Protein AF-0000000072577087 (afdb_homodimer)

Structure (mmCIF, N/CA/C/O backbone):
data_AF-0000000072577087-model_v1
#
loop_
_entity.id
_entity.type
_entity.pdbx_description
1 polymer Hydroxylase
#
loop_
_atom_site.group_PDB
_atom_site.id
_atom_site.type_symbol
_atom_site.label_atom_id
_atom_site.label_alt_id
_atom_site.label_comp_id
_atom_site.label_asym_id
_atom_site.label_entity_id
_atom_site.label_seq_id
_atom_site.pdbx_PDB_ins_code
_atom_site.Cartn_x
_atom_site.Cartn_y
_atom_site.Cartn_z
_atom_site.occupancy
_atom_site.B_iso_or_equiv
_atom_site.auth_seq_id
_atom_site.auth_comp_id
_atom_site.auth_asym_id
_atom_site.auth_atom_id
_atom_site.pdbx_PDB_model_num
ATOM 1 N N . MET A 1 1 ? -13.969 24.438 5.25 1 97.62 1 MET A N 1
ATOM 2 C CA . MET A 1 1 ? -14.836 23.656 6.129 1 97.62 1 MET A CA 1
ATOM 3 C C . MET A 1 1 ? -14.055 22.531 6.801 1 97.62 1 MET A C 1
ATOM 5 O O . MET A 1 1 ? -12.969 22.156 6.352 1 97.62 1 MET A O 1
ATOM 9 N N . ARG A 1 2 ? -14.508 22.125 7.902 1 98.25 2 ARG A N 1
ATOM 10 C CA . ARG A 1 2 ? -14.008 20.953 8.617 1 98.25 2 ARG A CA 1
ATOM 11 C C . ARG A 1 2 ? -15.047 19.844 8.648 1 98.25 2 ARG A C 1
ATOM 13 O O . ARG A 1 2 ? -16.203 20.062 9.023 1 98.25 2 ARG A O 1
ATOM 20 N N . PHE A 1 3 ? -14.602 18.688 8.172 1 98.69 3 PHE A N 1
ATOM 21 C CA . PHE A 1 3 ? -15.484 17.531 8.188 1 98.69 3 PHE A CA 1
ATOM 22 C C . PHE A 1 3 ? -15.031 16.531 9.242 1 98.69 3 PHE A C 1
ATOM 24 O O . PHE A 1 3 ? -13.836 16.297 9.414 1 98.69 3 PHE A O 1
ATOM 31 N N . ALA A 1 4 ? -15.984 15.961 9.914 1 98.56 4 ALA A N 1
ATOM 32 C CA . ALA A 1 4 ? -15.719 14.906 10.891 1 98.56 4 ALA A CA 1
ATOM 33 C C . ALA A 1 4 ? -16.578 13.672 10.617 1 98.56 4 ALA A C 1
ATOM 35 O O . ALA A 1 4 ? -17.734 13.797 10.195 1 98.56 4 ALA A O 1
ATOM 36 N N . ALA A 1 5 ? -16.047 12.523 10.75 1 98.69 5 ALA A N 1
ATOM 37 C CA . ALA A 1 5 ? -16.797 11.281 10.93 1 98.69 5 ALA A CA 1
ATOM 38 C C . ALA A 1 5 ? -16.938 10.945 12.414 1 98.69 5 ALA A C 1
ATOM 40 O O . ALA A 1 5 ? -16.016 11.133 13.195 1 98.69 5 ALA A O 1
ATOM 41 N N . TYR A 1 6 ? -18.156 10.523 12.773 1 98.38 6 TYR A N 1
ATOM 42 C CA . TYR A 1 6 ? -18.375 10.273 14.195 1 98.38 6 TYR A CA 1
ATOM 43 C C . TYR A 1 6 ? -19.438 9.188 14.398 1 98.38 6 TYR A C 1
ATOM 45 O O . TYR A 1 6 ? -20.188 8.859 13.477 1 98.38 6 TYR A O 1
ATOM 53 N N . GLU A 1 7 ? -19.344 8.586 15.508 1 97.88 7 GLU A N 1
ATOM 54 C CA . GLU A 1 7 ? -20.344 7.637 15.977 1 97.88 7 GLU A CA 1
ATOM 55 C C . GLU A 1 7 ? -21.188 8.234 17.094 1 97.88 7 GLU A C 1
ATOM 57 O O . GLU A 1 7 ? -20.656 8.828 18.031 1 97.88 7 GLU A O 1
ATOM 62 N N . HIS A 1 8 ? -22.422 8.227 16.953 1 95 8 HIS A N 1
ATOM 63 C CA . HIS A 1 8 ? -23.391 8.688 17.938 1 95 8 HIS A CA 1
ATOM 64 C C . HIS A 1 8 ? -24.594 7.758 18 1 95 8 HIS A C 1
ATOM 66 O O . HIS A 1 8 ? -25.234 7.484 16.984 1 95 8 HIS A O 1
ATOM 72 N N . ARG A 1 9 ? -24.906 7.172 19.125 1 93.56 9 ARG A N 1
ATOM 73 C CA . ARG A 1 9 ? -26.016 6.234 19.312 1 93.56 9 ARG A CA 1
ATOM 74 C C . ARG A 1 9 ? -25.906 5.062 18.344 1 93.56 9 ARG A C 1
ATOM 76 O O . ARG A 1 9 ? -26.859 4.742 17.641 1 93.56 9 ARG A O 1
ATOM 83 N N . HIS A 1 10 ? -24.734 4.582 18.141 1 92.62 10 HIS A N 1
ATOM 84 C CA . HIS A 1 10 ? -24.406 3.375 17.391 1 92.62 10 HIS A CA 1
ATOM 85 C C . HIS A 1 10 ? -24.594 3.584 15.891 1 92.62 10 HIS A C 1
ATOM 87 O O . HIS A 1 10 ? -24.797 2.621 15.148 1 92.62 10 HIS A O 1
ATOM 93 N N . ARG A 1 11 ? -24.594 4.82 15.516 1 94.56 11 ARG A N 1
ATOM 94 C CA . ARG A 1 11 ? -24.672 5.156 14.102 1 94.56 11 ARG A CA 1
ATOM 95 C C . ARG A 1 11 ? -23.5 6.016 13.664 1 94.56 11 ARG A C 1
ATOM 97 O O . ARG A 1 11 ? -23.078 6.926 14.391 1 94.56 11 ARG A O 1
ATOM 104 N N . GLN A 1 12 ? -22.969 5.633 12.555 1 97.12 12 GLN A N 1
ATOM 105 C CA . GLN A 1 12 ? -21.891 6.426 11.969 1 97.12 12 GLN A CA 1
ATOM 106 C C . GLN A 1 12 ? -22.453 7.539 11.078 1 97.12 12 GLN A C 1
ATOM 108 O O . GLN A 1 12 ? -23.391 7.32 10.32 1 97.12 12 GLN A O 1
ATOM 113 N N . ARG A 1 13 ? -21.891 8.742 11.266 1 97.31 13 ARG A N 1
ATOM 114 C CA . ARG A 1 13 ? -22.312 9.906 10.484 1 97.31 13 ARG A CA 1
ATOM 115 C C . ARG A 1 13 ? -21.125 10.781 10.102 1 97.31 13 ARG A C 1
ATOM 117 O O . ARG A 1 13 ? -20.031 10.609 10.641 1 97.31 13 ARG A O 1
ATOM 124 N N . VAL A 1 14 ? -21.328 11.57 9.148 1 98.19 14 VAL A N 1
ATOM 125 C CA . VAL A 1 14 ? -20.391 12.609 8.742 1 98.19 14 VAL A CA 1
ATOM 126 C C . VAL A 1 14 ? -21.016 13.992 8.961 1 98.19 14 VAL A C 1
ATOM 128 O O . VAL A 1 14 ? -22.219 14.172 8.75 1 98.19 14 VAL A O 1
ATOM 131 N N . ALA A 1 15 ? -20.234 14.953 9.414 1 98.38 15 ALA A N 1
ATOM 132 C CA . ALA A 1 15 ? -20.766 16.281 9.68 1 98.38 15 ALA A CA 1
ATOM 133 C C . ALA A 1 15 ? -19.75 17.375 9.359 1 98.38 15 ALA A C 1
ATOM 135 O O . ALA A 1 15 ? -18.547 17.109 9.328 1 98.38 15 ALA A O 1
ATOM 136 N N . VAL A 1 16 ? -20.219 18.484 9.109 1 98.38 16 VAL A N 1
ATOM 137 C CA . VAL A 1 16 ? -19.422 19.703 9.18 1 98.38 16 VAL A CA 1
ATOM 138 C C . VAL A 1 16 ? -19.297 20.141 10.641 1 98.38 16 VAL A C 1
ATOM 140 O O . VAL A 1 16 ? -20.266 20.109 11.391 1 98.38 16 VAL A O 1
ATOM 143 N N . VAL A 1 17 ? -18.109 20.484 11 1 98 17 VAL A N 1
ATOM 144 C CA . VAL A 1 17 ? -17.859 20.953 12.359 1 98 17 VAL A CA 1
ATOM 145 C C . VAL A 1 17 ? -17.891 22.484 12.391 1 98 17 VAL A C 1
ATOM 147 O O . VAL A 1 17 ? -17.078 23.141 11.734 1 98 17 VAL A O 1
ATOM 150 N N . GLU A 1 18 ? -18.734 23.016 13.18 1 96.56 18 GLU A N 1
ATOM 151 C CA . GLU A 1 18 ? -18.828 24.469 13.328 1 96.56 18 GLU A CA 1
ATOM 152 C C . GLU A 1 18 ? -17.781 24.984 14.312 1 96.56 18 GLU A C 1
ATOM 154 O O . GLU A 1 18 ? -17.188 24.203 15.062 1 96.56 18 GLU A O 1
ATOM 159 N N . GLU A 1 19 ? -17.609 26.266 14.352 1 93.81 19 GLU A N 1
ATOM 160 C CA . GLU A 1 19 ? -16.594 26.906 15.188 1 93.81 19 GLU A CA 1
ATOM 161 C C . GLU A 1 19 ? -16.844 26.625 16.672 1 93.81 19 GLU A C 1
ATOM 163 O O . GLU A 1 19 ? -15.891 26.484 17.438 1 93.81 19 GLU A O 1
ATOM 168 N N . ASP A 1 20 ? -18.062 26.516 17 1 94.62 20 ASP A N 1
ATOM 169 C CA . ASP A 1 20 ? -18.375 26.328 18.406 1 94.62 20 ASP A CA 1
ATOM 170 C C . ASP A 1 20 ? -18.344 24.844 18.781 1 94.62 20 ASP A C 1
ATOM 172 O O . ASP A 1 20 ? -18.625 24.484 19.922 1 94.62 20 ASP A O 1
ATOM 176 N N . GLY A 1 21 ? -18.016 23.984 17.797 1 95.88 21 GLY A N 1
ATOM 177 C CA . GLY A 1 21 ? -17.906 22.562 18.078 1 95.88 21 GLY A CA 1
ATOM 178 C C . GLY A 1 21 ? -19.172 21.797 17.75 1 95.88 21 GLY A C 1
ATOM 179 O O . GLY A 1 21 ? -19.188 20.562 17.844 1 95.88 21 GLY A O 1
ATOM 180 N N . SER A 1 22 ? -20.172 22.547 17.344 1 96.69 22 SER A N 1
ATOM 181 C CA . SER A 1 22 ? -21.406 21.875 16.969 1 96.69 22 SER A CA 1
ATOM 182 C C . SER A 1 22 ? -21.234 21.125 15.648 1 96.69 22 SER A C 1
ATOM 184 O O . SER A 1 22 ? -20.594 21.625 14.727 1 96.69 22 SER A O 1
ATOM 186 N N . LEU A 1 23 ? -21.828 19.922 15.625 1 97.62 23 LEU A N 1
ATOM 187 C CA . LEU A 1 23 ? -21.781 19.109 14.414 1 97.62 23 LEU A CA 1
ATOM 188 C C . LEU A 1 23 ? -23.031 19.344 13.562 1 97.62 23 LEU A C 1
ATOM 190 O O . LEU A 1 23 ? -24.141 19.375 14.086 1 97.62 23 LEU A O 1
ATOM 194 N N . ARG A 1 24 ? -22.844 19.625 12.297 1 97.88 24 ARG A N 1
ATOM 195 C CA . ARG A 1 24 ? -23.922 19.688 11.312 1 97.88 24 ARG A CA 1
ATOM 196 C C . ARG A 1 24 ? -23.906 18.469 10.406 1 97.88 24 ARG A C 1
ATOM 198 O O . ARG A 1 24 ? -23.25 18.453 9.367 1 97.88 24 ARG A O 1
ATOM 205 N N . PRO A 1 25 ? -24.719 17.422 10.758 1 97 25 PRO A N 1
ATOM 206 C CA . PRO A 1 25 ? -24.672 16.156 10.016 1 97 25 PRO A CA 1
ATOM 207 C C . PRO A 1 25 ? -25.047 16.328 8.547 1 97 25 PRO A C 1
ATOM 209 O O . PRO A 1 25 ? -25.969 17.094 8.227 1 97 25 PRO A O 1
ATOM 212 N N . LEU A 1 26 ? -24.281 15.719 7.66 1 96.94 26 LEU A N 1
ATOM 213 C CA . LEU A 1 26 ? -24.672 15.641 6.254 1 96.94 26 LEU A CA 1
ATOM 214 C C . LEU A 1 26 ? -25.844 14.68 6.066 1 96.94 26 LEU A C 1
ATOM 216 O O . LEU A 1 26 ? -25.766 13.523 6.484 1 96.94 26 LEU A O 1
ATOM 220 N N . PRO A 1 27 ? -26.828 15.148 5.41 1 91.75 27 PRO A N 1
ATOM 221 C CA . PRO A 1 27 ? -28 14.281 5.258 1 91.75 27 PRO A CA 1
ATOM 222 C C . PRO A 1 27 ? -27.688 13.008 4.469 1 91.75 27 PRO A C 1
ATOM 224 O O . PRO A 1 27 ? -27.25 13.086 3.32 1 91.75 27 PRO A O 1
ATOM 227 N N . GLY A 1 28 ? -27.953 11.891 5.078 1 92.38 28 GLY A N 1
ATOM 228 C CA . GLY A 1 28 ? -27.859 10.609 4.398 1 92.38 28 GLY A CA 1
ATOM 229 C C . GLY A 1 28 ? -26.438 10.141 4.195 1 92.38 28 GLY A C 1
ATOM 230 O O . GLY A 1 28 ? -26.203 9.125 3.529 1 92.38 28 GLY A O 1
ATOM 231 N N . VAL A 1 29 ? -25.469 10.836 4.73 1 96.12 29 VAL A N 1
ATOM 232 C CA . VAL A 1 29 ? -24.062 10.484 4.5 1 96.12 29 VAL A CA 1
ATOM 233 C C . VAL A 1 29 ? -23.484 9.812 5.746 1 96.12 29 VAL A C 1
ATOM 235 O O . VAL A 1 29 ? -23.484 10.406 6.828 1 96.12 29 VAL A O 1
ATOM 238 N N . THR A 1 30 ? -23.047 8.578 5.531 1 97 30 THR A N 1
ATOM 239 C CA . THR A 1 30 ? -22.5 7.824 6.66 1 97 30 THR A CA 1
ATOM 240 C C . THR A 1 30 ? -21.016 7.59 6.488 1 97 30 THR A C 1
ATOM 242 O O . THR A 1 30 ? -20.344 7.098 7.402 1 97 30 THR A O 1
ATOM 245 N N . SER A 1 31 ? -20.453 7.906 5.371 1 97.81 31 SER A N 1
ATOM 246 C CA . SER A 1 31 ? -19.047 7.676 5.051 1 97.81 31 SER A CA 1
ATOM 247 C C . SER A 1 31 ? -18.469 8.82 4.223 1 97.81 31 SER A C 1
ATOM 249 O O . SER A 1 31 ? -18.953 9.094 3.121 1 97.81 31 SER A O 1
ATOM 251 N N . LEU A 1 32 ? -17.469 9.477 4.797 1 98.06 32 LEU A N 1
ATOM 252 C CA . LEU A 1 32 ? -16.812 10.531 4.031 1 98.06 32 LEU A CA 1
ATOM 253 C C . LEU A 1 32 ? -16.109 9.961 2.809 1 98.06 32 LEU A C 1
ATOM 255 O O . LEU A 1 32 ? -16.062 10.602 1.755 1 98.06 32 LEU A O 1
ATOM 259 N N . THR A 1 33 ? -15.57 8.758 2.955 1 97.94 33 THR A N 1
ATOM 260 C CA . THR A 1 33 ? -14.906 8.078 1.845 1 97.94 33 THR A CA 1
ATOM 261 C C . THR A 1 33 ? -15.867 7.918 0.668 1 97.94 33 THR A C 1
ATOM 263 O O . THR A 1 33 ? -15.508 8.195 -0.477 1 97.94 33 THR A O 1
ATOM 266 N N . ASP A 1 34 ? -17.078 7.461 0.989 1 97.31 34 ASP A N 1
ATOM 267 C CA . ASP A 1 34 ? -18.078 7.277 -0.059 1 97.31 34 ASP A CA 1
ATOM 268 C C . ASP A 1 34 ? -18.484 8.617 -0.677 1 97.31 34 ASP A C 1
ATOM 270 O O . ASP A 1 34 ? -18.719 8.703 -1.883 1 97.31 34 ASP A O 1
ATOM 274 N N . LEU A 1 35 ? -18.562 9.625 0.144 1 98.19 35 LEU A N 1
ATOM 275 C CA . LEU A 1 35 ? -18.906 10.953 -0.361 1 98.19 35 LEU A CA 1
ATOM 276 C C . LEU A 1 35 ? -17.828 11.461 -1.312 1 98.19 35 LEU A C 1
ATOM 278 O O . LEU A 1 35 ? -18.141 12.008 -2.373 1 98.19 35 LEU A O 1
ATOM 282 N N . LEU A 1 36 ? -16.547 11.266 -0.944 1 98.38 36 LEU A N 1
ATOM 283 C CA . LEU A 1 36 ? -15.438 11.719 -1.777 1 98.38 36 LEU A CA 1
ATOM 284 C C . LEU A 1 36 ? -15.461 11.031 -3.137 1 98.38 36 LEU A C 1
ATOM 286 O O . LEU A 1 36 ? -15.125 11.641 -4.152 1 98.38 36 LEU A O 1
ATOM 290 N N . ALA A 1 37 ? -15.836 9.781 -3.115 1 97.06 37 ALA A N 1
ATOM 291 C CA . ALA A 1 37 ? -15.875 9 -4.348 1 97.06 37 ALA A CA 1
ATOM 292 C C . ALA A 1 37 ? -16.906 9.57 -5.328 1 97.06 37 ALA A C 1
ATOM 294 O O . ALA A 1 37 ? -16.75 9.422 -6.543 1 97.06 37 ALA A O 1
ATOM 295 N N . ARG A 1 38 ? -17.891 10.297 -4.805 1 96.06 38 ARG A N 1
ATOM 296 C CA . ARG A 1 38 ? -18.984 10.734 -5.668 1 96.06 38 ARG A CA 1
ATOM 297 C C . ARG A 1 38 ? -18.969 12.25 -5.859 1 96.06 38 ARG A C 1
ATOM 299 O O . ARG A 1 38 ? -19.594 12.773 -6.777 1 96.06 38 ARG A O 1
ATOM 306 N N . ALA A 1 39 ? -18.297 13.07 -5.004 1 94.25 39 ALA A N 1
ATOM 307 C CA . ALA A 1 39 ? -18.406 14.523 -4.914 1 94.25 39 ALA A CA 1
ATOM 308 C C . ALA A 1 39 ? -17.672 15.203 -6.062 1 94.25 39 ALA A C 1
ATOM 310 O O . ALA A 1 39 ? -17.891 16.391 -6.344 1 94.25 39 ALA A O 1
ATOM 311 N N . ASP A 1 40 ? -16.797 14.516 -6.762 1 92.94 40 ASP A N 1
ATOM 312 C CA . ASP A 1 40 ? -16 15.039 -7.867 1 92.94 40 ASP A CA 1
ATOM 313 C C . ASP A 1 40 ? -15.117 16.188 -7.402 1 92.94 40 ASP A C 1
ATOM 315 O O . ASP A 1 40 ? -15.18 17.297 -7.953 1 92.94 40 ASP A O 1
ATOM 319 N N . GLY A 1 41 ? -14.414 16.047 -6.406 1 97.31 41 GLY A N 1
ATOM 320 C CA . GLY A 1 41 ? -13.406 17 -5.965 1 97.31 41 GLY A CA 1
ATOM 321 C C . GLY A 1 41 ? -13.922 17.969 -4.918 1 97.31 41 GLY A C 1
ATOM 322 O O . GLY A 1 41 ? -14.938 17.719 -4.27 1 97.31 41 GLY A O 1
ATOM 323 N N . LEU A 1 42 ? -13.164 19.125 -4.727 1 98.25 42 LEU A N 1
ATOM 324 C CA . LEU A 1 42 ? -13.398 20.094 -3.656 1 98.25 42 LEU A CA 1
ATOM 325 C C . LEU A 1 42 ? -14.742 20.797 -3.844 1 98.25 42 LEU A C 1
ATOM 327 O O . LEU A 1 42 ? -15.508 20.938 -2.891 1 98.25 42 LEU A O 1
ATOM 331 N N . PRO A 1 43 ? -15.125 21.172 -5.07 1 98 43 PRO A N 1
ATOM 332 C CA . PRO A 1 43 ? -16.438 21.812 -5.223 1 98 43 PRO A CA 1
ATOM 333 C C . PRO A 1 43 ? -17.594 20.938 -4.762 1 98 43 PRO A C 1
ATOM 335 O O . PRO A 1 43 ? -18.516 21.406 -4.098 1 98 43 PRO A O 1
ATOM 338 N N . GLY A 1 44 ? -17.531 19.656 -5.148 1 97.75 44 GLY A N 1
ATOM 339 C CA . GLY A 1 44 ? -18.578 18.734 -4.723 1 97.75 44 GLY A CA 1
ATOM 340 C C . GLY A 1 44 ? -18.625 18.547 -3.221 1 97.75 44 GLY A C 1
ATOM 341 O O . GLY A 1 44 ? -19.719 18.5 -2.629 1 97.75 44 GLY A O 1
ATOM 342 N N . LEU A 1 45 ? -17.469 18.422 -2.613 1 98.06 45 LEU A N 1
ATOM 343 C CA . LEU A 1 45 ? -17.406 18.266 -1.166 1 98.06 45 LEU A CA 1
ATOM 344 C C . LEU A 1 45 ? -17.953 19.5 -0.456 1 98.06 45 LEU A C 1
ATOM 346 O O . LEU A 1 45 ? -18.719 19.375 0.501 1 98.06 45 LEU A O 1
ATOM 350 N N . LEU A 1 46 ? -17.578 20.688 -0.942 1 97.94 46 LEU A N 1
ATOM 351 C CA . LEU A 1 46 ? -18.062 21.938 -0.355 1 97.94 46 LEU A CA 1
ATOM 352 C C . LEU A 1 46 ? -19.578 22.062 -0.512 1 97.94 46 LEU A C 1
ATOM 354 O O . LEU A 1 46 ? -20.25 22.547 0.393 1 97.94 46 LEU A O 1
ATOM 358 N N . ALA A 1 47 ? -20.062 21.656 -1.66 1 97.19 47 ALA A N 1
ATOM 359 C CA . ALA A 1 47 ? -21.516 21.688 -1.879 1 97.19 47 ALA A CA 1
ATOM 360 C C . ALA A 1 47 ? -22.234 20.797 -0.869 1 97.19 47 ALA A C 1
ATOM 362 O O . ALA A 1 47 ? -23.266 21.203 -0.316 1 97.19 47 ALA A O 1
ATOM 363 N N . ALA A 1 48 ? -21.734 19.625 -0.644 1 96.56 48 ALA A N 1
ATOM 364 C CA . ALA A 1 48 ? -22.312 18.734 0.355 1 96.56 48 ALA A CA 1
ATOM 365 C C . ALA A 1 48 ? -22.281 19.359 1.742 1 96.56 48 ALA A C 1
ATOM 367 O O . ALA A 1 48 ? -23.25 19.266 2.498 1 96.56 48 ALA A O 1
ATOM 368 N N . GLY A 1 49 ? -21.156 20 2.098 1 96.88 49 GLY A N 1
ATOM 369 C CA . GLY A 1 49 ? -21.031 20.688 3.375 1 96.88 49 GLY A CA 1
ATOM 370 C C . GLY A 1 49 ? -22.016 21.828 3.539 1 96.88 49 GLY A C 1
ATOM 371 O O . GLY A 1 49 ? -22.578 22.031 4.621 1 96.88 49 GLY A O 1
ATOM 372 N N . ARG A 1 50 ? -22.219 22.578 2.479 1 95.94 50 ARG A N 1
ATOM 373 C CA . ARG A 1 50 ? -23.156 23.688 2.529 1 95.94 50 ARG A CA 1
ATOM 374 C C . ARG A 1 50 ? -24.578 23.203 2.779 1 95.94 50 ARG A C 1
ATOM 376 O O . ARG A 1 50 ? -25.344 23.859 3.492 1 95.94 50 ARG A O 1
ATOM 383 N N . ALA A 1 51 ? -24.875 22.109 2.211 1 93.31 51 ALA A N 1
ATOM 384 C CA . ALA A 1 51 ? -26.203 21.547 2.42 1 93.31 51 ALA A CA 1
ATOM 385 C C . ALA A 1 51 ? -26.422 21.172 3.883 1 93.31 51 ALA A C 1
ATOM 387 O O . ALA A 1 51 ? -27.531 21.234 4.398 1 93.31 51 ALA A O 1
ATOM 388 N N . ALA A 1 52 ? -25.391 20.797 4.5 1 92.75 52 ALA A N 1
ATOM 389 C CA . ALA A 1 52 ? -25.453 20.391 5.902 1 92.75 52 ALA A CA 1
ATOM 390 C C . ALA A 1 52 ? -25.703 21.594 6.809 1 92.75 52 ALA A C 1
ATOM 392 O O . ALA A 1 52 ? -26.266 21.453 7.891 1 92.75 52 ALA A O 1
ATOM 393 N N . LEU A 1 53 ? -25.266 22.734 6.363 1 89.12 53 LEU A N 1
ATOM 394 C CA . LEU A 1 53 ? -25.391 23.938 7.176 1 89.12 53 LEU A CA 1
ATOM 395 C C . LEU A 1 53 ? -26.844 24.391 7.285 1 89.12 53 LEU A C 1
ATOM 397 O O . LEU A 1 53 ? -27.203 25.172 8.172 1 89.12 53 LEU A O 1
ATOM 401 N N . GLY A 1 54 ? -27.688 23.812 6.406 1 87.81 54 GLY A N 1
ATOM 402 C CA . GLY A 1 54 ? -29.109 24.141 6.445 1 87.81 54 GLY A CA 1
ATOM 403 C C . GLY A 1 54 ? -29.891 23.219 7.352 1 87.81 54 GLY A C 1
ATOM 404 O O . GLY A 1 54 ? -31.094 23.438 7.578 1 87.81 54 GLY A O 1
ATOM 405 N N . VAL A 1 55 ? -29.234 22.266 7.855 1 87.25 55 VAL A N 1
ATOM 406 C CA . VAL A 1 55 ? -29.906 21.297 8.711 1 87.25 55 VAL A CA 1
ATOM 407 C C . VAL A 1 55 ? -29.719 21.688 10.18 1 87.25 55 VAL A C 1
ATOM 409 O O . VAL A 1 55 ? -28.797 22.438 10.516 1 87.25 55 VAL A O 1
ATOM 412 N N . PRO A 1 56 ? -30.656 21.344 11.07 1 89.38 56 PRO A N 1
ATOM 413 C CA . PRO A 1 56 ? -30.469 21.625 12.5 1 89.38 56 PRO A CA 1
ATOM 414 C C . PRO A 1 56 ? -29.156 21.062 13.039 1 89.38 56 PRO A C 1
ATOM 416 O O . PRO A 1 56 ? -28.688 20.016 12.594 1 89.38 56 PRO A O 1
ATOM 419 N N . PRO A 1 57 ? -28.641 21.812 13.938 1 91.38 57 PRO A N 1
ATOM 420 C CA . PRO A 1 57 ? -27.391 21.328 14.531 1 91.38 57 PRO A CA 1
ATOM 421 C C . PRO A 1 57 ? -27.547 20 15.25 1 91.38 57 PRO A C 1
ATOM 423 O O . PRO A 1 57 ? -28.594 19.75 15.875 1 91.38 57 PRO A O 1
ATOM 426 N N . GLY A 1 58 ? -26.484 19.203 15.078 1 93.5 58 GLY A N 1
ATOM 427 C CA . GLY A 1 58 ? -26.391 17.969 15.844 1 93.5 58 GLY A CA 1
ATOM 428 C C . GLY A 1 58 ? -25.672 18.141 17.156 1 93.5 58 GLY A C 1
ATOM 429 O O . GLY A 1 58 ? -25.656 19.234 17.734 1 93.5 58 GLY A O 1
ATOM 430 N N . PRO A 1 59 ? -25.234 17.094 17.766 1 96.19 59 PRO A N 1
ATOM 431 C CA . PRO A 1 59 ? -24.5 17.141 19.031 1 96.19 59 PRO A CA 1
ATOM 432 C C . PRO A 1 59 ? -23.172 17.891 18.922 1 96.19 59 PRO A C 1
ATOM 434 O O . PRO A 1 59 ? -22.688 18.141 17.812 1 96.19 59 PRO A O 1
ATOM 437 N N . HIS A 1 60 ? -22.75 18.328 20.078 1 97.25 60 HIS A N 1
ATOM 438 C CA . HIS A 1 60 ? -21.406 18.891 20.156 1 97.25 60 HIS A CA 1
ATOM 439 C C . HIS A 1 60 ? -20.344 17.812 19.953 1 97.25 60 HIS A C 1
ATOM 441 O O . HIS A 1 60 ? -20.562 16.656 20.328 1 97.25 60 HIS A O 1
ATOM 447 N N . VAL A 1 61 ? -19.188 18.172 19.406 1 97.25 61 VAL A N 1
ATOM 448 C CA . VAL A 1 61 ? -18.109 17.25 19.109 1 97.25 61 VAL A CA 1
ATOM 449 C C . VAL A 1 61 ? -17.656 16.547 20.375 1 97.25 61 VAL A C 1
ATOM 451 O O . VAL A 1 61 ? -17.234 15.391 20.344 1 97.25 61 VAL A O 1
ATOM 454 N N . SER A 1 62 ? -17.797 17.125 21.516 1 96.62 62 SER A N 1
ATOM 455 C CA . SER A 1 62 ? -17.391 16.547 22.797 1 96.62 62 SER A CA 1
ATOM 456 C C . SER A 1 62 ? -18.359 15.453 23.234 1 96.62 62 SER A C 1
ATOM 458 O O . SER A 1 62 ? -18.062 14.695 24.156 1 96.62 62 SER A O 1
ATOM 460 N N . GLN A 1 63 ? -19.469 15.336 22.547 1 97.25 63 GLN A N 1
ATOM 461 C CA . GLN A 1 63 ? -20.531 14.406 22.953 1 97.25 63 GLN A CA 1
ATOM 462 C C . GLN A 1 63 ? -20.531 13.164 22.078 1 97.25 63 GLN A C 1
ATOM 464 O O . GLN A 1 63 ? -21.438 12.328 22.172 1 97.25 63 GLN A O 1
ATOM 469 N N . VAL A 1 64 ? -19.578 13.102 21.203 1 97.94 64 VAL A N 1
ATOM 470 C CA . VAL A 1 64 ? -19.562 11.969 20.281 1 97.94 64 VAL A CA 1
ATOM 471 C C . VAL A 1 64 ? -18.172 11.336 20.266 1 97.94 64 VAL A C 1
ATOM 473 O O . VAL A 1 64 ? -17.219 11.906 20.812 1 97.94 64 VAL A O 1
ATOM 476 N N . ARG A 1 65 ? -18.109 10.133 19.781 1 97.88 65 ARG A N 1
ATOM 477 C CA . ARG A 1 65 ? -16.812 9.531 19.484 1 97.88 65 ARG A CA 1
ATOM 478 C C . ARG A 1 65 ? -16.375 9.859 18.047 1 97.88 65 ARG A C 1
ATOM 480 O O . ARG A 1 65 ? -17.031 9.453 17.094 1 97.88 65 ARG A O 1
ATOM 487 N N . LEU A 1 66 ? -15.344 10.547 17.938 1 98.38 66 LEU A N 1
ATOM 488 C CA . LEU A 1 66 ? -14.805 10.836 16.609 1 98.38 66 LEU A CA 1
ATOM 489 C C . LEU A 1 66 ? -14.156 9.586 16.016 1 98.38 66 LEU A C 1
ATOM 491 O O . LEU A 1 66 ? -13.523 8.805 16.719 1 98.38 66 LEU A O 1
ATOM 495 N N . LEU A 1 67 ? -14.359 9.367 14.75 1 98.56 67 LEU A N 1
ATOM 496 C CA . LEU A 1 67 ? -13.75 8.312 13.953 1 98.56 67 LEU A CA 1
ATOM 497 C C . LEU A 1 67 ? -12.688 8.875 13.016 1 98.56 67 LEU A C 1
ATOM 499 O O . LEU A 1 67 ? -12.594 10.094 12.844 1 98.56 67 LEU A O 1
ATOM 503 N N . PRO A 1 68 ? -11.773 7.996 12.516 1 98.69 68 PRO A N 1
ATOM 504 C CA . PRO A 1 68 ? -10.984 8.547 11.414 1 98.69 68 PRO A CA 1
ATOM 505 C C . PRO A 1 68 ? -11.844 9.242 10.359 1 98.69 68 PRO A C 1
ATOM 507 O O . PRO A 1 68 ? -12.922 8.75 10.023 1 98.69 68 PRO A O 1
ATOM 510 N N . PRO A 1 69 ? -11.422 10.414 9.914 1 98.56 69 PRO A N 1
ATOM 511 C CA . PRO A 1 69 ? -12.281 11.141 8.977 1 98.56 69 PRO A CA 1
ATOM 512 C C . PRO A 1 69 ? -12.625 10.32 7.734 1 98.56 69 PRO A C 1
ATOM 514 O O . PRO A 1 69 ? -13.703 10.477 7.164 1 98.56 69 PRO A O 1
ATOM 517 N N . LEU A 1 70 ? -11.734 9.508 7.332 1 97.69 70 LEU A N 1
ATOM 518 C CA . LEU A 1 70 ? -11.984 8.648 6.18 1 97.69 70 LEU A CA 1
ATOM 519 C C . LEU A 1 70 ? -11.242 7.324 6.312 1 97.69 70 LEU A C 1
ATOM 521 O O . LEU A 1 70 ? -10.336 7.199 7.141 1 97.69 70 LEU A O 1
ATOM 525 N N . ARG A 1 71 ? -11.688 6.34 5.578 1 97.06 71 ARG A N 1
ATOM 526 C CA . ARG A 1 71 ? -10.938 5.121 5.297 1 97.06 71 ARG A CA 1
ATOM 527 C C . ARG A 1 71 ? -10.234 5.211 3.949 1 97.06 71 ARG A C 1
ATOM 529 O O . ARG A 1 71 ? -10.883 5.207 2.902 1 97.06 71 ARG A O 1
ATOM 536 N N . PRO A 1 72 ? -8.922 5.23 4.008 1 98.31 72 PRO A N 1
ATOM 537 C CA . PRO A 1 72 ? -8.203 5.523 2.766 1 98.31 72 PRO A CA 1
ATOM 538 C C . PRO A 1 72 ? -8.32 4.402 1.736 1 98.31 72 PRO A C 1
ATOM 540 O O . PRO A 1 72 ? -8.32 3.225 2.1 1 98.31 72 PRO A O 1
ATOM 543 N N . ALA A 1 73 ? -8.406 4.762 0.469 1 97.31 73 ALA A N 1
ATOM 544 C CA . ALA A 1 73 ? -8.281 3.803 -0.625 1 97.31 73 ALA A CA 1
ATOM 545 C C . ALA A 1 73 ? -6.855 3.258 -0.719 1 97.31 73 ALA A C 1
ATOM 547 O O . ALA A 1 73 ? -6.652 2.092 -1.062 1 97.31 73 ALA A O 1
ATOM 548 N N . SER A 1 74 ? -5.922 4.043 -0.47 1 98.19 74 SER A N 1
ATOM 549 C CA . SER A 1 74 ? -4.508 3.73 -0.306 1 98.19 74 SER A CA 1
ATOM 550 C C . SER A 1 74 ? -3.795 4.805 0.508 1 98.19 74 SER A C 1
ATOM 552 O O . SER A 1 74 ? -4.332 5.895 0.711 1 98.19 74 SER A O 1
ATOM 554 N N . VAL A 1 75 ? -2.711 4.441 1.051 1 98.56 75 VAL A N 1
ATOM 555 C CA . VAL A 1 75 ? -1.861 5.391 1.758 1 98.56 75 VAL A CA 1
ATOM 556 C C . VAL A 1 75 ? -0.445 5.344 1.188 1 98.56 75 VAL A C 1
ATOM 558 O O . VAL A 1 75 ? 0.191 4.285 1.179 1 98.56 75 VAL A O 1
ATOM 561 N N . ARG A 1 76 ? 0.008 6.414 0.625 1 98.56 76 ARG A N 1
ATOM 562 C CA . ARG A 1 76 ? 1.409 6.637 0.284 1 98.56 76 ARG A CA 1
ATOM 563 C C . ARG A 1 76 ? 2.059 7.617 1.251 1 98.56 76 ARG A C 1
ATOM 565 O O . ARG A 1 76 ? 1.642 8.773 1.344 1 98.56 76 ARG A O 1
ATOM 572 N N . ASP A 1 77 ? 3.037 7.164 1.933 1 98.56 77 ASP A N 1
ATOM 573 C CA . ASP A 1 77 ? 3.699 8.023 2.906 1 98.56 77 ASP A CA 1
ATOM 574 C C . ASP A 1 77 ? 5.074 8.469 2.408 1 98.56 77 ASP A C 1
ATOM 576 O O . ASP A 1 77 ? 5.961 7.633 2.209 1 98.56 77 ASP A O 1
ATOM 580 N N . PHE A 1 78 ? 5.211 9.75 2.203 1 98.62 78 PHE A N 1
ATOM 581 C CA . PHE A 1 78 ? 6.43 10.32 1.638 1 98.62 78 PHE A CA 1
ATOM 582 C C . PHE A 1 78 ? 7.441 10.625 2.734 1 98.62 78 PHE A C 1
ATOM 584 O O . PHE A 1 78 ? 7.16 10.438 3.92 1 98.62 78 PHE A O 1
ATOM 591 N N . VAL A 1 79 ? 8.672 10.914 2.355 1 97.62 79 VAL A N 1
ATOM 592 C CA . VAL A 1 79 ? 9.742 11.422 3.211 1 97.62 79 VAL A CA 1
ATOM 593 C C . VAL A 1 79 ? 10.297 12.711 2.619 1 97.62 79 VAL A C 1
ATOM 595 O O . VAL A 1 79 ? 11.094 12.68 1.68 1 97.62 79 VAL A O 1
ATOM 598 N N . THR A 1 80 ? 9.82 13.859 3.223 1 97.75 80 THR A N 1
ATOM 599 C CA . THR A 1 80 ? 10.102 15.086 2.48 1 97.75 80 THR A CA 1
ATOM 600 C C . THR A 1 80 ? 10.828 16.094 3.363 1 97.75 80 THR A C 1
ATOM 602 O O . THR A 1 80 ? 11.125 17.203 2.926 1 97.75 80 THR A O 1
ATOM 605 N N . PHE A 1 81 ? 11.109 15.812 4.578 1 97.31 81 PHE A N 1
ATOM 606 C CA . PHE A 1 81 ? 11.805 16.734 5.457 1 97.31 81 PHE A CA 1
ATOM 607 C C . PHE A 1 81 ? 13.273 16.359 5.586 1 97.31 81 PHE A C 1
ATOM 609 O O . PHE A 1 81 ? 13.609 15.32 6.152 1 97.31 81 PHE A O 1
ATOM 616 N N . GLU A 1 82 ? 14.141 17.203 5.133 1 95.44 82 GLU A N 1
ATOM 617 C CA . GLU A 1 82 ? 15.586 16.969 5.133 1 95.44 82 GLU A CA 1
ATOM 618 C C . GLU A 1 82 ? 16.094 16.703 6.543 1 95.44 82 GLU A C 1
ATOM 620 O O . GLU A 1 82 ? 16.859 15.758 6.758 1 95.44 82 GLU A O 1
ATOM 625 N N . GLU A 1 83 ? 15.633 17.484 7.445 1 93.5 83 GLU A N 1
ATOM 626 C CA . GLU A 1 83 ? 16.094 17.375 8.82 1 93.5 83 GLU A CA 1
ATOM 627 C C . GLU A 1 83 ? 15.727 16.031 9.422 1 93.5 83 GLU A C 1
ATOM 629 O O . GLU A 1 83 ? 16.5 15.438 10.188 1 93.5 83 GLU A O 1
ATOM 634 N N . HIS A 1 84 ? 14.594 15.531 9.117 1 93.38 84 HIS A N 1
ATOM 635 C CA . HIS A 1 84 ? 14.172 14.211 9.578 1 93.38 84 HIS A CA 1
ATOM 636 C C . HIS A 1 84 ? 15.07 13.117 9.016 1 93.38 84 HIS A C 1
ATOM 638 O O . HIS A 1 84 ? 15.5 12.219 9.75 1 93.38 84 HIS A O 1
ATOM 644 N N . VAL A 1 85 ? 15.305 13.203 7.727 1 90.56 85 VAL A N 1
ATOM 645 C CA . VAL A 1 85 ? 16.125 12.195 7.066 1 90.56 85 VAL A CA 1
ATOM 646 C C . VAL A 1 85 ? 17.531 12.172 7.695 1 90.56 85 VAL A C 1
ATOM 648 O O . VAL A 1 85 ? 18.047 11.109 8.023 1 90.56 85 VAL A O 1
ATOM 651 N N . GLU A 1 86 ? 18.062 13.328 7.949 1 88.94 86 GLU A N 1
ATOM 652 C CA . GLU A 1 86 ? 19.359 13.453 8.594 1 88.94 86 GLU A CA 1
ATOM 653 C C . GLU A 1 86 ? 19.344 12.828 9.992 1 88.94 86 GLU A C 1
ATOM 655 O O . GLU A 1 86 ? 20.25 12.07 10.344 1 88.94 86 GLU A O 1
ATOM 660 N N . GLY A 1 87 ? 18.375 13.164 10.734 1 84.31 87 GLY A N 1
ATOM 661 C CA . GLY A 1 87 ? 18.281 12.688 12.102 1 84.31 87 GLY A CA 1
ATOM 662 C C . GLY A 1 87 ? 18.125 11.188 12.211 1 84.31 87 GLY A C 1
ATOM 663 O O . GLY A 1 87 ? 18.781 10.539 13.031 1 84.31 87 GLY A O 1
ATOM 664 N N . VAL A 1 88 ? 17.281 10.617 11.414 1 82.62 88 VAL A N 1
ATOM 665 C CA . VAL A 1 88 ? 17 9.188 11.492 1 82.62 88 VAL A CA 1
ATOM 666 C C . VAL A 1 88 ? 18.203 8.391 10.992 1 82.62 88 VAL A C 1
ATOM 668 O O . VAL A 1 88 ? 18.562 7.363 11.57 1 82.62 88 VAL A O 1
ATOM 671 N N . ARG A 1 89 ? 18.781 8.828 9.922 1 80.88 89 ARG A N 1
ATOM 672 C CA . ARG A 1 89 ? 19.969 8.148 9.406 1 80.88 89 ARG A CA 1
ATOM 673 C C . ARG A 1 89 ? 21.078 8.141 10.445 1 80.88 89 ARG A C 1
ATOM 675 O O . ARG A 1 89 ? 21.797 7.145 10.594 1 80.88 89 ARG A O 1
ATOM 682 N N . ARG A 1 90 ? 21.188 9.219 11.148 1 80.88 90 ARG A N 1
ATOM 683 C CA . ARG A 1 90 ? 22.172 9.281 12.234 1 80.88 90 ARG A CA 1
ATOM 684 C C . ARG A 1 90 ? 21.828 8.281 13.336 1 80.88 90 ARG A C 1
ATOM 686 O O . ARG A 1 90 ? 22.719 7.637 13.898 1 80.88 90 ARG A O 1
ATOM 693 N N . SER A 1 91 ? 20.656 8.164 13.594 1 78.38 91 SER A N 1
ATOM 694 C CA . SER A 1 91 ? 20.188 7.301 14.672 1 78.38 91 SER A CA 1
ATOM 695 C C . SER A 1 91 ? 20.266 5.832 14.281 1 78.38 91 SER A C 1
ATOM 697 O O . SER A 1 91 ? 20.75 5.004 15.062 1 78.38 91 SER A O 1
ATOM 699 N N . VAL A 1 92 ? 19.891 5.461 13.141 1 72.19 92 VAL A N 1
ATOM 700 C CA . VAL A 1 92 ? 19.688 4.07 12.75 1 72.19 92 VAL A CA 1
ATOM 701 C C . VAL A 1 92 ? 20.969 3.527 12.102 1 72.19 92 VAL A C 1
ATOM 703 O O . VAL A 1 92 ? 21.375 2.395 12.367 1 72.19 92 VAL A O 1
ATOM 706 N N . ASP A 1 93 ? 21.516 4.418 11.258 1 71.19 93 ASP A N 1
ATOM 707 C CA . ASP A 1 93 ? 22.625 3.912 10.461 1 71.19 93 ASP A CA 1
ATOM 708 C C . ASP A 1 93 ? 23.969 4.477 10.953 1 71.19 93 ASP A C 1
ATOM 710 O O . ASP A 1 93 ? 25.031 4.02 10.531 1 71.19 93 ASP A O 1
ATOM 714 N N . GLY A 1 94 ? 23.859 5.441 11.727 1 74.75 94 GLY A N 1
ATOM 715 C CA . GLY A 1 94 ? 25.078 6.098 12.172 1 74.75 94 GLY A CA 1
ATOM 716 C C . GLY A 1 94 ? 25.766 6.902 11.078 1 74.75 94 GLY A C 1
ATOM 717 O O . GLY A 1 94 ? 26.953 7.203 11.164 1 74.75 94 GLY A O 1
ATOM 718 N N . VAL A 1 95 ? 25.062 7.184 10 1 76.75 95 VAL A N 1
ATOM 719 C CA . VAL A 1 95 ? 25.609 7.891 8.852 1 76.75 95 VAL A CA 1
ATOM 720 C C . VAL A 1 95 ? 25.047 9.305 8.797 1 76.75 95 VAL A C 1
ATOM 722 O O . VAL A 1 95 ? 23.859 9.516 9.062 1 76.75 95 VAL A O 1
ATOM 725 N N . ALA A 1 96 ? 25.938 10.273 8.531 1 76.31 96 ALA A N 1
ATOM 726 C CA . ALA A 1 96 ? 25.516 11.672 8.477 1 76.31 96 ALA A CA 1
ATOM 727 C C . ALA A 1 96 ? 25.031 12.047 7.078 1 76.31 96 ALA A C 1
ATOM 729 O O . ALA A 1 96 ? 25.438 11.438 6.09 1 76.31 96 ALA A O 1
ATOM 730 N N . GLY A 1 97 ? 24.094 13 7.059 1 83.94 97 GLY A N 1
ATOM 731 C CA . GLY A 1 97 ? 23.688 13.609 5.805 1 83.94 97 GLY A CA 1
ATOM 732 C C . GLY A 1 97 ? 22.5 12.906 5.152 1 83.94 97 GLY A C 1
ATOM 733 O O . GLY A 1 97 ? 21.891 12.023 5.758 1 83.94 97 GLY A O 1
ATOM 734 N N . VAL A 1 98 ? 22.031 13.445 4.016 1 88.94 98 VAL A N 1
ATOM 735 C CA . VAL A 1 98 ? 20.906 12.969 3.221 1 88.94 98 VAL A CA 1
ATOM 736 C C . VAL A 1 98 ? 21.406 12.406 1.896 1 88.94 98 VAL A C 1
ATOM 738 O O . VAL A 1 98 ? 22.281 13 1.251 1 88.94 98 VAL A O 1
ATOM 741 N N . PRO A 1 99 ? 21.016 11.164 1.523 1 89.88 99 PRO A N 1
ATOM 742 C CA . PRO A 1 99 ? 21.422 10.641 0.217 1 89.88 99 PRO A CA 1
ATOM 743 C C . PRO A 1 99 ? 21.078 11.586 -0.931 1 89.88 99 PRO A C 1
ATOM 745 O O . PRO A 1 99 ? 20.016 12.211 -0.926 1 89.88 99 PRO A O 1
ATOM 748 N N . GLU A 1 100 ? 22 11.641 -1.869 1 91 100 GLU A N 1
ATOM 749 C CA . GLU A 1 100 ? 21.797 12.547 -2.998 1 91 100 GLU A CA 1
ATOM 750 C C . GLU A 1 100 ? 20.531 12.211 -3.758 1 91 100 GLU A C 1
ATOM 752 O O . GLU A 1 100 ? 19.828 13.109 -4.242 1 91 100 GLU A O 1
ATOM 757 N N . GLN A 1 101 ? 20.219 10.984 -3.826 1 93 101 GLN A N 1
ATOM 758 C CA . GLN A 1 101 ? 19.062 10.531 -4.602 1 93 101 GLN A CA 1
ATOM 759 C C . GLN A 1 101 ? 17.766 10.984 -3.955 1 93 101 GLN A C 1
ATOM 761 O O . GLN A 1 101 ? 16.719 11.031 -4.613 1 93 101 GLN A O 1
ATOM 766 N N . TRP A 1 102 ? 17.844 11.234 -2.672 1 94.75 102 TRP A N 1
ATOM 767 C CA . TRP A 1 102 ? 16.656 11.75 -1.995 1 94.75 102 TRP A CA 1
ATOM 768 C C . TRP A 1 102 ? 16.203 13.062 -2.629 1 94.75 102 TRP A C 1
ATOM 770 O O . TRP A 1 102 ? 15 13.312 -2.756 1 94.75 102 TRP A O 1
ATOM 780 N N . TYR A 1 103 ? 17.141 13.867 -3.107 1 95.88 103 TYR A N 1
ATOM 781 C CA . TYR A 1 103 ? 16.812 15.18 -3.654 1 95.88 103 TYR A CA 1
ATOM 782 C C . TYR A 1 103 ? 16.281 15.055 -5.078 1 95.88 103 TYR A C 1
ATOM 784 O O . TYR A 1 103 ? 15.672 15.992 -5.602 1 95.88 103 TYR A O 1
ATOM 792 N N . ALA A 1 104 ? 16.516 13.961 -5.715 1 95.75 104 ALA A N 1
ATOM 793 C CA . ALA A 1 104 ? 16.234 13.828 -7.141 1 95.75 104 ALA A CA 1
ATOM 794 C C . ALA A 1 104 ? 14.742 13.742 -7.398 1 95.75 104 ALA A C 1
ATOM 796 O O . ALA A 1 104 ? 14.25 14.273 -8.398 1 95.75 104 ALA A O 1
ATOM 797 N N . ALA A 1 105 ? 13.992 13.055 -6.555 1 96.25 105 ALA A N 1
ATOM 798 C CA . ALA A 1 105 ? 12.547 12.898 -6.664 1 96.25 105 ALA A CA 1
ATOM 799 C C . ALA A 1 105 ? 11.938 12.484 -5.328 1 96.25 105 ALA A C 1
ATOM 801 O O . ALA A 1 105 ? 12.594 11.82 -4.516 1 96.25 105 ALA A O 1
ATOM 802 N N . PRO A 1 106 ? 10.656 12.883 -5.145 1 96.69 106 PRO A N 1
ATOM 803 C CA . PRO A 1 106 ? 10.016 12.398 -3.922 1 96.69 106 PRO A CA 1
ATOM 804 C C . PRO A 1 106 ? 10.039 10.875 -3.805 1 96.69 106 PRO A C 1
ATOM 806 O O . PRO A 1 106 ? 9.898 10.172 -4.809 1 96.69 106 PRO A O 1
ATOM 809 N N . THR A 1 107 ? 10.312 10.398 -2.627 1 96.75 107 THR A N 1
ATOM 810 C CA . THR A 1 107 ? 10.242 8.977 -2.342 1 96.75 107 THR A CA 1
ATOM 811 C C . THR A 1 107 ? 9.109 8.672 -1.369 1 96.75 107 THR A C 1
ATOM 813 O O . THR A 1 107 ? 8.82 9.469 -0.478 1 96.75 107 THR A O 1
ATOM 816 N N . PHE A 1 108 ? 8.414 7.578 -1.629 1 97.94 108 PHE A N 1
ATOM 817 C CA . PHE A 1 108 ? 7.324 7.16 -0.75 1 97.94 108 PHE A CA 1
ATOM 818 C C . PHE A 1 108 ? 7.258 5.641 -0.657 1 97.94 108 PHE A C 1
ATOM 820 O O . PHE A 1 108 ? 7.914 4.934 -1.427 1 97.94 108 PHE A O 1
ATOM 827 N N . TYR A 1 109 ? 6.562 5.145 0.324 1 97.38 109 TYR A N 1
ATOM 828 C CA . TYR A 1 109 ? 6.133 3.752 0.367 1 97.38 109 TYR A CA 1
ATOM 829 C C . TYR A 1 109 ? 4.633 3.652 0.603 1 97.38 109 TYR A C 1
ATOM 831 O O . TYR A 1 109 ? 4.023 4.562 1.17 1 97.38 109 TYR A O 1
ATOM 839 N N . PHE A 1 110 ? 4.043 2.598 0.07 1 97.81 110 PHE A N 1
ATOM 840 C CA . PHE A 1 110 ? 2.668 2.268 0.425 1 97.81 110 PHE A CA 1
ATOM 841 C C . PHE A 1 110 ? 2.602 1.648 1.816 1 97.81 110 PHE A C 1
ATOM 843 O O . PHE A 1 110 ? 3.482 0.878 2.201 1 97.81 110 PHE A O 1
ATOM 850 N N . THR A 1 111 ? 1.645 2.021 2.557 1 97.31 111 THR A N 1
ATOM 851 C CA . THR A 1 111 ? 1.472 1.38 3.855 1 97.31 111 THR A CA 1
ATOM 852 C C . THR A 1 111 ? 0.063 0.812 3.996 1 97.31 111 THR A C 1
ATOM 854 O O . THR A 1 111 ? -0.674 0.716 3.012 1 97.31 111 THR A O 1
ATOM 857 N N . ASN A 1 112 ? -0.315 0.322 5.188 1 98.19 112 ASN A N 1
ATOM 858 C CA . ASN A 1 112 ? -1.504 -0.477 5.461 1 98.19 112 ASN A CA 1
ATOM 859 C C . ASN A 1 112 ? -2.758 0.39 5.535 1 98.19 112 ASN A C 1
ATOM 861 O O . ASN A 1 112 ? -2.947 1.131 6.504 1 98.19 112 ASN A O 1
ATOM 865 N N . PRO A 1 113 ? -3.635 0.258 4.551 1 97.75 113 PRO A N 1
ATOM 866 C CA . PRO A 1 113 ? -4.855 1.066 4.602 1 97.75 113 PRO A CA 1
ATOM 867 C C . PRO A 1 113 ? -5.891 0.509 5.574 1 97.75 113 PRO A C 1
ATOM 869 O O . PRO A 1 113 ? -6.914 1.151 5.824 1 97.75 113 PRO A O 1
ATOM 872 N N . HIS A 1 114 ? -5.598 -0.682 6.184 1 97.81 114 HIS A N 1
ATOM 873 C CA . HIS A 1 114 ? -6.594 -1.36 7.008 1 97.81 114 HIS A CA 1
ATOM 874 C C . HIS A 1 114 ? -6.402 -1.032 8.484 1 97.81 114 HIS A C 1
ATOM 876 O O . HIS A 1 114 ? -7.211 -1.436 9.32 1 97.81 114 HIS A O 1
ATOM 882 N N . ALA A 1 115 ? -5.359 -0.351 8.805 1 97.88 115 ALA A N 1
ATOM 883 C CA . ALA A 1 115 ? -5.051 -0.083 10.211 1 97.88 115 ALA A CA 1
ATOM 884 C C . ALA A 1 115 ? -5.105 1.413 10.508 1 97.88 115 ALA A C 1
ATOM 886 O O . ALA A 1 115 ? -4.156 1.979 11.055 1 97.88 115 ALA A O 1
ATOM 887 N N . ILE A 1 116 ? -6.246 1.984 10.211 1 98.62 116 ILE A N 1
ATOM 888 C CA . ILE A 1 116 ? -6.449 3.416 10.406 1 98.62 116 ILE A CA 1
ATOM 889 C C . ILE A 1 116 ? -7.195 3.66 11.711 1 98.62 116 ILE A C 1
ATOM 891 O O . ILE A 1 116 ? -8.273 3.105 11.938 1 98.62 116 ILE A O 1
ATOM 895 N N . HIS A 1 117 ? -6.621 4.418 12.602 1 98.62 117 HIS A N 1
ATOM 896 C CA . HIS A 1 117 ? -7.207 4.844 13.867 1 98.62 117 HIS A CA 1
ATOM 897 C C . HIS A 1 117 ? -7.602 6.316 13.828 1 98.62 117 HIS A C 1
ATOM 899 O O . HIS A 1 117 ? -7.199 7.047 12.914 1 98.62 117 HIS A O 1
ATOM 905 N N . GLY A 1 118 ? -8.469 6.707 14.758 1 98.69 118 GLY A N 1
ATOM 906 C CA . GLY A 1 118 ? -8.906 8.086 14.859 1 98.69 118 GLY A CA 1
ATOM 907 C C . GLY A 1 118 ? -8.492 8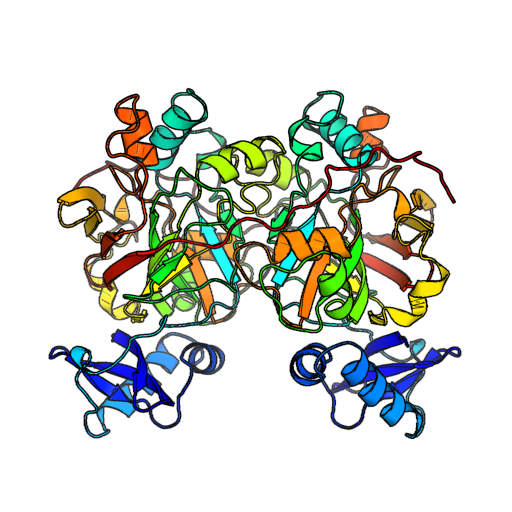.758 16.156 1 98.69 118 GLY A C 1
ATOM 908 O O . GLY A 1 118 ? -7.742 8.18 16.938 1 98.69 118 GLY A O 1
ATOM 909 N N . HIS A 1 119 ? -8.914 9.984 16.281 1 98.69 119 HIS A N 1
ATOM 910 C CA . HIS A 1 119 ? -8.688 10.773 17.484 1 98.69 119 HIS A CA 1
ATOM 911 C C . HIS A 1 119 ? -9.195 10.039 18.719 1 98.69 119 HIS A C 1
ATOM 913 O O . HIS A 1 119 ? -10.328 9.562 18.75 1 98.69 119 HIS A O 1
ATOM 919 N N . ARG A 1 120 ? -8.273 9.82 19.703 1 98.5 120 ARG A N 1
ATOM 920 C CA . ARG A 1 120 ? -8.547 9.266 21.031 1 98.5 120 ARG A CA 1
ATOM 921 C C . ARG A 1 120 ? -8.719 7.754 20.969 1 98.5 120 ARG A C 1
ATOM 923 O O . ARG A 1 120 ? -9.055 7.121 21.969 1 98.5 120 ARG A O 1
ATOM 930 N N . ASP A 1 121 ? -8.586 7.148 19.797 1 98.56 121 ASP A N 1
ATOM 931 C CA . ASP A 1 121 ? -8.492 5.691 19.766 1 98.56 121 ASP A CA 1
ATOM 932 C C . ASP A 1 121 ? -7.277 5.203 20.562 1 98.56 121 ASP A C 1
ATOM 934 O O . ASP A 1 121 ? -6.246 5.871 20.594 1 98.56 121 ASP A O 1
ATOM 938 N N . ASP A 1 122 ? -7.406 4.062 21.156 1 98.75 122 ASP A N 1
ATOM 939 C CA . ASP A 1 122 ? -6.27 3.357 21.734 1 98.75 122 ASP A CA 1
ATOM 940 C C . ASP A 1 122 ? -5.352 2.799 20.656 1 98.75 122 ASP A C 1
ATOM 942 O O . ASP A 1 122 ? -5.824 2.293 19.625 1 98.75 122 ASP A O 1
ATOM 946 N N . ILE A 1 123 ? -4.051 2.938 20.844 1 98.88 123 ILE A N 1
ATOM 947 C CA . ILE A 1 123 ? -3.061 2.406 19.906 1 98.88 123 ILE A CA 1
ATOM 948 C C . ILE A 1 123 ? -2.322 1.234 20.547 1 98.88 123 ILE A C 1
ATOM 950 O O . ILE A 1 123 ? -1.478 1.429 21.422 1 98.88 123 ILE A O 1
ATOM 954 N N . PRO A 1 124 ? -2.592 0.049 20.172 1 98.81 124 PRO A N 1
ATOM 955 C CA . PRO A 1 124 ? -1.886 -1.102 20.734 1 98.81 124 PRO A CA 1
ATOM 956 C C . PRO A 1 124 ? -0.423 -1.169 20.312 1 98.81 124 PRO A C 1
ATOM 958 O O . PRO A 1 124 ? -0.105 -0.886 19.141 1 98.81 124 PRO A O 1
ATOM 961 N N . VAL A 1 125 ? 0.44 -1.513 21.234 1 98.81 125 VAL A N 1
ATOM 962 C CA . VAL A 1 125 ? 1.825 -1.813 20.891 1 98.81 125 VAL A CA 1
ATOM 963 C C . VAL A 1 125 ? 1.871 -2.979 19.906 1 98.81 125 VAL A C 1
ATOM 965 O O . VAL A 1 125 ? 1.24 -4.016 20.125 1 98.81 125 VAL A O 1
ATOM 968 N N . PRO A 1 126 ? 2.559 -2.832 18.797 1 98.56 126 PRO A N 1
ATOM 969 C CA . PRO A 1 126 ? 2.658 -3.949 17.844 1 98.56 126 PRO A CA 1
ATOM 970 C C . PRO A 1 126 ? 3.266 -5.199 18.484 1 98.56 126 PRO A C 1
ATOM 972 O O . PRO A 1 126 ? 4.188 -5.102 19.297 1 98.56 126 PRO A O 1
ATOM 975 N N . PRO A 1 127 ? 2.77 -6.383 18.062 1 98.5 127 PRO A N 1
ATOM 976 C CA . PRO A 1 127 ? 3.279 -7.625 18.656 1 98.5 127 PRO A CA 1
ATOM 977 C C . PRO A 1 127 ? 4.797 -7.75 18.531 1 98.5 127 PRO A C 1
ATOM 979 O O . PRO A 1 127 ? 5.348 -7.664 17.438 1 98.5 127 PRO A O 1
ATOM 982 N N . GLY A 1 128 ? 5.43 -7.91 19.656 1 97.25 128 GLY A N 1
ATOM 983 C CA . GLY A 1 128 ? 6.859 -8.172 19.688 1 97.25 128 GLY A CA 1
ATOM 984 C C . GLY A 1 128 ? 7.695 -6.902 19.734 1 97.25 128 GLY A C 1
ATOM 985 O O . GLY A 1 128 ? 8.922 -6.965 19.781 1 97.25 128 GLY A O 1
ATOM 986 N N . SER A 1 129 ? 7.09 -5.715 19.766 1 98.19 129 SER A N 1
ATOM 987 C CA . SER A 1 129 ? 7.844 -4.469 19.75 1 98.19 129 SER A CA 1
ATOM 988 C C . SER A 1 129 ? 8.062 -3.945 21.172 1 98.19 129 SER A C 1
ATOM 990 O O . SER A 1 129 ? 7.207 -4.121 22.047 1 98.19 129 SER A O 1
ATOM 992 N N . ALA A 1 130 ? 9.203 -3.266 21.344 1 97.81 130 ALA A N 1
ATOM 993 C CA . ALA A 1 130 ? 9.516 -2.586 22.594 1 97.81 130 ALA A CA 1
ATOM 994 C C . ALA A 1 130 ? 9.93 -1.141 22.344 1 97.81 130 ALA A C 1
ATOM 996 O O . ALA A 1 130 ? 10.188 -0.39 23.297 1 97.81 130 ALA A O 1
ATOM 997 N N . VAL A 1 131 ? 10.07 -0.749 21.141 1 98.19 131 VAL A N 1
ATOM 998 C CA . VAL A 1 131 ? 10.555 0.581 20.797 1 98.19 131 VAL A CA 1
ATOM 999 C C . VAL A 1 131 ? 9.547 1.288 19.891 1 98.19 131 VAL A C 1
ATOM 1001 O O . VAL A 1 131 ? 9.797 1.508 18.703 1 98.19 131 VAL A O 1
ATOM 1004 N N . LEU A 1 132 ? 8.414 1.681 20.484 1 98.69 132 LEU A N 1
ATOM 1005 C CA . LEU A 1 132 ? 7.332 2.346 19.781 1 98.69 132 LEU A CA 1
ATOM 1006 C C . LEU A 1 132 ? 7.559 3.854 19.719 1 98.69 132 LEU A C 1
ATOM 1008 O O . LEU A 1 132 ? 7.988 4.453 20.719 1 98.69 132 LEU A O 1
ATOM 1012 N N . ASP A 1 133 ? 7.34 4.414 18.609 1 98.62 133 ASP A N 1
ATOM 1013 C CA . ASP A 1 133 ? 7.555 5.824 18.297 1 98.62 133 ASP A CA 1
ATOM 1014 C C . ASP A 1 133 ? 6.344 6.422 17.578 1 98.62 133 ASP A C 1
ATOM 1016 O O . ASP A 1 133 ? 5.457 5.691 17.141 1 98.62 133 ASP A O 1
ATOM 1020 N N . PHE A 1 134 ? 6.129 7.727 17.672 1 98.88 134 PHE A N 1
ATOM 1021 C CA . PHE A 1 134 ? 5.152 8.469 16.875 1 98.88 134 PHE A CA 1
ATOM 1022 C C . PHE A 1 134 ? 5.832 9.211 15.734 1 98.88 134 PHE A C 1
ATOM 1024 O O . PHE A 1 134 ? 7.059 9.336 15.711 1 98.88 134 PHE A O 1
ATOM 1031 N N . GLU A 1 135 ? 5.066 9.586 14.75 1 98.88 135 GLU A N 1
ATOM 1032 C CA . GLU A 1 135 ? 5.562 10.461 13.695 1 98.88 135 GLU A CA 1
ATOM 1033 C C . GLU A 1 135 ? 4.547 11.539 13.344 1 98.88 135 GLU A C 1
ATOM 1035 O O . GLU A 1 135 ? 3.43 11.234 12.914 1 98.88 135 GLU A O 1
ATOM 1040 N N . LEU A 1 136 ? 4.891 12.758 13.492 1 98.94 136 LEU A N 1
ATOM 1041 C CA . LEU A 1 136 ? 4.023 13.898 13.203 1 98.94 136 LEU A CA 1
ATOM 1042 C C . LEU A 1 136 ? 4.094 14.266 11.727 1 98.94 136 LEU A C 1
ATOM 1044 O O . LEU A 1 136 ? 5.148 14.672 11.234 1 98.94 136 LEU A O 1
ATOM 1048 N N . GLU A 1 137 ? 3.01 14.102 11.039 1 98.94 137 GLU A N 1
ATOM 1049 C CA . GLU A 1 137 ? 2.875 14.406 9.617 1 98.94 137 GLU A CA 1
ATOM 1050 C C . GLU A 1 137 ? 1.54 15.086 9.32 1 98.94 137 GLU A C 1
ATOM 1052 O O . GLU A 1 137 ? 0.746 15.328 10.234 1 98.94 137 GLU A O 1
ATOM 1057 N N . VAL A 1 138 ? 1.381 15.484 8.102 1 98.94 138 VAL A N 1
ATOM 1058 C CA . VAL A 1 138 ? 0.12 15.938 7.52 1 98.94 138 VAL A CA 1
ATOM 1059 C C . VAL A 1 138 ? -0.226 15.07 6.312 1 98.94 138 VAL A C 1
ATOM 1061 O O . VAL A 1 138 ? 0.652 14.719 5.52 1 98.94 138 VAL A O 1
ATOM 1064 N N . GLY A 1 139 ? -1.438 14.633 6.25 1 98.94 139 GLY A N 1
ATOM 1065 C CA . GLY A 1 139 ? -1.922 13.883 5.105 1 98.94 139 GLY A CA 1
ATOM 1066 C C . GLY A 1 139 ? -2.758 14.719 4.152 1 98.94 139 GLY A C 1
ATOM 1067 O O . GLY A 1 139 ? -3.699 15.391 4.574 1 98.94 139 GLY A O 1
ATOM 1068 N N . ALA A 1 140 ? -2.418 14.719 2.879 1 98.94 140 ALA A N 1
ATOM 1069 C CA . ALA A 1 140 ? -3.273 15.273 1.828 1 98.94 140 ALA A CA 1
ATOM 1070 C C . ALA A 1 140 ? -4.262 14.219 1.322 1 98.94 140 ALA A C 1
ATOM 1072 O O . ALA A 1 140 ? -3.893 13.062 1.112 1 98.94 140 ALA A O 1
ATOM 1073 N N . VAL A 1 141 ? -5.469 14.594 1.132 1 98.94 141 VAL A N 1
ATOM 1074 C CA . VAL A 1 141 ? -6.516 13.664 0.716 1 98.94 141 VAL A CA 1
ATOM 1075 C C . VAL A 1 141 ? -6.93 13.961 -0.723 1 98.94 141 VAL A C 1
ATOM 1077 O O . VAL A 1 141 ? -7.266 15.102 -1.054 1 98.94 141 VAL A O 1
ATOM 1080 N N . ILE A 1 142 ? -6.902 12.93 -1.572 1 98.94 142 ILE A N 1
ATOM 1081 C CA . ILE A 1 142 ? -7.289 13.047 -2.975 1 98.94 142 ILE A CA 1
ATOM 1082 C C . ILE A 1 142 ? -8.805 12.977 -3.098 1 98.94 142 ILE A C 1
ATOM 1084 O O . ILE A 1 142 ? -9.445 12.109 -2.498 1 98.94 142 ILE A O 1
ATOM 1088 N N . GLY A 1 143 ? -9.391 13.883 -3.865 1 98.69 143 GLY A N 1
ATOM 1089 C CA . GLY A 1 143 ? -10.828 13.922 -4.027 1 98.69 143 GLY A CA 1
ATOM 1090 C C . GLY A 1 143 ? -11.273 13.734 -5.465 1 98.69 143 GLY A C 1
ATOM 1091 O O . GLY A 1 143 ? -12.477 13.641 -5.742 1 98.69 143 GLY A O 1
ATOM 1092 N N . ARG A 1 144 ? -10.328 13.734 -6.344 1 98.19 144 ARG A N 1
ATOM 1093 C CA . ARG A 1 144 ? -10.57 13.492 -7.766 1 98.19 144 ARG A CA 1
ATOM 1094 C C . ARG A 1 144 ? -9.523 12.547 -8.352 1 98.19 144 ARG A C 1
ATOM 1096 O O . ARG A 1 144 ? -8.336 12.656 -8.031 1 98.19 144 ARG A O 1
ATOM 1103 N N . GLU A 1 145 ? -10.031 11.625 -9.195 1 98.19 145 GLU A N 1
ATOM 1104 C CA . GLU A 1 145 ? -9.102 10.727 -9.859 1 98.19 145 GLU A CA 1
ATOM 1105 C C . GLU A 1 145 ? -8.203 11.484 -10.836 1 98.19 145 GLU A C 1
ATOM 1107 O O . GLU A 1 145 ? -8.633 12.469 -11.445 1 98.19 145 GLU A O 1
ATOM 1112 N N . GLY A 1 146 ? -6.953 11.086 -10.938 1 98.31 146 GLY A N 1
ATOM 1113 C CA . GLY A 1 146 ? -6.02 11.695 -11.875 1 98.31 146 GLY A CA 1
ATOM 1114 C C . GLY A 1 146 ? -4.883 10.773 -12.266 1 98.31 146 GLY A C 1
ATOM 1115 O O . GLY A 1 146 ? -4.547 9.836 -11.531 1 98.31 146 GLY A O 1
ATOM 1116 N N . ARG A 1 147 ? -4.297 10.977 -13.469 1 98.31 147 ARG A N 1
ATOM 1117 C CA . ARG A 1 147 ? -3.162 10.242 -14.016 1 98.31 147 ARG A CA 1
ATOM 1118 C C . ARG A 1 147 ? -2.168 11.195 -14.68 1 98.31 147 ARG A C 1
ATOM 1120 O O . ARG A 1 147 ? -2.562 12.086 -15.43 1 98.31 147 ARG A O 1
ATOM 1127 N N . ASP A 1 148 ? -0.891 11 -14.32 1 98.5 148 ASP A N 1
ATOM 1128 C CA . ASP A 1 148 ? 0.168 11.773 -14.961 1 98.5 148 ASP A CA 1
ATOM 1129 C C . ASP A 1 148 ? -0.12 13.273 -14.883 1 98.5 148 ASP A C 1
ATOM 1131 O O . ASP A 1 148 ? -0.107 13.969 -15.898 1 98.5 148 ASP A O 1
ATOM 1135 N N . LEU A 1 149 ? -0.387 13.703 -13.711 1 98.75 149 LEU A N 1
ATOM 1136 C CA . LEU A 1 149 ? -0.751 15.094 -13.453 1 98.75 149 LEU A CA 1
ATOM 1137 C C . LEU A 1 149 ? 0.49 15.977 -13.375 1 98.75 149 LEU A C 1
ATOM 1139 O O . LEU A 1 149 ? 1.534 15.539 -12.883 1 98.75 149 LEU A O 1
ATOM 1143 N N . THR A 1 150 ? 0.397 17.219 -13.852 1 98.56 150 THR A N 1
ATOM 1144 C CA . THR A 1 150 ? 1.341 18.25 -13.445 1 98.56 150 THR A CA 1
ATOM 1145 C C . THR A 1 150 ? 1.04 18.734 -12.031 1 98.56 150 THR A C 1
ATOM 1147 O O . THR A 1 150 ? -0.058 18.516 -11.516 1 98.56 150 THR A O 1
ATOM 1150 N N . PRO A 1 151 ? 2.008 19.375 -11.391 1 98.19 151 PRO A N 1
ATOM 1151 C CA . PRO A 1 151 ? 1.707 19.922 -10.062 1 98.19 151 PRO A CA 1
ATOM 1152 C C . PRO A 1 151 ? 0.514 20.875 -10.078 1 98.19 151 PRO A C 1
ATOM 1154 O O . PRO A 1 151 ? -0.294 20.875 -9.148 1 98.19 151 PRO A O 1
ATOM 1157 N N . GLU A 1 152 ? 0.356 21.719 -11.086 1 97.94 152 GLU A N 1
ATOM 1158 C CA . GLU A 1 152 ? -0.769 22.641 -11.203 1 97.94 152 GLU A CA 1
ATOM 1159 C C . GLU A 1 152 ? -2.096 21.891 -11.273 1 97.94 152 GLU A C 1
ATOM 1161 O O . GLU A 1 152 ? -3.055 22.25 -10.586 1 97.94 152 GLU A O 1
ATOM 1166 N N . GLN A 1 153 ? -2.146 20.844 -12.07 1 98.44 153 GLN A N 1
ATOM 1167 C CA . GLN A 1 153 ? -3.35 20.016 -12.164 1 98.44 153 GLN A CA 1
ATOM 1168 C C . GLN A 1 153 ? -3.648 19.328 -10.836 1 98.44 153 GLN A C 1
ATOM 1170 O O . GLN A 1 153 ? -4.809 19.219 -10.438 1 98.44 153 GLN A O 1
ATOM 1175 N N . ALA A 1 154 ? -2.584 18.875 -10.188 1 98.69 154 ALA A N 1
ATOM 1176 C CA . ALA A 1 154 ? -2.699 18.094 -8.953 1 98.69 154 ALA A CA 1
ATOM 1177 C C . ALA A 1 154 ? -3.424 18.891 -7.871 1 98.69 154 ALA A C 1
ATOM 1179 O O . ALA A 1 154 ? -4.141 18.328 -7.043 1 98.69 154 ALA A O 1
ATOM 1180 N N . ARG A 1 155 ? -3.283 20.172 -7.891 1 98 155 ARG A N 1
ATOM 1181 C CA . ARG A 1 155 ? -3.936 21.031 -6.91 1 98 155 ARG A CA 1
ATOM 1182 C C . ARG A 1 155 ? -5.441 20.781 -6.887 1 98 155 ARG A C 1
ATOM 1184 O O . ARG A 1 155 ? -6.047 20.703 -5.812 1 98 155 ARG A O 1
ATOM 1191 N N . ASP A 1 156 ? -6.023 20.609 -8.031 1 97.75 156 ASP A N 1
ATOM 1192 C CA . ASP A 1 156 ? -7.465 20.438 -8.172 1 97.75 156 ASP A CA 1
ATOM 1193 C C . ASP A 1 156 ? -7.91 19.047 -7.715 1 97.75 156 ASP A C 1
ATOM 1195 O O . ASP A 1 156 ? -9.109 18.781 -7.598 1 97.75 156 ASP A O 1
ATOM 1199 N N . HIS A 1 157 ? -6.961 18.219 -7.469 1 98.69 157 HIS A N 1
ATOM 1200 C CA . HIS A 1 157 ? -7.289 16.844 -7.086 1 98.69 157 HIS A CA 1
ATOM 1201 C C . HIS A 1 157 ? -7.211 16.672 -5.574 1 98.69 157 HIS A C 1
ATOM 1203 O O . HIS A 1 157 ? -7.703 15.672 -5.035 1 98.69 157 HIS A O 1
ATOM 1209 N N . ILE A 1 158 ? -6.59 17.547 -4.875 1 98.81 158 ILE A N 1
ATOM 1210 C CA . ILE A 1 158 ? -6.492 17.516 -3.42 1 98.81 158 ILE A CA 1
ATOM 1211 C C . ILE A 1 158 ? -7.699 18.219 -2.809 1 98.81 158 ILE A C 1
ATOM 1213 O O . ILE A 1 158 ? -7.906 19.422 -3.033 1 98.81 158 ILE A O 1
ATOM 1217 N N . VAL A 1 159 ? -8.445 17.531 -1.985 1 98.75 159 VAL A N 1
ATOM 1218 C CA . VAL A 1 159 ? -9.68 18.125 -1.475 1 98.75 159 VAL A CA 1
ATOM 1219 C C . VAL A 1 159 ? -9.438 18.688 -0.075 1 98.75 159 VAL A C 1
ATOM 1221 O O . VAL A 1 159 ? -10.211 19.516 0.408 1 98.75 159 VAL A O 1
ATOM 1224 N N . GLY A 1 160 ? -8.43 18.219 0.584 1 98.81 160 GLY A N 1
ATOM 1225 C CA . GLY A 1 160 ? -8.195 18.672 1.944 1 98.81 160 GLY A CA 1
ATOM 1226 C C . GLY A 1 160 ? -7.031 17.969 2.619 1 98.81 160 GLY A C 1
ATOM 1227 O O . GLY A 1 160 ? -6.266 17.266 1.967 1 98.81 160 GLY A O 1
ATOM 1228 N N . TYR A 1 161 ? -6.879 18.266 3.91 1 98.94 161 TYR A N 1
ATOM 1229 C CA . TYR A 1 161 ? -5.75 17.797 4.711 1 98.94 161 TYR A CA 1
ATOM 1230 C C . TYR A 1 161 ? -6.211 17.344 6.09 1 98.94 161 TYR A C 1
ATOM 1232 O O . TYR A 1 161 ? -7.273 17.75 6.562 1 98.94 161 TYR A O 1
ATOM 1240 N N . THR A 1 162 ? -5.434 16.516 6.711 1 98.94 162 THR A N 1
ATOM 1241 C CA . THR A 1 162 ? -5.684 16 8.055 1 98.94 162 THR A CA 1
ATOM 1242 C C . THR A 1 162 ? -4.371 15.734 8.781 1 98.94 162 THR A C 1
ATOM 1244 O O . THR A 1 162 ? -3.324 15.578 8.148 1 98.94 162 THR A O 1
ATOM 1247 N N . VAL A 1 163 ? -4.41 15.781 10.117 1 98.94 163 VAL A N 1
ATOM 1248 C CA . VAL A 1 163 ? -3.238 15.367 10.875 1 98.94 163 VAL A CA 1
ATOM 1249 C C . VAL A 1 163 ? -2.986 13.875 10.656 1 98.94 163 VAL A C 1
ATOM 1251 O O . VAL A 1 163 ? -3.928 13.086 10.578 1 98.94 163 VAL A O 1
ATOM 1254 N N . PHE A 1 164 ? -1.73 13.508 10.453 1 98.94 164 PHE A N 1
ATOM 1255 C CA . PHE A 1 164 ? -1.275 12.164 10.125 1 98.94 164 PHE A CA 1
ATOM 1256 C C . PHE A 1 164 ? -0.197 11.711 11.102 1 98.94 164 PHE A C 1
ATOM 1258 O O . PHE A 1 164 ? 0.831 12.367 11.258 1 98.94 164 PHE A O 1
ATOM 1265 N N . ASN A 1 165 ? -0.478 10.664 11.898 1 98.94 165 ASN A N 1
ATOM 1266 C CA . ASN A 1 165 ? 0.522 10.016 12.742 1 98.94 165 ASN A CA 1
ATOM 1267 C C . ASN A 1 165 ? 0.912 8.648 12.203 1 98.94 165 ASN A C 1
ATOM 1269 O O . ASN A 1 165 ? 0.11 7.711 12.227 1 98.94 165 ASN A O 1
ATOM 1273 N N . ASP A 1 166 ? 2.08 8.555 11.734 1 98.75 166 ASP A N 1
ATOM 1274 C CA . ASP A 1 166 ? 2.609 7.297 11.219 1 98.75 166 ASP A CA 1
ATOM 1275 C C . ASP A 1 166 ? 3.355 6.527 12.305 1 98.75 166 ASP A C 1
ATOM 1277 O O . ASP A 1 166 ? 4.59 6.504 12.32 1 98.75 166 ASP A O 1
ATOM 1281 N N . TRP A 1 167 ? 2.672 5.773 13.094 1 98.88 167 TRP A N 1
ATOM 1282 C CA . TRP A 1 167 ? 3.273 5.047 14.203 1 98.88 167 TRP A CA 1
ATOM 1283 C C . TRP A 1 167 ? 4.371 4.109 13.711 1 98.88 167 TRP A C 1
ATOM 1285 O O . TRP A 1 167 ? 4.223 3.457 12.68 1 98.88 167 TRP A O 1
ATOM 1295 N N . SER A 1 168 ? 5.438 4.004 14.531 1 98.06 168 SER A N 1
ATOM 1296 C CA . SER A 1 168 ? 6.605 3.252 14.094 1 98.06 168 SER A CA 1
ATOM 1297 C C . SER A 1 168 ? 7.137 2.346 15.195 1 98.06 168 SER A C 1
ATOM 1299 O O . SER A 1 168 ? 7.527 2.824 16.266 1 98.06 168 SER A O 1
ATOM 1301 N N . ALA A 1 169 ? 7.074 1.06 14.977 1 98.25 169 ALA A N 1
ATOM 1302 C CA . ALA A 1 169 ? 7.824 0.121 15.805 1 98.25 169 ALA A CA 1
ATOM 1303 C C . ALA A 1 169 ? 9.273 0.007 15.336 1 98.25 169 ALA A C 1
ATOM 1305 O O . ALA A 1 169 ? 9.594 -0.845 14.508 1 98.25 169 ALA A O 1
ATOM 1306 N N . ARG A 1 170 ? 10.141 0.789 15.953 1 97.25 170 ARG A N 1
ATOM 1307 C CA . ARG A 1 170 ? 11.477 1.036 15.422 1 97.25 170 ARG A CA 1
ATOM 1308 C C . ARG A 1 170 ? 12.336 -0.223 15.484 1 97.25 170 ARG A C 1
ATOM 1310 O O . ARG A 1 170 ? 13.18 -0.451 14.617 1 97.25 170 ARG A O 1
ATOM 1317 N N . ASP A 1 171 ? 12.172 -1.035 16.5 1 96.69 171 ASP A N 1
ATOM 1318 C CA . ASP A 1 171 ? 12.938 -2.273 16.641 1 96.69 171 ASP A CA 1
ATOM 1319 C C . ASP A 1 171 ? 12.562 -3.27 15.539 1 96.69 171 ASP A C 1
ATOM 1321 O O . ASP A 1 171 ? 13.438 -3.879 14.922 1 96.69 171 ASP A O 1
ATOM 1325 N N . LEU A 1 172 ? 11.25 -3.43 15.242 1 96.81 172 LEU A N 1
ATOM 1326 C CA . LEU A 1 172 ? 10.812 -4.281 14.141 1 96.81 172 LEU A CA 1
ATOM 1327 C C . LEU A 1 172 ? 11.273 -3.721 12.797 1 96.81 172 LEU A C 1
ATOM 1329 O O . LEU A 1 172 ? 11.797 -4.457 11.961 1 96.81 172 LEU A O 1
ATOM 1333 N N . GLN A 1 173 ? 11.062 -2.463 12.641 1 95.5 173 GLN A N 1
ATOM 1334 C CA . GLN A 1 173 ? 11.438 -1.781 11.414 1 95.5 173 GLN A CA 1
ATOM 1335 C C . GLN A 1 173 ? 12.922 -1.947 11.125 1 95.5 173 GLN A C 1
ATOM 1337 O O . GLN A 1 173 ? 13.312 -2.248 9.992 1 95.5 173 GLN A O 1
ATOM 1342 N N . GLY A 1 174 ? 13.742 -1.692 12.148 1 93.12 174 GLY A N 1
ATOM 1343 C CA . GLY A 1 174 ? 15.188 -1.812 11.969 1 93.12 174 GLY A CA 1
ATOM 1344 C C . GLY A 1 174 ? 15.609 -3.166 11.43 1 93.12 174 GLY A C 1
ATOM 1345 O O . GLY A 1 174 ? 16.438 -3.248 10.516 1 93.12 174 GLY A O 1
ATOM 1346 N N . VAL A 1 175 ? 15.023 -4.172 11.938 1 92.88 175 VAL A N 1
ATOM 1347 C CA . VAL A 1 175 ? 15.367 -5.539 11.547 1 92.88 175 VAL A CA 1
ATOM 1348 C C . VAL A 1 175 ? 14.883 -5.812 10.125 1 92.88 175 VAL A C 1
ATOM 1350 O O . VAL A 1 175 ? 15.648 -6.293 9.289 1 92.88 175 VAL A O 1
ATOM 1353 N N . GLU A 1 176 ? 13.641 -5.496 9.828 1 93 176 GLU A N 1
ATOM 1354 C CA . GLU A 1 176 ? 13.047 -5.848 8.539 1 93 176 GLU A CA 1
ATOM 1355 C C . GLU A 1 176 ? 13.68 -5.043 7.41 1 93 176 GLU A C 1
ATOM 1357 O O . GLU A 1 176 ? 13.797 -5.531 6.281 1 93 176 GLU A O 1
ATOM 1362 N N . MET A 1 177 ? 14.125 -3.895 7.715 1 91 177 MET A N 1
ATOM 1363 C CA . MET A 1 177 ? 14.703 -3.025 6.691 1 91 177 MET A CA 1
ATOM 1364 C C . MET A 1 177 ? 16.031 -3.58 6.195 1 91 177 MET A C 1
ATOM 1366 O O . MET A 1 177 ? 16.484 -3.234 5.102 1 91 177 MET A O 1
ATOM 1370 N N . THR A 1 178 ? 16.672 -4.465 6.953 1 89.62 178 THR A N 1
ATOM 1371 C CA . THR A 1 178 ? 17.922 -5.078 6.535 1 89.62 178 THR A CA 1
ATOM 1372 C C . THR A 1 178 ? 17.703 -6 5.34 1 89.62 178 THR A C 1
ATOM 1374 O O . THR A 1 178 ? 18.656 -6.336 4.629 1 89.62 178 THR A O 1
ATOM 1377 N N . VAL A 1 179 ? 16.469 -6.383 5.09 1 90.31 179 VAL A N 1
ATOM 1378 C CA . VAL A 1 179 ? 16.141 -7.242 3.959 1 90.31 179 VAL A CA 1
ATOM 1379 C C . VAL A 1 179 ? 16.047 -6.406 2.686 1 90.31 179 VAL A C 1
ATOM 1381 O O . VAL A 1 179 ? 16.172 -6.934 1.578 1 90.31 179 VAL A O 1
ATOM 1384 N N . GLY A 1 180 ? 15.781 -5.066 2.854 1 88.44 180 GLY A N 1
ATOM 1385 C CA . GLY A 1 180 ? 15.906 -4.164 1.721 1 88.44 180 GLY A CA 1
ATOM 1386 C C . GLY A 1 180 ? 14.594 -3.879 1.029 1 88.44 180 GLY A C 1
ATOM 1387 O O . GLY A 1 180 ? 14.562 -3.232 -0.019 1 88.44 180 GLY A O 1
ATOM 1388 N N . LEU A 1 181 ? 13.414 -4.266 1.518 1 92 181 LEU A N 1
ATOM 1389 C CA . LEU A 1 181 ? 12.125 -4.078 0.858 1 92 181 LEU A CA 1
ATOM 1390 C C . LEU A 1 181 ? 11.328 -2.961 1.529 1 92 181 LEU A C 1
ATOM 1392 O O . LEU A 1 181 ? 10.133 -2.801 1.269 1 92 181 LEU A O 1
ATOM 1396 N N . GLY A 1 182 ? 11.953 -2.174 2.359 1 91.81 182 GLY A N 1
ATOM 1397 C CA . GLY A 1 182 ? 11.242 -1.125 3.07 1 91.81 182 GLY A CA 1
ATOM 1398 C C . GLY A 1 182 ? 10.531 -1.624 4.316 1 91.81 182 GLY A C 1
ATOM 1399 O O . GLY A 1 182 ? 10.766 -2.75 4.762 1 91.81 182 GLY A O 1
ATOM 1400 N N . PRO A 1 183 ? 9.734 -0.713 4.883 1 94.25 183 PRO A N 1
ATOM 1401 C CA . PRO A 1 183 ? 9.055 -1.088 6.129 1 94.25 183 PRO A CA 1
ATOM 1402 C C . PRO A 1 183 ? 7.957 -2.125 5.918 1 94.25 183 PRO A C 1
ATOM 1404 O O . PRO A 1 183 ? 7.246 -2.08 4.91 1 94.25 183 PRO A O 1
ATOM 1407 N N . CYS A 1 184 ? 7.859 -3.033 6.859 1 96.19 184 CYS A N 1
ATOM 1408 C CA . CYS A 1 184 ? 6.867 -4.102 6.883 1 96.19 184 CYS A CA 1
ATOM 1409 C C . CYS A 1 184 ? 6.027 -4.039 8.156 1 96.19 184 CYS A C 1
ATOM 1411 O O . CYS A 1 184 ? 5.188 -3.146 8.305 1 96.19 184 CYS A O 1
ATOM 1413 N N . LYS A 1 185 ? 6.293 -4.867 9.141 1 97.44 185 LYS A N 1
ATOM 1414 C CA . LYS A 1 185 ? 5.516 -4.918 10.375 1 97.44 185 LYS A CA 1
ATOM 1415 C C . LYS A 1 185 ? 5.809 -3.713 11.266 1 97.44 185 LYS A C 1
ATOM 1417 O O . LYS A 1 185 ? 4.984 -3.334 12.102 1 97.44 185 LYS A O 1
ATOM 1422 N N . GLY A 1 186 ? 6.902 -3.1 11.086 1 97.62 186 GLY A N 1
ATOM 1423 C CA . GLY A 1 186 ? 7.242 -1.909 11.844 1 97.62 186 GLY A CA 1
ATOM 1424 C C . GLY A 1 186 ? 6.324 -0.735 11.562 1 97.62 186 GLY A C 1
ATOM 1425 O O . GLY A 1 186 ? 6.273 0.222 12.336 1 97.62 186 GLY A O 1
ATOM 1426 N N . LYS A 1 187 ? 5.566 -0.786 10.453 1 97.44 187 LYS A N 1
ATOM 1427 C CA . LYS A 1 187 ? 4.766 0.363 10.039 1 97.44 187 LYS A CA 1
ATOM 1428 C C . LYS A 1 187 ? 3.33 -0.048 9.727 1 97.44 187 LYS A C 1
ATOM 1430 O O . LYS A 1 187 ? 2.516 0.782 9.32 1 97.44 187 LYS A O 1
ATOM 1435 N N . ASP A 1 188 ? 2.938 -1.267 9.844 1 96.31 188 ASP A N 1
ATOM 1436 C CA . ASP A 1 188 ? 1.635 -1.64 9.297 1 96.31 188 ASP A CA 1
ATOM 1437 C C . ASP A 1 188 ? 0.599 -1.795 10.406 1 96.31 188 ASP A C 1
ATOM 1439 O O . ASP A 1 188 ? -0.569 -2.082 10.141 1 96.31 188 ASP A O 1
ATOM 1443 N N . GLY A 1 189 ? 1.007 -1.496 11.695 1 95.38 189 GLY A N 1
ATOM 1444 C CA . GLY A 1 189 ? 0.098 -1.699 12.812 1 95.38 189 GLY A CA 1
ATOM 1445 C C . GLY A 1 189 ? -0.855 -0.539 13.023 1 95.38 189 GLY A C 1
ATOM 1446 O O . GLY A 1 189 ? -1.985 -0.732 13.477 1 95.38 189 GLY A O 1
ATOM 1447 N N . ALA A 1 190 ? -0.345 0.616 12.719 1 97.94 190 ALA A N 1
ATOM 1448 C CA . ALA A 1 190 ? -1.243 1.727 13.023 1 97.94 190 ALA A CA 1
ATOM 1449 C C . ALA A 1 190 ? -0.856 2.977 12.234 1 97.94 190 ALA A C 1
ATOM 1451 O O . ALA A 1 190 ? 0.325 3.316 12.141 1 97.94 190 ALA A O 1
ATOM 1452 N N . THR A 1 191 ? -1.77 3.609 11.672 1 98.75 191 THR A N 1
ATOM 1453 C CA . THR A 1 191 ? -1.783 4.984 11.18 1 98.75 191 THR A CA 1
ATOM 1454 C C . THR A 1 191 ? -2.979 5.746 11.742 1 98.75 191 THR A C 1
ATOM 1456 O O . THR A 1 191 ? -4.105 5.246 11.727 1 98.75 191 THR A O 1
ATOM 1459 N N . THR A 1 192 ? -2.746 6.871 12.328 1 98.88 192 THR A N 1
ATOM 1460 C CA . THR A 1 192 ? -3.871 7.645 12.836 1 98.88 192 THR A CA 1
ATOM 1461 C C . THR A 1 192 ? -4.098 8.898 11.992 1 98.88 192 THR A C 1
ATOM 1463 O O . THR A 1 192 ? -3.145 9.586 11.625 1 98.88 192 THR A O 1
ATOM 1466 N N . LEU A 1 193 ? -5.297 9.109 11.656 1 98.94 193 LEU A N 1
ATOM 1467 C CA . LEU A 1 193 ? -5.734 10.305 10.938 1 98.94 193 LEU A CA 1
ATOM 1468 C C . LEU A 1 193 ? -6.766 11.086 11.75 1 98.94 193 LEU A C 1
ATOM 1470 O O . LEU A 1 193 ? -7.621 10.484 12.406 1 98.94 193 LEU A O 1
ATOM 1474 N N . GLY A 1 194 ? -6.727 12.398 11.664 1 98.31 194 GLY A N 1
ATOM 1475 C CA . GLY A 1 194 ? -7.805 13.195 12.234 1 98.31 194 GLY A CA 1
ATOM 1476 C C . GLY A 1 194 ? -7.309 14.344 13.094 1 98.31 194 GLY A C 1
ATOM 1477 O O . GLY A 1 194 ? -6.164 14.781 12.953 1 98.31 194 GLY A O 1
ATOM 1478 N N . PRO A 1 195 ? -8.102 14.992 13.812 1 98.38 195 PRO A N 1
ATOM 1479 C CA . PRO A 1 195 ? -9.477 14.555 14.047 1 98.38 195 PRO A CA 1
ATOM 1480 C C . PRO A 1 195 ? -10.414 14.891 12.891 1 98.38 195 PRO A C 1
ATOM 1482 O O . PRO A 1 195 ? -11.508 14.336 12.789 1 98.38 195 PRO A O 1
ATOM 1485 N N . TYR A 1 196 ? -10.008 15.828 11.977 1 98.75 196 TYR A N 1
ATOM 1486 C CA . TYR A 1 196 ? -10.891 16.328 10.93 1 98.75 196 TYR A CA 1
ATOM 1487 C C . TYR A 1 196 ? -10.227 16.234 9.562 1 98.75 196 TYR A C 1
ATOM 1489 O O . TYR A 1 196 ? -9.016 16.062 9.461 1 98.75 196 TYR A O 1
ATOM 1497 N N . LEU A 1 197 ? -11.055 16.172 8.562 1 98.88 197 LEU A N 1
ATOM 1498 C CA . LEU A 1 197 ? -10.625 16.609 7.238 1 98.88 197 LEU A CA 1
ATOM 1499 C C . LEU A 1 197 ? -10.922 18.094 7.031 1 98.88 197 LEU A C 1
ATOM 1501 O O . LEU A 1 197 ? -12.078 18.5 7.051 1 98.88 197 LEU A O 1
ATOM 1505 N N . VAL A 1 198 ? -9.867 18.875 6.938 1 98.94 198 VAL A N 1
ATOM 1506 C CA . VAL A 1 198 ? -10.016 20.297 6.664 1 98.94 198 VAL A CA 1
ATOM 1507 C C . VAL A 1 198 ? -9.859 20.547 5.168 1 98.94 198 VAL A C 1
ATOM 1509 O O . VAL A 1 198 ? -8.867 20.141 4.559 1 98.94 198 VAL A O 1
ATOM 1512 N N . THR A 1 199 ? -10.883 21.188 4.566 1 98.88 199 THR A N 1
ATOM 1513 C CA . THR A 1 199 ? -10.875 21.375 3.119 1 98.88 199 THR A CA 1
ATOM 1514 C C . THR A 1 199 ? -9.742 22.297 2.701 1 98.88 199 THR A C 1
ATOM 1516 O O . THR A 1 199 ? -9.344 23.188 3.469 1 98.88 199 THR A O 1
ATOM 1519 N N . ALA A 1 200 ? -9.258 22.125 1.517 1 98.75 200 ALA A N 1
ATOM 1520 C CA . ALA A 1 200 ? -8.055 22.781 1.014 1 98.75 200 ALA A CA 1
ATOM 1521 C C . ALA A 1 200 ? -8.211 24.297 1.026 1 98.75 200 ALA A C 1
ATOM 1523 O O . ALA A 1 200 ? -7.254 25.016 1.29 1 98.75 200 ALA A O 1
ATOM 1524 N N . ASP A 1 201 ? -9.375 24.797 0.733 1 98.38 201 ASP A N 1
ATOM 1525 C CA . ASP A 1 201 ? -9.609 26.234 0.661 1 98.38 201 ASP A CA 1
ATOM 1526 C C . ASP A 1 201 ? -9.352 26.906 2.01 1 98.38 201 ASP A C 1
ATOM 1528 O O . ASP A 1 201 ? -8.906 28.062 2.066 1 98.38 201 ASP A O 1
ATOM 1532 N N . GLU A 1 202 ? -9.594 26.203 3.08 1 98.44 202 GLU A N 1
ATOM 1533 C CA . GLU A 1 202 ? -9.398 26.75 4.422 1 98.44 202 GLU A CA 1
ATOM 1534 C C . GLU A 1 202 ? -7.922 27.031 4.695 1 98.44 202 GLU A C 1
ATOM 1536 O O . GLU A 1 202 ? -7.59 27.844 5.566 1 98.44 202 GLU A O 1
ATOM 1541 N N . LEU A 1 203 ? -7.035 26.375 3.982 1 98.5 203 LEU A N 1
ATOM 1542 C CA . LEU A 1 203 ? -5.609 26.469 4.277 1 98.5 203 LEU A CA 1
ATOM 1543 C C . LEU A 1 203 ? -4.914 27.406 3.293 1 98.5 203 LEU A C 1
ATOM 1545 O O . LEU A 1 203 ? -3.73 27.719 3.459 1 98.5 203 LEU A O 1
ATOM 1549 N N . GLU A 1 204 ? -5.598 27.922 2.336 1 97.69 204 GLU A N 1
ATOM 1550 C CA . GLU A 1 204 ? -5.012 28.766 1.297 1 97.69 204 GLU A CA 1
ATOM 1551 C C . GLU A 1 204 ? -4.324 29.984 1.901 1 97.69 204 GLU A C 1
ATOM 1553 O O . GLU A 1 204 ? -3.273 30.422 1.421 1 97.69 204 GLU A O 1
ATOM 1558 N N . PRO A 1 205 ? -4.875 30.562 2.982 1 98.06 205 PRO A N 1
ATOM 1559 C CA . PRO A 1 205 ? -4.215 31.734 3.572 1 98.06 205 PRO A CA 1
ATOM 1560 C C . PRO A 1 205 ? -2.83 31.406 4.125 1 98.06 205 PRO A C 1
ATOM 1562 O O . PRO A 1 205 ? -2.037 32.312 4.383 1 98.06 205 PRO A O 1
ATOM 1565 N N . TYR A 1 206 ? -2.52 30.188 4.328 1 98.31 206 TYR A N 1
ATOM 1566 C CA . TYR A 1 206 ? -1.239 29.781 4.902 1 98.31 206 TYR A CA 1
ATOM 1567 C C . TYR A 1 206 ? -0.234 29.438 3.809 1 98.31 206 TYR A C 1
ATOM 1569 O O . TYR A 1 206 ? 0.914 29.094 4.098 1 98.31 206 TYR A O 1
ATOM 1577 N N . ARG A 1 207 ? -0.646 29.453 2.568 1 97.81 207 ARG A N 1
ATOM 1578 C CA . ARG A 1 207 ? 0.235 29.094 1.456 1 97.81 207 ARG A CA 1
ATOM 1579 C C . ARG A 1 207 ? 1.252 30.203 1.2 1 97.81 207 ARG A C 1
ATOM 1581 O O . ARG A 1 207 ? 0.886 31.375 1.078 1 97.81 207 ARG A O 1
ATOM 1588 N N . ASP A 1 208 ? 2.512 29.859 1.1 1 95.56 208 ASP A N 1
ATOM 1589 C CA . ASP A 1 208 ? 3.549 30.859 0.867 1 95.56 208 ASP A CA 1
ATOM 1590 C C . ASP A 1 208 ? 3.807 31.047 -0.627 1 95.56 208 ASP A C 1
ATOM 1592 O O . ASP A 1 208 ? 3.113 30.469 -1.46 1 95.56 208 ASP A O 1
ATOM 1596 N N . ALA A 1 209 ? 4.785 31.844 -0.958 1 94.56 209 ALA A N 1
ATOM 1597 C CA . ALA A 1 209 ? 5.035 32.25 -2.338 1 94.56 209 ALA A CA 1
ATOM 1598 C C . ALA A 1 209 ? 5.523 31.078 -3.182 1 94.56 209 ALA A C 1
ATOM 1600 O O . ALA A 1 209 ? 5.324 31.047 -4.398 1 94.56 209 ALA A O 1
ATOM 1601 N N . ASP A 1 210 ? 6.109 30.094 -2.504 1 94.38 210 ASP A N 1
ATOM 1602 C CA . ASP A 1 210 ? 6.645 28.922 -3.211 1 94.38 210 ASP A CA 1
ATOM 1603 C C . ASP A 1 210 ? 5.621 27.797 -3.271 1 94.38 210 ASP A C 1
ATOM 1605 O O . ASP A 1 210 ? 5.895 26.734 -3.826 1 94.38 210 ASP A O 1
ATOM 1609 N N . GLY A 1 211 ? 4.449 28.016 -2.676 1 96.12 211 GLY A N 1
ATOM 1610 C CA . GLY A 1 211 ? 3.354 27.078 -2.795 1 96.12 211 GLY A CA 1
ATOM 1611 C C . GLY A 1 211 ? 3.244 26.141 -1.606 1 96.12 211 GLY A C 1
ATOM 1612 O O . GLY A 1 211 ? 2.385 25.25 -1.583 1 96.12 211 GLY A O 1
ATOM 1613 N N . PHE A 1 212 ? 4.098 26.344 -0.619 1 97.94 212 PHE A N 1
ATOM 1614 C CA . PHE A 1 212 ? 4.07 25.484 0.564 1 97.94 212 PHE A CA 1
ATOM 1615 C C . PHE A 1 212 ? 3.07 26.016 1.586 1 97.94 212 PHE A C 1
ATOM 1617 O O . PHE A 1 212 ? 2.85 27.219 1.681 1 97.94 212 PHE A O 1
ATOM 1624 N N . LEU A 1 213 ? 2.455 25.125 2.32 1 98.56 213 LEU A N 1
ATOM 1625 C CA . LEU A 1 213 ? 1.604 25.5 3.443 1 98.56 213 LEU A CA 1
ATOM 1626 C C . LEU A 1 213 ? 2.434 25.734 4.699 1 98.56 213 LEU A C 1
ATOM 1628 O O . LEU A 1 213 ? 3.023 24.812 5.246 1 98.56 213 LEU A O 1
ATOM 1632 N N . ARG A 1 214 ? 2.486 26.922 5.148 1 98.25 214 ARG A N 1
ATOM 1633 C CA . ARG A 1 214 ? 3.264 27.281 6.332 1 98.25 214 ARG A CA 1
ATOM 1634 C C . ARG A 1 214 ? 2.443 27.094 7.602 1 98.25 214 ARG A C 1
ATOM 1636 O O . ARG A 1 214 ? 1.94 28.078 8.172 1 98.25 214 ARG A O 1
ATOM 1643 N N . LEU A 1 215 ? 2.355 25.922 8.07 1 98.75 215 LEU A N 1
ATOM 1644 C CA . LEU A 1 215 ? 1.59 25.547 9.258 1 98.75 215 LEU A CA 1
ATOM 1645 C C . LEU A 1 215 ? 2.516 25.109 10.383 1 98.75 215 LEU A C 1
ATOM 1647 O O . LEU A 1 215 ? 3.434 24.312 10.164 1 98.75 215 LEU A O 1
ATOM 1651 N N . ALA A 1 216 ? 2.262 25.609 11.539 1 98.81 216 ALA A N 1
ATOM 1652 C CA . ALA A 1 216 ? 3.018 25.172 12.711 1 98.81 216 ALA A CA 1
ATOM 1653 C C . ALA A 1 216 ? 2.652 23.75 13.109 1 98.81 216 ALA A C 1
ATOM 1655 O O . ALA A 1 216 ? 1.479 23.359 13.07 1 98.81 216 ALA A O 1
ATOM 1656 N N . LEU A 1 217 ? 3.676 22.938 13.422 1 98.81 217 LEU A N 1
ATOM 1657 C CA . LEU A 1 217 ? 3.543 21.562 13.891 1 98.81 217 LEU A CA 1
ATOM 1658 C C . LEU A 1 217 ? 4.094 21.406 15.305 1 98.81 217 LEU A C 1
ATOM 1660 O O . LEU A 1 217 ? 5.176 21.922 15.609 1 98.81 217 LEU A O 1
ATOM 1664 N N . THR A 1 218 ? 3.359 20.781 16.172 1 98.81 218 THR A N 1
ATOM 1665 C CA . THR A 1 218 ? 3.848 20.516 17.516 1 98.81 218 THR A CA 1
ATOM 1666 C C . THR A 1 218 ? 3.52 19.094 17.953 1 98.81 218 THR A C 1
ATOM 1668 O O . THR A 1 218 ? 2.416 18.609 17.703 1 98.81 218 THR A O 1
ATOM 1671 N N . ALA A 1 219 ? 4.465 18.438 18.609 1 98.81 219 ALA A N 1
ATOM 1672 C CA . ALA A 1 219 ? 4.289 17.109 19.172 1 98.81 219 ALA A CA 1
ATOM 1673 C C . ALA A 1 219 ? 4.469 17.125 20.688 1 98.81 219 ALA A C 1
ATOM 1675 O O . ALA A 1 219 ? 5.43 17.703 21.188 1 98.81 219 ALA A O 1
ATOM 1676 N N . GLU A 1 220 ? 3.574 16.5 21.391 1 98.88 220 GLU A N 1
ATOM 1677 C CA . GLU A 1 220 ? 3.664 16.344 22.844 1 98.88 220 GLU A CA 1
ATOM 1678 C C . GLU A 1 220 ? 3.523 14.883 23.25 1 98.88 220 GLU A C 1
ATOM 1680 O O . GLU A 1 220 ? 2.734 14.141 22.656 1 98.88 220 GLU A O 1
ATOM 1685 N N . VAL A 1 221 ? 4.27 14.445 24.188 1 98.81 221 VAL A N 1
ATOM 1686 C CA . VAL A 1 221 ? 4.129 13.164 24.875 1 98.81 221 VAL A CA 1
ATOM 1687 C C . VAL A 1 221 ? 3.848 13.391 26.359 1 98.81 221 VAL A C 1
ATOM 1689 O O . VAL A 1 221 ? 4.637 14.031 27.047 1 98.81 221 VAL A O 1
ATOM 1692 N N . ASN A 1 222 ? 2.693 12.906 26.812 1 98.62 222 ASN A N 1
ATOM 1693 C CA . ASN A 1 222 ? 2.26 13.094 28.188 1 98.62 222 ASN A CA 1
ATOM 1694 C C . ASN A 1 222 ? 2.254 14.57 28.578 1 98.62 222 ASN A C 1
ATOM 1696 O O . ASN A 1 222 ? 2.697 14.922 29.672 1 98.62 222 ASN A O 1
ATOM 1700 N N . GLY A 1 223 ? 1.878 15.375 27.672 1 98.38 223 GLY A N 1
ATOM 1701 C CA . GLY A 1 223 ? 1.705 16.797 27.953 1 98.38 223 GLY A CA 1
ATOM 1702 C C . GLY A 1 223 ? 2.984 17.594 27.797 1 98.38 223 GLY A C 1
ATOM 1703 O O . GLY A 1 223 ? 2.973 18.828 27.906 1 98.38 223 GLY A O 1
ATOM 1704 N N . GLU A 1 224 ? 4.086 16.984 27.562 1 98.31 224 GLU A N 1
ATOM 1705 C CA . GLU A 1 224 ? 5.363 17.672 27.359 1 98.31 224 GLU A CA 1
ATOM 1706 C C . GLU A 1 224 ? 5.691 17.812 25.875 1 98.31 224 GLU A C 1
ATOM 1708 O O . GLU A 1 224 ? 5.695 16.828 25.141 1 98.31 224 GLU A O 1
ATOM 1713 N N . ARG A 1 225 ? 6.035 19.016 25.516 1 98.06 225 ARG A N 1
ATOM 1714 C CA . ARG A 1 225 ? 6.406 19.25 24.125 1 98.06 225 ARG A CA 1
ATOM 1715 C C . ARG A 1 225 ? 7.758 18.625 23.797 1 98.06 225 ARG A C 1
ATOM 1717 O O . ARG A 1 225 ? 8.75 18.891 24.484 1 98.06 225 ARG A O 1
ATOM 1724 N N . VAL A 1 226 ? 7.785 17.812 22.766 1 97.81 226 VAL A N 1
ATOM 1725 C CA . VAL A 1 226 ? 9.031 17.141 22.438 1 97.81 226 VAL A CA 1
ATOM 1726 C C . VAL A 1 226 ? 9.508 17.578 21.047 1 97.81 226 VAL A C 1
ATOM 1728 O O . VAL A 1 226 ? 10.656 17.328 20.672 1 97.81 226 VAL A O 1
ATOM 1731 N N . GLY A 1 227 ? 8.648 18.234 20.312 1 97.31 227 GLY A N 1
ATOM 1732 C CA . GLY A 1 227 ? 9.031 18.641 18.969 1 97.31 227 GLY A CA 1
ATOM 1733 C C . GLY A 1 227 ? 8.195 19.781 18.422 1 97.31 227 GLY A C 1
ATOM 1734 O O . GLY A 1 227 ? 7.062 19.984 18.859 1 97.31 227 GLY A O 1
ATOM 1735 N N . GLU A 1 228 ? 8.734 20.562 17.516 1 98 228 GLU A N 1
ATOM 1736 C CA . GLU A 1 228 ? 8.062 21.625 16.781 1 98 228 GLU A CA 1
ATOM 1737 C C . GLU A 1 228 ? 8.719 21.859 15.422 1 98 228 GLU A C 1
ATOM 1739 O O . GLU A 1 228 ? 9.938 21.781 15.297 1 98 228 GLU A O 1
ATOM 1744 N N . ASP A 1 229 ? 7.973 22.141 14.469 1 98.25 229 ASP A N 1
ATOM 1745 C CA . ASP A 1 229 ? 8.461 22.406 13.117 1 98.25 229 ASP A CA 1
ATOM 1746 C C . ASP A 1 229 ? 7.43 23.172 12.297 1 98.25 229 ASP A C 1
ATOM 1748 O O . ASP A 1 229 ? 6.367 23.531 12.805 1 98.25 229 ASP A O 1
ATOM 1752 N N . LEU A 1 230 ? 7.773 23.609 11.117 1 98.44 230 LEU A N 1
ATOM 1753 C CA . LEU A 1 230 ? 6.855 24.156 10.133 1 98.44 230 LEU A CA 1
ATOM 1754 C C . LEU A 1 230 ? 6.633 23.188 8.984 1 98.44 230 LEU A C 1
ATOM 1756 O O . LEU A 1 230 ? 7.586 22.578 8.477 1 98.44 230 LEU A O 1
ATOM 1760 N N . LEU A 1 231 ? 5.398 23 8.578 1 98.56 231 LEU A N 1
ATOM 1761 C CA . LEU A 1 231 ? 5.078 22.125 7.453 1 98.56 231 LEU A CA 1
ATOM 1762 C C . LEU A 1 231 ? 5.801 22.578 6.188 1 98.56 231 LEU A C 1
ATOM 1764 O O . LEU A 1 231 ? 6.176 21.766 5.352 1 98.56 231 LEU A O 1
ATOM 1768 N N . SER A 1 232 ? 6.082 23.875 6.062 1 98.06 232 SER A N 1
ATOM 1769 C CA . SER A 1 2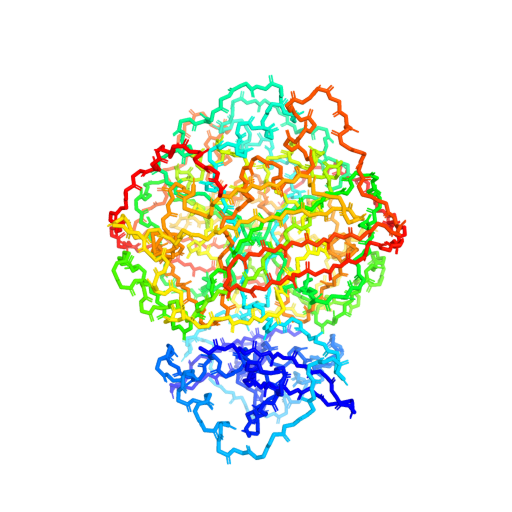32 ? 6.711 24.453 4.875 1 98.06 232 SER A CA 1
ATOM 1770 C C . SER A 1 232 ? 8.188 24.062 4.793 1 98.06 232 SER A C 1
ATOM 1772 O O . SER A 1 232 ? 8.867 24.406 3.824 1 98.06 232 SER A O 1
ATOM 1774 N N . ASN A 1 233 ? 8.672 23.328 5.809 1 97.88 233 ASN A N 1
ATOM 1775 C CA . ASN A 1 233 ? 10.047 22.844 5.746 1 97.88 233 ASN A CA 1
ATOM 1776 C C . ASN A 1 233 ? 10.164 21.594 4.879 1 97.88 233 ASN A C 1
ATOM 1778 O O . ASN A 1 233 ? 11.258 21.078 4.664 1 97.88 233 ASN A O 1
ATOM 1782 N N . MET A 1 234 ? 9.062 21.094 4.379 1 97.62 234 MET A N 1
ATOM 1783 C CA . MET A 1 234 ? 9.125 19.969 3.453 1 97.62 234 MET A CA 1
ATOM 1784 C C . MET A 1 234 ? 9.789 20.375 2.141 1 97.62 234 MET A C 1
ATOM 1786 O O . MET A 1 234 ? 9.711 21.531 1.738 1 97.62 234 MET A O 1
ATOM 1790 N N . SER A 1 235 ? 10.367 19.469 1.448 1 98 235 SER A N 1
ATOM 1791 C CA . SER A 1 235 ? 11.18 19.75 0.274 1 98 235 SER A CA 1
ATOM 1792 C C . SER A 1 235 ? 10.328 19.781 -0.995 1 98 235 SER A C 1
ATOM 1794 O O . SER A 1 235 ? 10.781 20.25 -2.039 1 98 235 SER A O 1
ATOM 1796 N N . TRP A 1 236 ? 9.156 19.266 -0.967 1 98.56 236 TRP A N 1
ATOM 1797 C CA . TRP A 1 236 ? 8.195 19.281 -2.066 1 98.56 236 TRP A CA 1
ATOM 1798 C C . TRP A 1 236 ? 6.812 19.703 -1.582 1 98.56 236 TRP A C 1
ATOM 1800 O O . TRP A 1 236 ? 6.414 19.391 -0.458 1 98.56 236 TRP A O 1
ATOM 1810 N N . THR A 1 237 ? 6.066 20.422 -2.402 1 98.56 237 THR A N 1
ATOM 1811 C CA . THR A 1 237 ? 4.676 20.719 -2.092 1 98.56 237 THR A CA 1
ATOM 1812 C C . THR A 1 237 ? 3.807 19.469 -2.223 1 98.56 237 THR A C 1
ATOM 1814 O O . THR A 1 237 ? 4.211 18.484 -2.85 1 98.56 237 THR A O 1
ATOM 1817 N N . PHE A 1 238 ? 2.631 19.5 -1.624 1 98.88 238 PHE A N 1
ATOM 1818 C CA . PHE A 1 238 ? 1.693 18.406 -1.775 1 98.88 238 PHE A CA 1
ATOM 1819 C C . PHE A 1 238 ? 1.294 18.219 -3.236 1 98.88 238 PHE A C 1
ATOM 1821 O O . PHE A 1 238 ? 1.058 17.109 -3.689 1 98.88 238 PHE A O 1
ATOM 1828 N N . GLU A 1 239 ? 1.187 19.297 -3.992 1 98.75 239 GLU A N 1
ATOM 1829 C CA . GLU A 1 239 ? 0.874 19.234 -5.418 1 98.75 239 GLU A CA 1
ATOM 1830 C C . GLU A 1 239 ? 1.946 18.469 -6.188 1 98.75 239 GLU A C 1
ATOM 1832 O O . GLU A 1 239 ? 1.632 17.641 -7.035 1 98.75 239 GLU A O 1
ATOM 1837 N N . GLU A 1 240 ? 3.203 18.766 -5.902 1 98.81 240 GLU A N 1
ATOM 1838 C CA . GLU A 1 240 ? 4.316 18.078 -6.535 1 98.81 240 GLU A CA 1
ATOM 1839 C C . GLU A 1 240 ? 4.332 16.594 -6.148 1 98.81 240 GLU A C 1
ATOM 1841 O O . GLU A 1 240 ? 4.566 15.734 -6.992 1 98.81 240 GLU A O 1
ATOM 1846 N N . MET A 1 241 ? 4.059 16.297 -4.902 1 98.88 241 MET A N 1
ATOM 1847 C CA . MET A 1 241 ? 3.979 14.914 -4.426 1 98.88 241 MET A CA 1
ATOM 1848 C C . MET A 1 241 ? 2.848 14.164 -5.121 1 98.88 241 MET A C 1
ATOM 1850 O O . MET A 1 241 ? 3.012 13.008 -5.516 1 98.88 241 MET A O 1
ATOM 1854 N N . THR A 1 242 ? 1.719 14.812 -5.273 1 98.94 242 THR A N 1
ATOM 1855 C CA . THR A 1 242 ? 0.573 14.203 -5.945 1 98.94 242 THR A CA 1
ATOM 1856 C C . THR A 1 242 ? 0.886 13.938 -7.414 1 98.94 242 THR A C 1
ATOM 1858 O O . THR A 1 242 ? 0.521 12.898 -7.953 1 98.94 242 THR A O 1
ATOM 1861 N N . ALA A 1 243 ? 1.537 14.891 -8.047 1 98.88 243 ALA A N 1
ATOM 1862 C CA . ALA A 1 243 ? 1.968 14.703 -9.43 1 98.88 243 ALA A CA 1
ATOM 1863 C C . ALA A 1 243 ? 2.869 13.477 -9.555 1 98.88 243 ALA A C 1
ATOM 1865 O O . ALA A 1 243 ? 2.691 12.664 -10.469 1 98.88 243 ALA A O 1
ATOM 1866 N N . TYR A 1 244 ? 3.791 13.383 -8.625 1 98.75 244 TYR A N 1
ATOM 1867 C CA . TYR A 1 244 ? 4.695 12.242 -8.656 1 98.75 244 TYR A CA 1
ATOM 1868 C C . TYR A 1 244 ? 3.945 10.938 -8.398 1 98.75 244 TYR A C 1
ATOM 1870 O O . TYR A 1 244 ? 4.18 9.93 -9.07 1 98.75 244 TYR A O 1
ATOM 1878 N N . ALA A 1 245 ? 3.051 10.945 -7.414 1 98.69 245 ALA A N 1
ATOM 1879 C CA . ALA A 1 245 ? 2.258 9.766 -7.086 1 98.69 245 ALA A CA 1
ATOM 1880 C C . ALA A 1 245 ? 1.451 9.297 -8.289 1 98.69 245 ALA A C 1
ATOM 1882 O O . ALA A 1 245 ? 1.241 8.094 -8.477 1 98.69 245 ALA A O 1
ATOM 1883 N N . SER A 1 246 ? 0.99 10.188 -9.125 1 98.75 246 SER A N 1
ATOM 1884 C CA . SER A 1 246 ? 0.126 9.867 -10.258 1 98.75 246 SER A CA 1
ATOM 1885 C C . SER A 1 246 ? 0.945 9.484 -11.484 1 98.75 246 SER A C 1
ATOM 1887 O O . SER A 1 246 ? 0.386 9.102 -12.516 1 98.75 246 SER A O 1
ATOM 1889 N N . ARG A 1 247 ? 2.281 9.617 -11.406 1 98.44 247 ARG A N 1
ATOM 1890 C CA . ARG A 1 247 ? 3.158 9.359 -12.547 1 98.44 247 ARG A CA 1
ATOM 1891 C C . ARG A 1 247 ? 3.094 7.898 -12.969 1 98.44 247 ARG A C 1
ATOM 1893 O O . ARG A 1 247 ? 3.484 7.008 -12.211 1 98.44 247 ARG A O 1
ATOM 1900 N N . GLY A 1 248 ? 2.615 7.637 -14.195 1 98.25 248 GLY A N 1
ATOM 1901 C CA . GLY A 1 248 ? 2.549 6.293 -14.742 1 98.25 248 GLY A CA 1
ATOM 1902 C C . GLY A 1 248 ? 1.423 5.461 -14.148 1 98.25 248 GLY A C 1
ATOM 1903 O O . GLY A 1 248 ? 1.36 4.25 -14.367 1 98.25 248 GLY A O 1
ATOM 1904 N N . THR A 1 249 ? 0.636 5.996 -13.344 1 98.12 249 THR A N 1
ATOM 1905 C CA . THR A 1 249 ? -0.5 5.348 -12.703 1 98.12 249 THR A CA 1
ATOM 1906 C C . THR A 1 249 ? -1.562 6.375 -12.32 1 98.12 249 THR A C 1
ATOM 1908 O O . THR A 1 249 ? -1.687 7.418 -12.969 1 98.12 249 THR A O 1
ATOM 1911 N N . ARG A 1 250 ? -2.438 6 -11.383 1 98 250 ARG A N 1
ATOM 1912 C CA . ARG A 1 250 ? -3.512 6.93 -11.047 1 98 250 ARG A CA 1
ATOM 1913 C C . ARG A 1 250 ? -3.592 7.148 -9.539 1 98 250 ARG A C 1
ATOM 1915 O O . ARG A 1 250 ? -3.164 6.297 -8.758 1 98 250 ARG A O 1
ATOM 1922 N N . VAL A 1 251 ? -4.027 8.25 -9.117 1 98.62 251 VAL A N 1
ATOM 1923 C CA . VAL A 1 251 ? -4.531 8.523 -7.777 1 98.62 251 VAL A CA 1
ATOM 1924 C C . VAL A 1 251 ? -6.059 8.555 -7.797 1 98.62 251 VAL A C 1
ATOM 1926 O O . VAL A 1 251 ? -6.664 8.93 -8.805 1 98.62 251 VAL A O 1
ATOM 1929 N N . VAL A 1 252 ? -6.719 8.133 -6.73 1 98.38 252 VAL A N 1
ATOM 1930 C CA . VAL A 1 252 ? -8.172 8.039 -6.715 1 98.38 252 VAL A CA 1
ATOM 1931 C C . VAL A 1 252 ? -8.719 8.719 -5.461 1 98.38 252 VAL A C 1
ATOM 1933 O O . VAL A 1 252 ? -7.988 8.93 -4.492 1 98.38 252 VAL A O 1
ATOM 1936 N N . PRO A 1 253 ? -10.016 9.117 -5.5 1 98.69 253 PRO A N 1
ATOM 1937 C CA . PRO A 1 253 ? -10.609 9.703 -4.297 1 98.69 253 PRO A CA 1
ATOM 1938 C C . PRO A 1 253 ? -10.461 8.812 -3.068 1 98.69 253 PRO A C 1
ATOM 1940 O O . PRO A 1 253 ? -10.703 7.602 -3.146 1 98.69 253 PRO A O 1
ATOM 1943 N N . GLY A 1 254 ? -10.008 9.398 -1.985 1 98.5 254 GLY A N 1
ATOM 1944 C CA . GLY A 1 254 ? -9.812 8.656 -0.75 1 98.5 254 GLY A CA 1
ATOM 1945 C C . GLY A 1 254 ? -8.367 8.297 -0.485 1 98.5 254 GLY A C 1
ATOM 1946 O O . GLY A 1 254 ? -8.016 7.887 0.623 1 98.5 254 GLY A O 1
ATOM 1947 N N . ASP A 1 255 ? -7.492 8.438 -1.517 1 98.81 255 ASP A N 1
ATOM 1948 C CA . ASP A 1 255 ? -6.066 8.266 -1.264 1 98.81 255 ASP A CA 1
ATOM 1949 C C . ASP A 1 255 ? -5.559 9.297 -0.258 1 98.81 255 ASP A C 1
ATOM 1951 O O . ASP A 1 255 ? -6.016 10.445 -0.255 1 98.81 255 ASP A O 1
ATOM 1955 N N . VAL A 1 256 ? -4.656 8.875 0.57 1 98.94 256 VAL A N 1
ATOM 1956 C CA . VAL A 1 256 ? -3.973 9.781 1.484 1 98.94 256 VAL A CA 1
ATOM 1957 C C . VAL A 1 256 ? -2.475 9.781 1.189 1 98.94 256 VAL A C 1
ATOM 1959 O O . VAL A 1 256 ? -1.861 8.719 1.065 1 98.94 256 VAL A O 1
ATOM 1962 N N . LEU A 1 257 ? -1.899 10.938 0.99 1 98.94 257 LEU A N 1
ATOM 1963 C CA . LEU A 1 257 ? -0.465 11.133 0.815 1 98.94 257 LEU A CA 1
ATOM 1964 C C . LEU A 1 257 ? 0.144 11.805 2.041 1 98.94 257 LEU A C 1
ATOM 1966 O O . LEU A 1 257 ? -0.122 12.984 2.305 1 98.94 257 LEU A O 1
ATOM 1970 N N . GLY A 1 258 ? 0.925 11.07 2.77 1 98.88 258 GLY A N 1
ATOM 1971 C CA . GLY A 1 258 ? 1.602 11.617 3.934 1 98.88 258 GLY A CA 1
ATOM 1972 C C . GLY A 1 258 ? 2.801 12.477 3.576 1 98.88 258 GLY A C 1
ATOM 1973 O O . GLY A 1 258 ? 3.541 12.156 2.643 1 98.88 258 GLY A O 1
ATOM 1974 N N . SER A 1 259 ? 3.01 13.469 4.324 1 98.81 259 SER A N 1
ATOM 1975 C CA . SER A 1 259 ? 4.105 14.406 4.082 1 98.81 259 SER A CA 1
ATOM 1976 C C . SER A 1 259 ? 5.449 13.789 4.453 1 98.81 259 SER A C 1
ATOM 1978 O O . SER A 1 259 ? 6.496 14.234 3.977 1 98.81 259 SER A O 1
ATOM 1980 N N . GLY A 1 260 ? 5.406 12.828 5.262 1 98.31 260 GLY A N 1
ATOM 1981 C CA . GLY A 1 260 ? 6.598 12.438 5.996 1 98.31 260 GLY A CA 1
ATOM 1982 C C . GLY A 1 260 ? 6.73 13.133 7.336 1 98.31 260 GLY A C 1
ATOM 1983 O O . GLY A 1 260 ? 6.09 14.156 7.574 1 98.31 260 GLY A O 1
ATOM 1984 N N . THR A 1 261 ? 7.523 12.594 8.094 1 98.44 261 THR A N 1
ATOM 1985 C CA . THR A 1 261 ? 7.715 13.094 9.453 1 98.44 261 THR A CA 1
ATOM 1986 C C . THR A 1 261 ? 8.445 14.438 9.43 1 98.44 261 THR A C 1
ATOM 1988 O O . THR A 1 261 ? 9.469 14.578 8.758 1 98.44 261 THR A O 1
ATOM 1991 N N . CYS A 1 262 ? 7.887 15.367 10.141 1 98 262 CYS A N 1
ATOM 1992 C CA . CYS A 1 262 ? 8.555 16.656 10.219 1 98 262 CYS A CA 1
ATOM 1993 C C . CYS A 1 262 ? 9.852 16.562 11.008 1 98 262 CYS A C 1
ATOM 1995 O O . CYS A 1 262 ? 10.141 15.531 11.602 1 98 262 CYS A O 1
ATOM 1997 N N . GLY A 1 263 ? 10.688 17.625 10.836 1 95.75 263 GLY A N 1
ATOM 1998 C CA . GLY A 1 263 ? 11.953 17.672 11.547 1 95.75 263 GLY A CA 1
ATOM 1999 C C . GLY A 1 263 ? 11.82 18.188 12.969 1 95.75 263 GLY A C 1
ATOM 2000 O O . GLY A 1 263 ? 10.711 18.406 13.445 1 95.75 263 GLY A O 1
ATOM 2001 N N . ASN A 1 264 ? 12.891 18.188 13.641 1 95.25 264 ASN A N 1
ATOM 2002 C CA . ASN A 1 264 ? 13.047 18.812 14.945 1 95.25 264 ASN A CA 1
ATOM 2003 C C . ASN A 1 264 ? 12.078 18.219 15.969 1 95.25 264 ASN A C 1
ATOM 2005 O O . ASN A 1 264 ? 11.289 18.953 16.578 1 95.25 264 ASN A O 1
ATOM 2009 N N . GLY A 1 265 ? 12.109 16.953 16.125 1 95.25 265 GLY A N 1
ATOM 2010 C CA . GLY A 1 265 ? 11.297 16.281 17.125 1 95.25 265 GLY A CA 1
ATOM 2011 C C . GLY A 1 265 ? 9.969 15.797 16.578 1 95.25 265 GLY A C 1
ATOM 2012 O O . GLY A 1 265 ? 9.008 15.617 17.328 1 95.25 265 GLY A O 1
ATOM 2013 N N . GLY A 1 266 ? 9.875 15.656 15.242 1 97.5 266 GLY A N 1
ATOM 2014 C CA . GLY A 1 266 ? 8.688 15.07 14.648 1 97.5 266 GLY A CA 1
ATOM 2015 C C . GLY A 1 266 ? 8.492 13.609 15.016 1 97.5 266 GLY A C 1
ATOM 2016 O O . GLY A 1 266 ? 7.418 13.047 14.805 1 97.5 266 GLY A O 1
ATOM 2017 N N . CYS A 1 267 ? 9.477 13.016 15.594 1 98.06 267 CYS A N 1
ATOM 2018 C CA . CYS A 1 267 ? 9.445 11.68 16.172 1 98.06 267 CYS A CA 1
ATOM 2019 C C . CYS A 1 267 ? 10.547 11.508 17.219 1 98.06 267 CYS A C 1
ATOM 2021 O O . CYS A 1 267 ? 11.469 12.328 17.297 1 98.06 267 CYS A O 1
ATOM 2023 N N . LEU A 1 268 ? 10.477 10.461 17.984 1 97.62 268 LEU A N 1
ATOM 2024 C CA . LEU A 1 268 ? 11.461 10.211 19.031 1 97.62 268 LEU A CA 1
ATOM 2025 C C . LEU A 1 268 ? 12.797 9.797 18.422 1 97.62 268 LEU A C 1
ATOM 2027 O O . LEU A 1 268 ? 13.859 10.172 18.938 1 97.62 268 LEU A O 1
ATOM 2031 N N . ALA A 1 269 ? 12.766 9.031 17.391 1 95.19 269 ALA A N 1
ATOM 2032 C CA . ALA A 1 269 ? 13.984 8.523 16.766 1 95.19 269 ALA A CA 1
ATOM 2033 C C . ALA A 1 269 ? 14.914 9.672 16.375 1 95.19 269 ALA A C 1
ATOM 2035 O O . ALA A 1 269 ? 16.141 9.539 16.438 1 95.19 269 ALA A O 1
ATOM 2036 N N . GLU A 1 270 ? 14.359 10.742 15.875 1 93.12 270 GLU A N 1
ATOM 2037 C CA . GLU A 1 270 ? 15.18 11.906 15.539 1 93.12 270 GLU A CA 1
ATOM 2038 C C . GLU A 1 270 ? 15.914 12.438 16.766 1 93.12 270 GLU A C 1
ATOM 2040 O O . GLU A 1 270 ? 17.094 12.781 16.688 1 93.12 270 GLU A O 1
ATOM 2045 N N . LEU A 1 271 ? 15.133 12.531 17.781 1 93.88 271 LEU A N 1
ATOM 2046 C CA . LEU A 1 271 ? 15.719 13.008 19.031 1 93.88 271 LEU A CA 1
ATOM 2047 C C . LEU A 1 271 ? 16.828 12.078 19.5 1 93.88 271 LEU A C 1
ATOM 2049 O O . LEU A 1 271 ? 17.875 12.531 19.969 1 93.88 271 LEU A O 1
ATOM 2053 N N . TRP A 1 272 ? 16.547 10.781 19.422 1 94 272 TRP A N 1
ATOM 2054 C CA . TRP A 1 272 ? 17.547 9.789 19.828 1 94 272 TRP A CA 1
ATOM 2055 C C . TRP A 1 272 ? 18.828 9.961 19.016 1 94 272 TRP A C 1
ATOM 2057 O O . TRP A 1 272 ? 19.938 9.867 19.562 1 94 272 TRP A O 1
ATOM 2067 N N . GLY A 1 273 ? 18.641 10.141 17.703 1 89.19 273 GLY A N 1
ATOM 2068 C CA . GLY A 1 273 ? 19.797 10.359 16.844 1 89.19 273 GLY A CA 1
ATOM 2069 C C . GLY A 1 273 ? 20.594 11.594 17.219 1 89.19 273 GLY A C 1
ATOM 2070 O O . GLY A 1 273 ? 21.828 11.555 17.281 1 89.19 273 GLY A O 1
ATOM 2071 N N . ARG A 1 274 ? 19.938 12.633 17.5 1 87.62 274 ARG A N 1
ATOM 2072 C CA . ARG A 1 274 ? 20.578 13.906 17.828 1 87.62 274 ARG A CA 1
ATOM 2073 C C . ARG A 1 274 ? 21.266 13.828 19.188 1 87.62 274 ARG A C 1
ATOM 2075 O O . ARG A 1 274 ? 22.344 14.391 19.375 1 87.62 274 ARG A O 1
ATOM 2082 N N . ARG A 1 275 ? 20.688 13.078 20.078 1 91.12 275 ARG A N 1
ATOM 2083 C CA . ARG A 1 275 ? 21.172 13.055 21.453 1 91.12 275 ARG A CA 1
ATOM 2084 C C . ARG A 1 275 ? 22.125 11.883 21.672 1 91.12 275 ARG A C 1
ATOM 2086 O O . ARG A 1 275 ? 22.859 11.852 22.656 1 91.12 275 ARG A O 1
ATOM 2093 N N . GLY A 1 276 ? 22.094 10.852 20.812 1 90.88 276 GLY A N 1
ATOM 2094 C CA . GLY A 1 276 ? 22.938 9.672 20.938 1 90.88 276 GLY A CA 1
ATOM 2095 C C . GLY A 1 276 ? 22.438 8.68 21.969 1 90.88 276 GLY A C 1
ATOM 2096 O O . GLY A 1 276 ? 23.172 7.77 22.375 1 90.88 276 GLY A O 1
ATOM 2097 N N . LYS A 1 277 ? 21.266 8.914 22.484 1 92.94 277 LYS A N 1
ATOM 2098 C CA . LYS A 1 277 ? 20.641 8.016 23.453 1 92.94 277 LYS A CA 1
ATOM 2099 C C . LYS A 1 277 ? 19.109 8.086 23.359 1 92.94 277 LYS A C 1
ATOM 2101 O O . LYS A 1 277 ? 18.562 9.07 22.859 1 92.94 277 LYS A O 1
ATOM 2106 N N . GLN A 1 278 ? 18.438 7.094 23.797 1 94 278 GLN A N 1
ATOM 2107 C CA . GLN A 1 278 ? 16.984 7.023 23.734 1 94 278 GLN A CA 1
ATOM 2108 C C . GLN A 1 278 ? 16.344 7.867 24.828 1 94 278 GLN A C 1
ATOM 2110 O O . GLN A 1 278 ? 15.695 7.328 25.734 1 94 278 GLN A O 1
ATOM 2115 N N . ASP A 1 279 ? 16.5 9.062 24.672 1 94.44 279 ASP A N 1
ATOM 2116 C CA . ASP A 1 279 ? 15.914 10.086 25.531 1 94.44 279 ASP A CA 1
ATOM 2117 C C . ASP A 1 279 ? 15.156 11.125 24.703 1 94.44 279 ASP A C 1
ATOM 2119 O O . ASP A 1 279 ? 15.758 11.891 23.953 1 94.44 279 ASP A O 1
ATOM 2123 N N . PRO A 1 280 ? 13.891 11.195 24.875 1 96.62 280 PRO A N 1
ATOM 2124 C CA . PRO A 1 280 ? 13 10.438 25.766 1 96.62 280 PRO A CA 1
ATOM 2125 C C . PRO A 1 280 ? 12.945 8.953 25.422 1 96.62 280 PRO A C 1
ATOM 2127 O O . PRO A 1 280 ? 13.43 8.547 24.359 1 96.62 280 PRO A O 1
ATOM 2130 N N . PRO A 1 281 ? 12.453 8.164 26.344 1 97.75 281 PRO A N 1
ATOM 2131 C CA . PRO A 1 281 ? 12.352 6.727 26.078 1 97.75 281 PRO A CA 1
ATOM 2132 C C . PRO A 1 281 ? 11.266 6.406 25.047 1 97.75 281 PRO A C 1
ATOM 2134 O O . PRO A 1 281 ? 10.414 7.25 24.75 1 97.75 281 PRO A O 1
ATOM 2137 N N . PRO A 1 282 ? 11.367 5.203 24.5 1 98.56 282 PRO A N 1
ATOM 2138 C CA . PRO A 1 282 ? 10.266 4.77 23.641 1 98.56 282 PRO A CA 1
ATOM 2139 C C . PRO A 1 282 ? 8.906 4.859 24.328 1 98.56 282 PRO A C 1
ATOM 2141 O O . PRO A 1 282 ? 8.828 4.816 25.562 1 98.56 282 PRO A O 1
ATOM 2144 N N . LEU A 1 283 ? 7.883 4.996 23.5 1 98.88 283 LEU A N 1
ATOM 2145 C CA . LEU A 1 283 ? 6.527 5.043 24.047 1 98.88 283 LEU A CA 1
ATOM 2146 C C . LEU A 1 283 ? 6.156 3.717 24.688 1 98.88 283 LEU A C 1
ATOM 2148 O O . LEU A 1 283 ? 6.555 2.652 24.219 1 98.88 283 LEU A O 1
ATOM 2152 N N . ARG A 1 284 ? 5.41 3.754 25.797 1 98.19 284 ARG A N 1
ATOM 2153 C CA . ARG A 1 284 ? 4.918 2.584 26.516 1 98.19 284 ARG A CA 1
ATOM 2154 C C . ARG A 1 284 ? 3.426 2.711 26.812 1 98.19 284 ARG A C 1
ATOM 2156 O O . ARG A 1 284 ? 2.861 3.803 26.734 1 98.19 284 ARG A O 1
ATOM 2163 N N . PRO A 1 285 ? 2.791 1.551 27.078 1 98.81 285 PRO A N 1
ATOM 2164 C CA . PRO A 1 285 ? 1.378 1.63 27.438 1 98.81 285 PRO A CA 1
ATOM 2165 C C . PRO A 1 285 ? 1.112 2.666 28.531 1 98.81 285 PRO A C 1
ATOM 2167 O O . PRO A 1 285 ? 1.829 2.711 29.531 1 98.81 285 PRO A O 1
ATOM 2170 N N . GLY A 1 286 ? 0.108 3.455 28.312 1 98.81 286 GLY A N 1
ATOM 2171 C CA . GLY A 1 286 ? -0.221 4.531 29.234 1 98.81 286 GLY A CA 1
ATOM 2172 C C . GLY A 1 286 ? 0.216 5.898 28.734 1 98.81 286 GLY A C 1
ATOM 2173 O O . GLY A 1 286 ? -0.336 6.918 29.141 1 98.81 286 GLY A O 1
ATOM 2174 N N . ASP A 1 287 ? 1.242 5.969 27.875 1 98.94 287 ASP A N 1
ATOM 2175 C CA . ASP A 1 287 ? 1.698 7.234 27.312 1 98.94 287 ASP A CA 1
ATOM 2176 C C . ASP A 1 287 ? 0.652 7.82 26.375 1 98.94 287 ASP A C 1
ATOM 2178 O O . ASP A 1 287 ? 0.002 7.09 25.625 1 98.94 287 ASP A O 1
ATOM 2182 N N . THR A 1 288 ? 0.487 9.117 26.406 1 98.88 288 THR A N 1
ATOM 2183 C CA . THR A 1 288 ? -0.388 9.852 25.5 1 98.88 288 THR A CA 1
ATOM 2184 C C . THR A 1 288 ? 0.428 10.727 24.562 1 98.88 288 THR A C 1
ATOM 2186 O O . THR A 1 288 ? 1.346 11.43 24.984 1 98.88 288 THR A O 1
ATOM 2189 N N . VAL A 1 289 ? 0.109 10.641 23.266 1 98.94 289 VAL A N 1
ATOM 2190 C CA . VAL A 1 289 ? 0.749 11.453 22.25 1 98.94 289 VAL A CA 1
ATOM 2191 C C . VAL A 1 289 ? -0.258 12.445 21.672 1 98.94 289 VAL A C 1
ATOM 2193 O O . VAL A 1 289 ? -1.356 12.062 21.266 1 98.94 289 VAL A O 1
ATOM 2196 N N . ALA A 1 290 ? 0.05 13.711 21.672 1 98.94 290 ALA A N 1
ATOM 2197 C CA . ALA A 1 290 ? -0.763 14.758 21.062 1 98.94 290 ALA A CA 1
ATOM 2198 C C . ALA A 1 290 ? -0.001 15.461 19.938 1 98.94 290 ALA A C 1
ATOM 2200 O O . ALA A 1 290 ? 1.08 16.016 20.156 1 98.94 290 ALA A O 1
ATOM 2201 N N . LEU A 1 291 ? -0.482 15.391 18.75 1 98.94 291 LEU A N 1
ATOM 2202 C CA . LEU A 1 291 ? 0.084 16.031 17.578 1 98.94 291 LEU A CA 1
ATOM 2203 C C . LEU A 1 291 ? -0.822 17.156 17.078 1 98.94 291 LEU A C 1
ATOM 2205 O O . LEU A 1 291 ? -1.987 16.922 16.75 1 98.94 291 LEU A O 1
ATOM 2209 N N . THR A 1 292 ? -0.303 18.344 17.031 1 98.88 292 THR A N 1
ATOM 2210 C CA . THR A 1 292 ? -1.082 19.516 16.656 1 98.88 292 THR A CA 1
ATOM 2211 C C . THR A 1 292 ? -0.539 20.141 15.367 1 98.88 292 THR A C 1
ATOM 2213 O O . THR A 1 292 ? 0.671 20.328 15.227 1 98.88 292 THR A O 1
ATOM 2216 N N . VAL A 1 293 ? -1.348 20.359 14.461 1 98.94 293 VAL A N 1
ATOM 2217 C CA . VAL A 1 293 ? -1.034 21.094 13.242 1 98.94 293 VAL A CA 1
ATOM 2218 C C . VAL A 1 293 ? -1.932 22.328 13.133 1 98.94 293 VAL A C 1
ATOM 2220 O O . VAL A 1 293 ? -3.158 22.219 13.203 1 98.94 293 VAL A O 1
ATOM 2223 N N . GLN A 1 294 ? -1.302 23.5 13 1 98.81 294 GLN A N 1
ATOM 2224 C CA . GLN A 1 294 ? -2.047 24.734 12.844 1 98.81 294 GLN A CA 1
ATOM 2225 C C . GLN A 1 294 ? -3.076 24.625 11.719 1 98.81 294 GLN A C 1
ATOM 2227 O O . GLN A 1 294 ? -2.75 24.203 10.609 1 98.81 294 GLN A O 1
ATOM 2232 N N . GLY A 1 295 ? -4.301 24.938 12.062 1 98.31 295 GLY A N 1
ATOM 2233 C CA . GLY A 1 295 ? -5.352 24.938 11.055 1 98.31 295 GLY A CA 1
ATOM 2234 C C . GLY A 1 295 ? -6.031 23.578 10.922 1 98.31 295 GLY A C 1
ATOM 2235 O O . GLY A 1 295 ? -7.133 23.484 10.375 1 98.31 295 GLY A O 1
ATOM 2236 N N . LEU A 1 296 ? -5.441 22.484 11.43 1 98.75 296 LEU A N 1
ATOM 2237 C CA . LEU A 1 296 ? -5.992 21.156 11.203 1 98.75 296 LEU A CA 1
ATOM 2238 C C . LEU A 1 296 ? -6.527 20.562 12.5 1 98.75 296 LEU A C 1
ATOM 2240 O O . LEU A 1 296 ? -7.387 19.672 12.477 1 98.75 296 LEU A O 1
ATOM 2244 N N . GLY A 1 297 ? -5.961 20.984 13.641 1 98.25 297 GLY A N 1
ATOM 2245 C CA . GLY A 1 297 ? -6.426 20.484 14.922 1 98.25 297 GLY A CA 1
ATOM 2246 C C . GLY A 1 297 ? -5.391 19.641 15.648 1 98.25 297 GLY A C 1
ATOM 2247 O O . GLY A 1 297 ? -4.207 19.688 15.312 1 98.25 297 GLY A O 1
ATOM 2248 N N . THR A 1 298 ? -5.805 19.047 16.734 1 98.69 298 THR A N 1
ATOM 2249 C CA . THR A 1 298 ? -4.949 18.188 17.547 1 98.69 298 THR A CA 1
ATOM 2250 C C . THR A 1 298 ? -5.438 16.75 17.516 1 98.69 298 THR A C 1
ATOM 2252 O O . THR A 1 298 ? -6.617 16.484 17.766 1 98.69 298 THR A O 1
ATOM 2255 N N . LEU A 1 299 ? -4.609 15.867 17.125 1 98.75 299 LEU A N 1
ATOM 2256 C CA . LEU A 1 299 ? -4.824 14.422 17.156 1 98.75 299 LEU A CA 1
ATOM 2257 C C . LEU A 1 299 ? -4.176 13.797 18.391 1 98.75 299 LEU A C 1
ATOM 2259 O O . LEU A 1 299 ? -2.967 13.93 18.594 1 98.75 299 LEU A O 1
ATOM 2263 N N . THR A 1 300 ? -4.934 13.164 19.234 1 98.81 300 THR A N 1
ATOM 2264 C CA . THR A 1 300 ? -4.426 12.586 20.469 1 98.81 300 THR A CA 1
ATOM 2265 C C . THR A 1 300 ? -4.742 11.094 20.547 1 98.81 300 THR A C 1
ATOM 2267 O O . THR A 1 300 ? -5.867 10.68 20.25 1 98.81 300 THR A O 1
ATOM 2270 N N . ASN A 1 301 ? -3.801 10.32 20.922 1 98.94 301 ASN A N 1
ATOM 2271 C CA . ASN A 1 301 ? -3.979 8.883 21.125 1 98.94 301 ASN A CA 1
ATOM 2272 C C . ASN A 1 301 ? -3.23 8.398 22.359 1 98.94 301 ASN A C 1
ATOM 2274 O O . ASN A 1 301 ? -2.271 9.031 22.797 1 98.94 301 ASN A O 1
ATOM 2278 N N . THR A 1 302 ? -3.668 7.348 22.906 1 98.94 302 THR A N 1
ATOM 2279 C CA . THR A 1 302 ? -3.025 6.676 24.016 1 98.94 302 THR A CA 1
ATOM 2280 C C . THR A 1 302 ? -2.523 5.293 23.609 1 98.94 302 THR A C 1
ATOM 2282 O O . THR A 1 302 ? -3.246 4.531 22.969 1 98.94 302 THR A O 1
ATOM 2285 N N . VAL A 1 303 ? -1.282 5.035 23.969 1 98.94 303 VAL A N 1
ATOM 2286 C CA . VAL A 1 303 ? -0.7 3.725 23.703 1 98.94 303 VAL A CA 1
ATOM 2287 C C . VAL A 1 303 ? -1.214 2.715 24.719 1 98.94 303 VAL A C 1
ATOM 2289 O O . VAL A 1 303 ? -1.277 3.012 25.922 1 98.94 303 VAL A O 1
ATOM 2292 N N . VAL A 1 304 ? -1.635 1.602 24.297 1 98.88 304 VAL A N 1
ATOM 2293 C CA . VAL A 1 304 ? -2.121 0.546 25.172 1 98.88 304 VAL A CA 1
ATOM 2294 C C . VAL A 1 304 ? -1.366 -0.751 24.891 1 98.88 304 VAL A C 1
ATOM 2296 O O . VAL A 1 304 ? -0.694 -0.876 23.875 1 98.88 304 VAL A O 1
ATOM 2299 N N . PRO A 1 305 ? -1.394 -1.722 25.859 1 98.62 305 PRO A N 1
ATOM 2300 C CA . PRO A 1 305 ? -0.756 -3.008 25.578 1 98.62 305 PRO A CA 1
ATOM 2301 C C . PRO A 1 305 ? -1.32 -3.684 24.328 1 98.62 305 PRO A C 1
ATOM 2303 O O . PRO A 1 305 ? -2.521 -3.588 24.062 1 98.62 305 PRO A O 1
ATOM 2306 N N . GLY A 1 306 ? -0.494 -4.297 23.547 1 97.75 306 GLY A N 1
ATOM 2307 C CA . GLY A 1 306 ? -0.889 -5.094 22.391 1 97.75 306 GLY A CA 1
ATOM 2308 C C . GLY A 1 306 ? -0.724 -6.586 22.609 1 97.75 306 GLY A C 1
ATOM 2309 O O . GLY A 1 306 ? -0.183 -7.012 23.641 1 97.75 306 GLY A O 1
ATOM 2310 N N . PRO A 1 307 ? -1.229 -7.398 21.766 1 97 307 PRO A N 1
ATOM 2311 C CA . PRO A 1 307 ? -1.098 -8.852 21.906 1 97 307 PRO A CA 1
ATOM 2312 C C . PRO A 1 307 ? 0.335 -9.336 21.688 1 97 307 PRO A C 1
ATOM 2314 O O . PRO A 1 307 ? 1.145 -8.633 21.078 1 97 307 PRO A O 1
ATOM 2317 N N . ASP A 1 308 ? 0.663 -10.516 22.203 1 97.38 308 ASP A N 1
ATOM 2318 C CA . ASP A 1 308 ? 1.916 -11.195 21.891 1 97.38 308 ASP A CA 1
ATOM 2319 C C . ASP A 1 308 ? 1.914 -11.711 20.453 1 97.38 308 ASP A C 1
ATOM 2321 O O . ASP A 1 308 ? 0.856 -12.016 19.906 1 97.38 308 ASP A O 1
ATOM 2325 N N . PRO A 1 309 ? 3.047 -11.75 19.859 1 97.19 309 PRO A N 1
ATOM 2326 C CA . PRO A 1 309 ? 3.076 -12.289 18.5 1 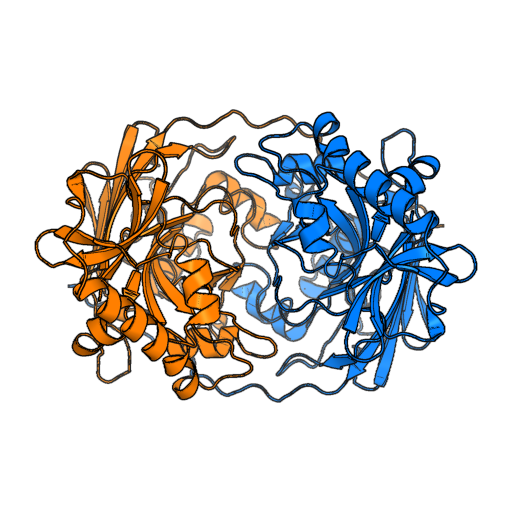97.19 309 PRO A CA 1
ATOM 2327 C C . PRO A 1 309 ? 2.719 -13.773 18.438 1 97.19 309 PRO A C 1
ATOM 2329 O O . PRO A 1 309 ? 3.119 -14.539 19.328 1 97.19 309 PRO A O 1
ATOM 2332 N N . VAL A 1 310 ? 1.929 -14.164 17.469 1 97.19 310 VAL A N 1
ATOM 2333 C CA . VAL A 1 310 ? 1.712 -15.578 17.172 1 97.19 310 VAL A CA 1
ATOM 2334 C C . VAL A 1 310 ? 2.994 -16.188 16.609 1 97.19 310 VAL A C 1
ATOM 2336 O O . VAL A 1 310 ? 3.586 -15.656 15.664 1 97.19 310 VAL A O 1
ATOM 2339 N N . PRO A 1 311 ? 3.471 -17.281 17.188 1 96.44 311 PRO A N 1
ATOM 2340 C CA . PRO A 1 311 ? 4.707 -17.891 16.703 1 96.44 311 PRO A CA 1
ATOM 2341 C C . PRO A 1 311 ? 4.613 -18.344 15.25 1 96.44 311 PRO A C 1
ATOM 2343 O O . PRO A 1 311 ? 3.572 -18.859 14.828 1 96.44 311 PRO A O 1
ATOM 2346 N N . LEU A 1 312 ? 5.641 -18.109 14.508 1 96.81 312 LEU A N 1
ATOM 2347 C CA . LEU A 1 312 ? 5.789 -18.562 13.125 1 96.81 312 LEU A CA 1
ATOM 2348 C C . LEU A 1 312 ? 7.152 -19.203 12.906 1 96.81 312 LEU A C 1
ATOM 2350 O O . LEU A 1 312 ? 8.125 -18.859 13.586 1 96.81 312 LEU A O 1
ATOM 2354 N N . PRO A 1 313 ? 7.25 -20.172 12.016 1 96.38 313 PRO A N 1
ATOM 2355 C CA . PRO A 1 313 ? 8.562 -20.766 11.734 1 96.38 313 PRO A CA 1
ATOM 2356 C C . PRO A 1 313 ? 9.492 -19.797 11 1 96.38 313 PRO A C 1
ATOM 2358 O O . PRO A 1 313 ? 9.023 -18.875 10.32 1 96.38 313 PRO A O 1
ATOM 2361 N N . ALA A 1 314 ? 10.82 -20.062 11.188 1 96.69 314 ALA A N 1
ATOM 2362 C CA . ALA A 1 314 ? 11.805 -19.391 10.344 1 96.69 314 ALA A CA 1
ATOM 2363 C C . ALA A 1 314 ? 11.695 -19.859 8.898 1 96.69 314 ALA A C 1
ATOM 2365 O O . ALA A 1 314 ? 11.062 -20.891 8.617 1 96.69 314 ALA A O 1
ATOM 2366 N N . GLY A 1 315 ? 12.297 -19.094 8.016 1 96.5 315 GLY A N 1
ATOM 2367 C CA . GLY A 1 315 ? 12.297 -19.469 6.613 1 96.5 315 GLY A CA 1
ATOM 2368 C C . GLY A 1 315 ? 13.016 -20.781 6.348 1 96.5 315 GLY A C 1
ATOM 2369 O O . GLY A 1 315 ? 14.156 -20.984 6.793 1 96.5 315 GLY A O 1
ATOM 2370 N N . ARG A 1 316 ? 12.398 -21.672 5.652 1 95.62 316 ARG A N 1
ATOM 2371 C CA . ARG A 1 316 ? 12.992 -22.969 5.32 1 95.62 316 ARG A CA 1
ATOM 2372 C C . ARG A 1 316 ? 13.914 -22.844 4.105 1 95.62 316 ARG A C 1
ATOM 2374 O O . ARG A 1 316 ? 13.602 -22.125 3.156 1 95.62 316 ARG A O 1
ATOM 2381 N N . ARG A 1 317 ? 15.008 -23.531 4.18 1 92.62 317 ARG A N 1
ATOM 2382 C CA . ARG A 1 317 ? 15.828 -23.734 2.99 1 92.62 317 ARG A CA 1
ATOM 2383 C C . ARG A 1 317 ? 15.273 -24.859 2.133 1 92.62 317 ARG A C 1
AT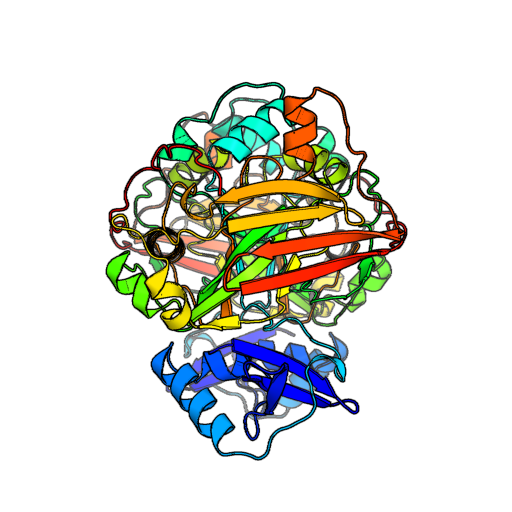OM 2385 O O . ARG A 1 317 ? 15.102 -25.984 2.613 1 92.62 317 ARG A O 1
ATOM 2392 N N . ARG A 1 318 ? 15.016 -24.562 0.896 1 90.19 318 ARG A N 1
ATOM 2393 C CA . ARG A 1 318 ? 14.344 -25.547 0.044 1 90.19 318 ARG A CA 1
ATOM 2394 C C . ARG A 1 318 ? 15.32 -26.156 -0.956 1 90.19 318 ARG A C 1
ATOM 2396 O O . ARG A 1 318 ? 16.391 -25.609 -1.197 1 90.19 318 ARG A O 1
ATOM 2403 N N . SER A 1 319 ? 14.992 -27.359 -1.545 1 86.38 319 SER A N 1
ATOM 2404 C CA . SER A 1 319 ? 15.867 -28.156 -2.398 1 86.38 319 SER A CA 1
ATOM 2405 C C . SER A 1 319 ? 16.078 -27.484 -3.756 1 86.38 319 SER A C 1
ATOM 2407 O O . SER A 1 319 ? 17.031 -27.797 -4.469 1 86.38 319 SER A O 1
ATOM 2409 N N . ARG A 1 320 ? 15.375 -26.562 -4.191 1 91.06 320 ARG A N 1
ATOM 2410 C CA . ARG A 1 320 ? 15.414 -25.891 -5.484 1 91.06 320 ARG A CA 1
ATOM 2411 C C . ARG A 1 320 ? 15.195 -26.891 -6.625 1 91.06 320 ARG A C 1
ATOM 2413 O O . ARG A 1 320 ? 15.852 -26.797 -7.664 1 91.06 320 ARG A O 1
ATOM 2420 N N . GLU A 1 321 ? 14.359 -27.906 -6.273 1 93.31 321 GLU A N 1
ATOM 2421 C CA . GLU A 1 321 ? 13.938 -28.844 -7.316 1 93.31 321 GLU A CA 1
ATOM 2422 C C . GLU A 1 321 ? 13.219 -28.109 -8.445 1 93.31 321 GLU A C 1
ATOM 2424 O O . GLU A 1 321 ? 12.688 -27.016 -8.25 1 93.31 321 GLU A O 1
ATOM 2429 N N . ARG A 1 322 ? 13.305 -28.656 -9.594 1 94.88 322 ARG A N 1
ATOM 2430 C CA . ARG A 1 322 ? 12.625 -28.125 -10.766 1 94.88 322 ARG A CA 1
ATOM 2431 C C . ARG A 1 322 ? 11.539 -29.094 -11.25 1 94.88 322 ARG A C 1
ATOM 2433 O O . ARG A 1 322 ? 11.586 -30.281 -10.953 1 94.88 322 ARG A O 1
ATOM 2440 N N . PRO A 1 323 ? 10.555 -28.547 -11.945 1 93.06 323 PRO A N 1
ATOM 2441 C CA . PRO A 1 323 ? 9.508 -29.438 -12.461 1 93.06 323 PRO A CA 1
ATOM 2442 C C . PRO A 1 323 ? 10.07 -30.531 -13.367 1 93.06 323 PRO A C 1
ATOM 2444 O O . PRO A 1 323 ? 11.102 -30.328 -14.008 1 93.06 323 PRO A O 1
ATOM 2447 N N . MET B 1 1 ? -13.078 -24.672 -8.273 1 97.56 1 MET B N 1
ATOM 2448 C CA . MET B 1 1 ? -13.695 -23.875 -9.32 1 97.56 1 MET B CA 1
ATOM 2449 C C . MET B 1 1 ? -12.758 -22.766 -9.805 1 97.56 1 MET B C 1
ATOM 2451 O O . MET B 1 1 ? -11.789 -22.438 -9.117 1 97.56 1 MET B O 1
ATOM 2455 N N . ARG B 1 2 ? -12.938 -22.359 -10.977 1 98.25 2 ARG B N 1
ATOM 2456 C CA . ARG B 1 2 ? -12.25 -21.203 -11.555 1 98.25 2 ARG B CA 1
ATOM 2457 C C . ARG B 1 2 ? -13.227 -20.062 -11.812 1 98.25 2 ARG B C 1
ATOM 2459 O O . ARG B 1 2 ? -14.273 -20.266 -12.438 1 98.25 2 ARG B O 1
ATOM 2466 N N . PHE B 1 3 ? -12.867 -18.938 -11.25 1 98.69 3 PHE B N 1
ATOM 2467 C CA . PHE B 1 3 ? -13.695 -17.75 -11.461 1 98.69 3 PHE B CA 1
ATOM 2468 C C . PHE B 1 3 ? -12.992 -16.766 -12.383 1 98.69 3 PHE B C 1
ATOM 2470 O O . PHE B 1 3 ? -11.781 -16.562 -12.289 1 98.69 3 PHE B O 1
ATOM 2477 N N . ALA B 1 4 ? -13.758 -16.172 -13.258 1 98.56 4 ALA B N 1
ATOM 2478 C CA . ALA B 1 4 ? -13.258 -15.133 -14.148 1 98.56 4 ALA B CA 1
ATOM 2479 C C . ALA B 1 4 ? -14.125 -13.883 -14.07 1 98.56 4 ALA B C 1
ATOM 2481 O O . ALA B 1 4 ? -15.344 -13.969 -13.914 1 98.56 4 ALA B O 1
ATOM 2482 N N . ALA B 1 5 ? -13.539 -12.742 -14.078 1 98.69 5 ALA B N 1
ATOM 2483 C CA . ALA B 1 5 ? -14.195 -11.484 -14.414 1 98.69 5 ALA B CA 1
ATOM 2484 C C . ALA B 1 5 ? -14.008 -11.148 -15.891 1 98.69 5 ALA B C 1
ATOM 2486 O O . ALA B 1 5 ? -12.93 -11.359 -16.453 1 98.69 5 ALA B O 1
ATOM 2487 N N . TYR B 1 6 ? -15.094 -10.695 -16.516 1 98.38 6 TYR B N 1
ATOM 2488 C CA . TYR B 1 6 ? -14.984 -10.445 -17.938 1 98.38 6 TYR B CA 1
ATOM 2489 C C . TYR B 1 6 ? -15.93 -9.336 -18.375 1 98.38 6 TYR B C 1
ATOM 2491 O O . TYR B 1 6 ? -16.859 -8.984 -17.656 1 98.38 6 TYR B O 1
ATOM 2499 N N . GLU B 1 7 ? -15.586 -8.742 -19.438 1 97.94 7 GLU B N 1
ATOM 2500 C CA . GLU B 1 7 ? -16.438 -7.77 -20.109 1 97.94 7 GLU B CA 1
ATOM 2501 C C . GLU B 1 7 ? -17.031 -8.352 -21.391 1 97.94 7 GLU B C 1
ATOM 2503 O O . GLU B 1 7 ? -16.312 -8.969 -22.188 1 97.94 7 GLU B O 1
ATOM 2508 N N . HIS B 1 8 ? -18.234 -8.312 -21.547 1 95.12 8 HIS B N 1
ATOM 2509 C CA . HIS B 1 8 ? -18.969 -8.758 -22.719 1 95.12 8 HIS B CA 1
ATOM 2510 C C . HIS B 1 8 ? -20.109 -7.793 -23.047 1 95.12 8 HIS B C 1
ATOM 2512 O O . HIS B 1 8 ? -20.953 -7.496 -22.203 1 95.12 8 HIS B O 1
ATOM 2518 N N . ARG B 1 9 ? -20.141 -7.207 -24.219 1 93.75 9 ARG B N 1
ATOM 2519 C CA . ARG B 1 9 ? -21.141 -6.246 -24.656 1 93.75 9 ARG B CA 1
ATOM 2520 C C . ARG B 1 9 ? -21.234 -5.074 -23.688 1 93.75 9 ARG B C 1
ATOM 2522 O O . ARG B 1 9 ? -22.328 -4.734 -23.219 1 93.75 9 ARG B O 1
ATOM 2529 N N . HIS B 1 10 ? -20.141 -4.609 -23.219 1 92.81 10 HIS B N 1
ATOM 2530 C CA . HIS B 1 10 ? -19.953 -3.41 -22.406 1 92.81 10 HIS B CA 1
ATOM 2531 C C . HIS B 1 10 ? -20.484 -3.611 -20.984 1 92.81 10 HIS B C 1
ATOM 2533 O O . HIS B 1 10 ? -20.844 -2.645 -20.312 1 92.81 10 HIS B O 1
ATOM 2539 N N . ARG B 1 11 ? -20.594 -4.848 -20.625 1 94.69 11 ARG B N 1
ATOM 2540 C CA . ARG B 1 11 ? -21.016 -5.176 -19.266 1 94.69 11 ARG B CA 1
ATOM 2541 C C . ARG B 1 11 ? -19.969 -6.062 -18.578 1 94.69 11 ARG B C 1
ATOM 2543 O O . ARG B 1 11 ? -19.422 -6.977 -19.203 1 94.69 11 ARG B O 1
ATOM 2550 N N . GLN B 1 12 ? -19.719 -5.695 -17.375 1 97.19 12 GLN B N 1
ATOM 2551 C CA . GLN B 1 12 ? -18.828 -6.512 -16.562 1 97.19 12 GLN B CA 1
ATOM 2552 C C . GLN B 1 12 ? -19.594 -7.605 -15.828 1 97.19 12 GLN B C 1
ATOM 2554 O O . GLN B 1 12 ? -20.672 -7.363 -15.305 1 97.19 12 GLN B O 1
ATOM 2559 N N . ARG B 1 13 ? -19.016 -8.82 -15.883 1 97.25 13 ARG B N 1
ATOM 2560 C CA . ARG B 1 13 ? -19.641 -9.969 -15.227 1 97.25 13 ARG B CA 1
ATOM 2561 C C . ARG B 1 13 ? -18.594 -10.867 -14.586 1 97.25 13 ARG B C 1
ATOM 2563 O O . ARG B 1 13 ? -17.391 -10.719 -14.852 1 97.25 13 ARG B O 1
ATOM 2570 N N . VAL B 1 14 ? -19.031 -11.656 -13.703 1 98.19 14 VAL B N 1
ATOM 2571 C CA . VAL B 1 14 ? -18.234 -12.711 -13.094 1 98.19 14 VAL B CA 1
ATOM 2572 C C . VAL B 1 14 ? -18.828 -14.078 -13.445 1 98.19 14 VAL B C 1
ATOM 2574 O O . VAL B 1 14 ? -20.047 -14.227 -13.508 1 98.19 14 VAL B O 1
ATOM 2577 N N . ALA B 1 15 ? -17.984 -15.055 -13.719 1 98.38 15 ALA B N 1
ATOM 2578 C CA . ALA B 1 15 ? -18.484 -16.375 -14.109 1 98.38 15 ALA B CA 1
ATOM 2579 C C . ALA B 1 15 ? -17.594 -17.484 -13.562 1 98.38 15 ALA B C 1
ATOM 2581 O O . ALA B 1 15 ? -16.422 -17.25 -13.266 1 98.38 15 ALA B O 1
ATOM 2582 N N . VAL B 1 16 ? -18.141 -18.594 -13.422 1 98.38 16 VAL B N 1
ATOM 2583 C CA . VAL B 1 16 ? -17.359 -19.828 -13.312 1 98.38 16 VAL B CA 1
ATOM 2584 C C . VAL B 1 16 ? -16.922 -20.281 -14.703 1 98.38 16 VAL B C 1
ATOM 2586 O O . VAL B 1 16 ? -17.703 -20.234 -15.656 1 98.38 16 VAL B O 1
ATOM 2589 N N . VAL B 1 17 ? -15.695 -20.641 -14.797 1 98 17 VAL B N 1
ATOM 2590 C CA . VAL B 1 17 ? -15.156 -21.125 -16.062 1 98 17 VAL B CA 1
ATOM 2591 C C . VAL B 1 17 ? -15.227 -22.656 -16.109 1 98 17 VAL B C 1
ATOM 2593 O O . VAL B 1 17 ? -14.609 -23.328 -15.289 1 98 17 VAL B O 1
ATOM 2596 N N . GLU B 1 18 ? -15.898 -23.172 -17.078 1 96.5 18 GLU B N 1
ATOM 2597 C CA . GLU B 1 18 ? -15.984 -24.609 -17.234 1 96.5 18 GLU B CA 1
ATOM 2598 C C . GLU B 1 18 ? -14.766 -25.172 -17.969 1 96.5 18 GLU B C 1
ATOM 2600 O O . GLU B 1 18 ? -13.992 -24.406 -18.562 1 96.5 18 GLU B O 1
ATOM 2605 N N . GLU B 1 19 ? -14.625 -26.453 -17.969 1 93.75 19 GLU B N 1
ATOM 2606 C CA . GLU B 1 19 ? -13.461 -27.125 -18.562 1 93.75 19 GLU B CA 1
ATOM 2607 C C . GLU B 1 19 ? -13.359 -26.828 -20.062 1 93.75 19 GLU B C 1
ATOM 2609 O O . GLU B 1 19 ? -12.25 -26.719 -20.594 1 93.75 19 GLU B O 1
ATOM 2614 N N . ASP B 1 20 ? -14.484 -26.688 -20.656 1 94.56 20 ASP B N 1
ATOM 2615 C CA . ASP B 1 20 ? -14.469 -26.5 -22.094 1 94.56 20 ASP B CA 1
ATOM 2616 C C . ASP B 1 20 ? -14.305 -25.016 -22.453 1 94.56 20 ASP B C 1
ATOM 2618 O O . ASP B 1 20 ? -14.312 -24.656 -23.625 1 94.56 20 ASP B O 1
ATOM 2622 N N . GLY B 1 21 ? -14.18 -24.172 -21.406 1 95.81 21 GLY B N 1
ATOM 2623 C CA . GLY B 1 21 ? -13.969 -22.766 -21.641 1 95.81 21 GLY B CA 1
ATOM 2624 C C . GLY B 1 21 ? -15.25 -21.953 -21.609 1 95.81 21 GLY B C 1
ATOM 2625 O O . GLY B 1 21 ? -15.211 -20.719 -21.703 1 95.81 21 GLY B O 1
ATOM 2626 N N . SER B 1 22 ? -16.328 -22.672 -21.469 1 96.69 22 SER B N 1
ATOM 2627 C CA . SER B 1 22 ? -17.594 -21.953 -21.359 1 96.69 22 SER B CA 1
ATOM 2628 C C . SER B 1 22 ? -17.703 -21.203 -20.031 1 96.69 22 SER B C 1
ATOM 2630 O O . SER B 1 22 ? -17.312 -21.734 -19 1 96.69 22 SER B O 1
ATOM 2632 N N . LEU B 1 23 ? -18.25 -20 -20.141 1 97.56 23 LEU B N 1
ATOM 2633 C CA . LEU B 1 23 ? -18.469 -19.188 -18.953 1 97.56 23 LEU B CA 1
ATOM 2634 C C . LEU B 1 23 ? -19.875 -19.391 -18.406 1 97.56 23 LEU B C 1
ATOM 2636 O O . LEU B 1 23 ? -20.844 -19.391 -19.172 1 97.56 23 LEU B O 1
ATOM 2640 N N . ARG B 1 24 ? -19.984 -19.672 -17.125 1 97.88 24 ARG B N 1
ATOM 2641 C CA . ARG B 1 24 ? -21.266 -19.703 -16.406 1 97.88 24 ARG B CA 1
ATOM 2642 C C . ARG B 1 24 ? -21.422 -18.484 -15.523 1 97.88 24 ARG B C 1
ATOM 2644 O O . ARG B 1 24 ? -21 -18.484 -14.359 1 97.88 24 ARG B O 1
ATOM 2651 N N . PRO B 1 25 ? -22.125 -17.422 -16.047 1 97 25 PRO B N 1
ATOM 2652 C CA . PRO B 1 25 ? -22.203 -16.156 -15.297 1 97 25 PRO B CA 1
ATOM 2653 C C . PRO B 1 25 ? -22.906 -16.312 -13.953 1 97 25 PRO B C 1
ATOM 2655 O O . PRO B 1 25 ? -23.891 -17.062 -13.844 1 97 25 PRO B O 1
ATOM 2658 N N . LEU B 1 26 ? -22.328 -15.719 -12.922 1 96.94 26 LEU B N 1
ATOM 2659 C CA . LEU B 1 26 ? -23.016 -15.633 -11.633 1 96.94 26 LEU B CA 1
ATOM 2660 C C . LEU B 1 26 ? -24.188 -14.648 -11.711 1 96.94 26 LEU B C 1
ATOM 2662 O O . LEU B 1 26 ? -24 -13.492 -12.102 1 96.94 26 LEU B O 1
ATOM 2666 N N . PRO B 1 27 ? -25.312 -15.094 -11.289 1 91.81 27 PRO B N 1
ATOM 2667 C CA . PRO B 1 27 ? -26.469 -14.203 -11.398 1 91.81 27 PRO B CA 1
ATOM 2668 C C . PRO B 1 27 ? -26.312 -12.93 -10.555 1 91.81 27 PRO B C 1
ATOM 2670 O O . PRO B 1 27 ? -26.125 -13.016 -9.344 1 91.81 27 PRO B O 1
ATOM 2673 N N . GLY B 1 28 ? -26.406 -11.812 -11.203 1 92.38 28 GLY B N 1
ATOM 2674 C CA . GLY B 1 28 ? -26.438 -10.523 -10.523 1 92.38 28 GLY B CA 1
ATOM 2675 C C . GLY B 1 28 ? -25.094 -10.086 -10.008 1 92.38 28 GLY B C 1
ATOM 2676 O O . GLY B 1 28 ? -24.984 -9.078 -9.312 1 92.38 28 GLY B O 1
ATOM 2677 N N . VAL B 1 29 ? -24.047 -10.805 -10.312 1 96.12 29 VAL B N 1
ATOM 2678 C CA . VAL B 1 29 ? -22.719 -10.484 -9.781 1 96.12 29 VAL B CA 1
ATOM 2679 C C . VAL B 1 29 ? -21.875 -9.836 -10.859 1 96.12 29 VAL B C 1
ATOM 2681 O O . VAL B 1 29 ? -21.625 -10.43 -11.914 1 96.12 29 VAL B O 1
ATOM 2684 N N . THR B 1 30 ? -21.438 -8.602 -10.547 1 96.94 30 THR B N 1
ATOM 2685 C CA . THR B 1 30 ? -20.656 -7.871 -11.523 1 96.94 30 THR B CA 1
ATOM 2686 C C . THR B 1 30 ? -19.219 -7.668 -11.023 1 96.94 30 THR B C 1
ATOM 2688 O O . THR B 1 30 ? -18.359 -7.191 -11.758 1 96.94 30 THR B O 1
ATOM 2691 N N . SER B 1 31 ? -18.938 -8.008 -9.805 1 97.81 31 SER B N 1
ATOM 2692 C CA . SER B 1 31 ? -17.641 -7.809 -9.18 1 97.81 31 SER B CA 1
ATOM 2693 C C . SER B 1 31 ? -17.297 -8.969 -8.25 1 97.81 31 SER B C 1
ATOM 2695 O O . SER B 1 31 ? -18.016 -9.227 -7.281 1 97.81 31 SER B O 1
ATOM 2697 N N . LEU B 1 32 ? -16.203 -9.641 -8.586 1 98.06 32 LEU B N 1
ATOM 2698 C CA . LEU B 1 32 ? -15.758 -10.711 -7.699 1 98.06 32 LEU B CA 1
ATOM 2699 C C . LEU B 1 32 ? -15.32 -10.148 -6.348 1 98.06 32 LEU B C 1
ATOM 2701 O O . LEU B 1 32 ? -15.531 -10.781 -5.312 1 98.06 32 LEU B O 1
ATOM 2705 N N . THR B 1 33 ? -14.742 -8.969 -6.363 1 97.88 33 THR B N 1
ATOM 2706 C CA . THR B 1 33 ? -14.328 -8.305 -5.133 1 97.88 33 THR B CA 1
ATOM 2707 C C . THR B 1 33 ? -15.523 -8.109 -4.199 1 97.88 33 THR B C 1
ATOM 2709 O O . THR B 1 33 ? -15.43 -8.398 -3.002 1 97.88 33 THR B O 1
ATOM 2712 N N . ASP B 1 34 ? -16.625 -7.625 -4.781 1 97.31 34 ASP B N 1
ATOM 2713 C CA . ASP B 1 34 ? -17.828 -7.418 -3.982 1 97.31 34 ASP B CA 1
ATOM 2714 C C . ASP B 1 34 ? -18.375 -8.742 -3.475 1 97.31 34 ASP B C 1
ATOM 2716 O O . ASP B 1 34 ? -18.891 -8.82 -2.352 1 97.31 34 ASP B O 1
ATOM 2720 N N . LEU B 1 35 ? -18.312 -9.75 -4.293 1 98.12 35 LEU B N 1
ATOM 2721 C CA . LEU B 1 35 ? -18.781 -11.062 -3.879 1 98.12 35 LEU B CA 1
ATOM 2722 C C . LEU B 1 35 ? -17.953 -11.594 -2.713 1 98.12 35 LEU B C 1
ATOM 2724 O O . LEU B 1 35 ? -18.5 -12.133 -1.748 1 98.12 35 LEU B O 1
ATOM 2728 N N . LEU B 1 36 ? -16.625 -11.438 -2.787 1 98.38 36 LEU B N 1
ATOM 2729 C CA . LEU B 1 36 ? -15.742 -11.922 -1.729 1 98.38 36 LEU B CA 1
ATOM 2730 C C . LEU B 1 36 ? -16.047 -11.227 -0.406 1 98.38 36 LEU B C 1
ATOM 2732 O O . LEU B 1 36 ? -15.977 -11.844 0.658 1 98.38 36 LEU B O 1
ATOM 2736 N N . ALA B 1 37 ? -16.375 -9.969 -0.502 1 97.06 37 ALA B N 1
ATOM 2737 C CA . ALA B 1 37 ? -16.672 -9.18 0.691 1 97.06 37 ALA B CA 1
ATOM 2738 C C . ALA B 1 37 ? -17.906 -9.719 1.417 1 97.06 37 ALA B C 1
ATOM 2740 O O . ALA B 1 37 ? -18.016 -9.578 2.637 1 97.06 37 ALA B O 1
ATOM 2741 N N . ARG B 1 38 ? -18.766 -10.422 0.678 1 96.06 38 ARG B N 1
ATOM 2742 C CA . ARG B 1 38 ? -20.031 -10.828 1.27 1 96.06 38 ARG B CA 1
ATOM 2743 C C . ARG B 1 38 ? -20.094 -12.344 1.461 1 96.06 38 ARG B C 1
ATOM 2745 O O . ARG B 1 38 ? -20.938 -12.852 2.209 1 96.06 38 ARG B O 1
ATOM 2752 N N . ALA B 1 39 ? -19.281 -13.188 0.779 1 94.25 39 ALA B N 1
ATOM 2753 C CA . ALA B 1 39 ? -19.406 -14.641 0.666 1 94.25 39 ALA B CA 1
ATOM 2754 C C . ALA B 1 39 ? -18.953 -15.328 1.949 1 94.25 39 ALA B C 1
ATOM 2756 O O . ALA B 1 39 ? -19.266 -16.5 2.174 1 94.25 39 ALA B O 1
ATOM 2757 N N . ASP B 1 40 ? -18.25 -14.656 2.82 1 93 40 ASP B N 1
ATOM 2758 C CA . ASP B 1 40 ? -17.734 -15.203 4.074 1 93 40 ASP B CA 1
ATOM 2759 C C . ASP B 1 40 ? -16.797 -16.375 3.818 1 93 40 ASP B C 1
ATOM 2761 O O . ASP B 1 40 ? -17 -17.469 4.336 1 93 40 ASP B O 1
ATOM 2765 N N . GLY B 1 41 ? -15.891 -16.266 3.008 1 97.31 41 GLY B N 1
ATOM 2766 C CA . GLY B 1 41 ? -14.828 -17.234 2.801 1 97.31 41 GLY B CA 1
ATOM 2767 C C . GLY B 1 41 ? -15.125 -18.203 1.667 1 97.31 41 GLY B C 1
ATOM 2768 O O . GLY B 1 41 ? -15.969 -17.922 0.812 1 97.31 41 GLY B O 1
ATOM 2769 N N . LEU B 1 42 ? -14.367 -19.375 1.646 1 98.25 42 LEU B N 1
ATOM 2770 C CA . LEU B 1 42 ? -14.383 -20.328 0.547 1 98.25 42 LEU B CA 1
ATOM 2771 C C . LEU B 1 42 ? -15.75 -21 0.427 1 98.25 42 LEU B C 1
ATOM 2773 O O . LEU B 1 42 ? -16.297 -21.109 -0.674 1 98.25 42 LEU B O 1
ATOM 2777 N N . PRO B 1 43 ? -16.406 -21.344 1.537 1 98 43 PRO B N 1
ATOM 2778 C CA . PRO B 1 43 ? -17.734 -21.969 1.39 1 98 43 PRO B CA 1
ATOM 2779 C C . PRO B 1 43 ? -18.734 -21.062 0.687 1 98 43 PRO B C 1
ATOM 2781 O O . PRO B 1 43 ? -19.5 -21.516 -0.171 1 98 43 PRO B O 1
ATOM 2784 N N . GLY B 1 44 ? -18.734 -19.781 1.084 1 97.75 44 GLY B N 1
ATOM 2785 C CA . GLY B 1 44 ? -19.641 -18.844 0.439 1 97.75 44 GLY B CA 1
ATOM 2786 C C . GLY B 1 44 ? -19.344 -18.641 -1.036 1 97.75 44 GLY B C 1
ATOM 2787 O O . GLY B 1 44 ? -20.266 -18.562 -1.853 1 97.75 44 GLY B O 1
ATOM 2788 N N . LEU B 1 45 ? -18.078 -18.562 -1.371 1 98 45 LEU B N 1
ATOM 2789 C CA . LEU B 1 45 ? -17.672 -18.406 -2.768 1 98 45 LEU B CA 1
ATOM 2790 C C . LEU B 1 45 ? -18.094 -19.625 -3.588 1 98 45 LEU B C 1
ATOM 2792 O O . LEU B 1 45 ? -18.625 -19.484 -4.691 1 98 45 LEU B O 1
ATOM 2796 N N . LEU B 1 46 ? -17.859 -20.828 -3.037 1 98 46 LEU B N 1
ATOM 2797 C CA . LEU B 1 46 ? -18.234 -22.062 -3.721 1 98 46 LEU B CA 1
ATOM 2798 C C . LEU B 1 46 ? -19.75 -22.156 -3.908 1 98 46 LEU B C 1
ATOM 2800 O O . LEU B 1 46 ? -20.219 -22.625 -4.945 1 98 46 LEU B O 1
ATOM 2804 N N . ALA B 1 47 ? -20.484 -21.719 -2.898 1 97.12 47 ALA B N 1
ATOM 2805 C CA . ALA B 1 47 ? -21.938 -21.719 -3.01 1 97.12 47 ALA B CA 1
ATOM 2806 C C . ALA B 1 47 ? -22.391 -20.812 -4.152 1 97.12 47 ALA B C 1
ATOM 2808 O O . ALA B 1 47 ? -23.281 -21.188 -4.926 1 97.12 47 ALA B O 1
ATOM 2809 N N . ALA B 1 48 ? -21.812 -19.641 -4.25 1 96.56 48 ALA B N 1
ATOM 2810 C CA . ALA B 1 48 ? -22.125 -18.734 -5.352 1 96.56 48 ALA B CA 1
ATOM 2811 C C . ALA B 1 48 ? -21.812 -19.375 -6.699 1 96.56 48 ALA B C 1
ATOM 2813 O O . ALA B 1 48 ? -22.578 -19.25 -7.652 1 96.56 48 ALA B O 1
ATOM 2814 N N . GLY B 1 49 ? -20.656 -20.047 -6.797 1 96.88 49 GLY B N 1
ATOM 2815 C CA . GLY B 1 49 ? -20.266 -20.734 -8.016 1 96.88 49 GLY B CA 1
ATOM 2816 C C . GLY B 1 49 ? -21.203 -21.859 -8.398 1 96.88 49 GLY B C 1
ATOM 2817 O O . GLY B 1 49 ? -21.516 -22.047 -9.578 1 96.88 49 GLY B O 1
ATOM 2818 N N . ARG B 1 50 ? -21.656 -22.594 -7.418 1 95.94 50 ARG B N 1
ATOM 2819 C CA . ARG B 1 50 ? -22.578 -23.688 -7.68 1 95.94 50 ARG B CA 1
ATOM 2820 C C . ARG B 1 50 ? -23.906 -23.172 -8.242 1 95.94 50 ARG B C 1
ATOM 2822 O O . ARG B 1 50 ? -24.5 -23.812 -9.109 1 95.94 50 ARG B O 1
ATOM 2829 N N . ALA B 1 51 ? -24.297 -22.062 -7.758 1 93.25 51 ALA B N 1
ATOM 2830 C CA . ALA B 1 51 ? -25.531 -21.469 -8.258 1 93.25 51 ALA B CA 1
ATOM 2831 C C . ALA B 1 51 ? -25.391 -21.094 -9.727 1 93.25 51 ALA B C 1
ATOM 2833 O O . ALA B 1 51 ? -26.375 -21.125 -10.484 1 93.25 51 ALA B O 1
ATOM 2834 N N . ALA B 1 52 ? -24.25 -20.75 -10.109 1 92.69 52 ALA B N 1
ATOM 2835 C CA . ALA B 1 52 ? -23.984 -20.344 -11.484 1 92.69 52 ALA B CA 1
ATOM 2836 C C . ALA B 1 52 ? -24.047 -21.547 -12.422 1 92.69 52 ALA B C 1
ATOM 2838 O O . ALA B 1 52 ? -24.359 -21.406 -13.609 1 92.69 52 ALA B O 1
ATOM 2839 N N . LEU B 1 53 ? -23.766 -22.703 -11.898 1 89 53 LEU B N 1
ATOM 2840 C CA . LEU B 1 53 ? -23.734 -23.922 -12.711 1 89 53 LEU B CA 1
ATOM 2841 C C . LEU B 1 53 ? -25.141 -24.328 -13.148 1 89 53 LEU B C 1
ATOM 2843 O O . LEU B 1 53 ? -25.297 -25.094 -14.094 1 89 53 LEU B O 1
ATOM 2847 N N . GLY B 1 54 ? -26.141 -23.734 -12.492 1 87.69 54 GLY B N 1
ATOM 2848 C CA . GLY B 1 54 ? -27.516 -24.016 -12.852 1 87.69 54 GLY B CA 1
ATOM 2849 C C . GLY B 1 54 ? -28.062 -23.078 -13.906 1 87.69 54 GLY B C 1
ATOM 2850 O O . GLY B 1 54 ? -29.172 -23.266 -14.398 1 87.69 54 GLY B O 1
ATOM 2851 N N . VAL B 1 55 ? -27.266 -22.156 -14.242 1 87.38 55 VAL B N 1
ATOM 2852 C CA . VAL B 1 55 ? -27.703 -21.172 -15.227 1 87.38 55 VAL B CA 1
ATOM 2853 C C . VAL B 1 55 ? -27.203 -21.562 -16.609 1 87.38 55 VAL B C 1
ATOM 2855 O O . VAL B 1 55 ? -26.25 -22.328 -16.734 1 87.38 55 VAL B O 1
ATOM 2858 N N . PRO B 1 56 ? -27.922 -21.188 -17.703 1 89.38 56 PRO B N 1
ATOM 2859 C CA . PRO B 1 56 ? -27.422 -21.469 -19.047 1 89.38 56 PRO B CA 1
ATOM 2860 C C . PRO B 1 56 ? -26 -20.953 -19.281 1 89.38 56 PRO B C 1
ATOM 2862 O O . PRO B 1 56 ? -25.625 -19.922 -18.734 1 89.38 56 PRO B O 1
ATOM 2865 N N . PRO B 1 57 ? -25.328 -21.719 -20.047 1 91.25 57 PRO B N 1
ATOM 2866 C CA . PRO B 1 57 ? -23.969 -21.266 -20.328 1 91.25 57 PRO B CA 1
ATOM 2867 C C . PRO B 1 57 ? -23.922 -19.938 -21.062 1 91.25 57 PRO B C 1
ATOM 2869 O O . PRO B 1 57 ? -24.781 -19.656 -21.906 1 91.25 57 PRO B O 1
ATOM 2872 N N . GLY B 1 58 ? -22.906 -19.172 -20.656 1 93.44 58 GLY B N 1
ATOM 2873 C CA . GLY B 1 58 ? -22.609 -17.938 -21.375 1 93.44 58 GLY B CA 1
ATOM 2874 C C . GLY B 1 58 ? -21.609 -18.125 -22.5 1 93.44 58 GLY B C 1
ATOM 2875 O O . GLY B 1 58 ? -21.484 -19.219 -23.062 1 93.44 58 GLY B O 1
ATOM 2876 N N . PRO B 1 59 ? -21.016 -17.078 -22.984 1 96.25 59 PRO B N 1
ATOM 2877 C CA . PRO B 1 59 ? -20.031 -17.172 -24.062 1 96.25 59 PRO B CA 1
ATOM 2878 C C . PRO B 1 59 ? -18.781 -17.953 -23.656 1 96.25 59 PRO B C 1
ATOM 2880 O O . PRO B 1 59 ? -18.562 -18.203 -22.469 1 96.25 59 PRO B O 1
ATOM 2883 N N . HIS B 1 60 ? -18.125 -18.406 -24.688 1 97.31 60 HIS B N 1
ATOM 2884 C CA . HIS B 1 60 ? -16.812 -19 -24.453 1 97.31 60 HIS B CA 1
ATOM 2885 C C . HIS B 1 60 ? -15.797 -17.938 -24.031 1 97.31 60 HIS B C 1
ATOM 2887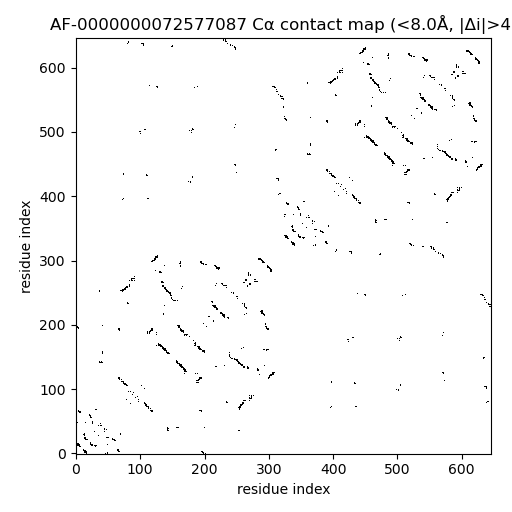 O O . HIS B 1 60 ? -15.891 -16.781 -24.438 1 97.31 60 HIS B O 1
ATOM 2893 N N . VAL B 1 61 ? -14.797 -18.344 -23.234 1 97.31 61 VAL B N 1
ATOM 2894 C CA . VAL B 1 61 ? -13.781 -17.438 -22.703 1 97.31 61 VAL B CA 1
ATOM 2895 C C . VAL B 1 61 ? -13.047 -16.75 -23.844 1 97.31 61 VAL B C 1
ATOM 2897 O O . VAL B 1 61 ? -12.609 -15.609 -23.719 1 97.31 61 VAL B O 1
ATOM 2900 N N . SER B 1 62 ? -12.93 -17.344 -24.984 1 96.69 62 SER B N 1
ATOM 2901 C CA . SER B 1 62 ? -12.234 -16.766 -26.141 1 96.69 62 SER B CA 1
ATOM 2902 C C . SER B 1 62 ? -13.047 -15.656 -26.781 1 96.69 62 SER B C 1
ATOM 2904 O O . SER B 1 62 ? -12.539 -14.906 -27.609 1 96.69 62 SER B O 1
ATOM 2906 N N . GLN B 1 63 ? -14.289 -15.508 -26.359 1 97.25 63 GLN B N 1
ATOM 2907 C CA . GLN B 1 63 ? -15.195 -14.555 -26.984 1 97.25 63 GLN B CA 1
ATOM 2908 C C . GLN B 1 63 ? -15.383 -13.312 -26.125 1 97.25 63 GLN B C 1
ATOM 2910 O O . GLN B 1 63 ? -16.219 -12.461 -26.422 1 97.25 63 GLN B O 1
ATOM 2915 N N . VAL B 1 64 ? -14.641 -13.266 -25.062 1 98 64 VAL B N 1
ATOM 2916 C CA . VAL B 1 64 ? -14.805 -12.133 -24.156 1 98 64 VAL B CA 1
ATOM 2917 C C . VAL B 1 64 ? -13.438 -11.539 -23.828 1 98 64 VAL B C 1
ATOM 2919 O O . VAL B 1 64 ? -12.398 -12.125 -24.141 1 98 64 VAL B O 1
ATOM 2922 N N . ARG B 1 65 ? -13.461 -10.336 -23.328 1 97.94 65 ARG B N 1
ATOM 2923 C CA . ARG B 1 65 ? -12.258 -9.758 -22.734 1 97.94 65 ARG B CA 1
ATOM 2924 C C . ARG B 1 65 ? -12.164 -10.094 -21.25 1 97.94 65 ARG B C 1
ATOM 2926 O O . ARG B 1 65 ? -13 -9.672 -20.453 1 97.94 65 ARG B O 1
ATOM 2933 N N . LEU B 1 66 ? -11.188 -10.812 -20.906 1 98.3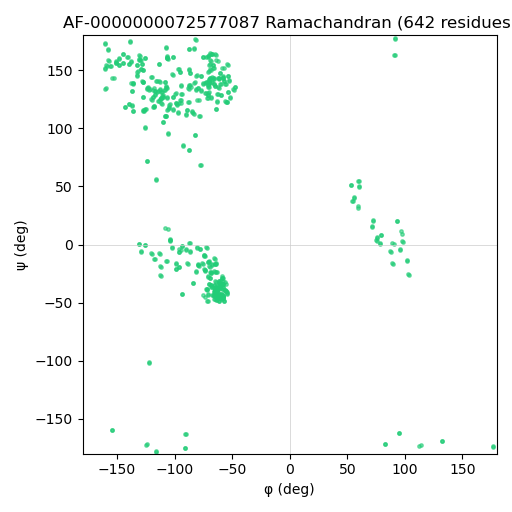8 66 LEU B N 1
ATOM 2934 C CA . LEU B 1 66 ? -10.977 -11.102 -19.5 1 98.38 66 LEU B CA 1
ATOM 2935 C C . LEU B 1 66 ? -10.445 -9.875 -18.766 1 98.38 66 LEU B C 1
ATOM 2937 O O . LEU B 1 66 ? -9.648 -9.109 -19.312 1 98.38 66 LEU B O 1
ATOM 2941 N N . LEU B 1 67 ? -10.93 -9.641 -17.578 1 98.56 67 LEU B N 1
ATOM 2942 C CA . LEU B 1 67 ? -10.492 -8.594 -16.672 1 98.56 67 LEU B CA 1
ATOM 2943 C C . LEU B 1 67 ? -9.68 -9.18 -15.523 1 98.56 67 LEU B C 1
ATOM 2945 O O . LEU B 1 67 ? -9.656 -10.398 -15.328 1 98.56 67 LEU B O 1
ATOM 2949 N N . PRO B 1 68 ? -8.867 -8.32 -14.82 1 98.69 68 PRO B N 1
ATOM 2950 C CA . PRO B 1 68 ? -8.359 -8.891 -13.57 1 98.69 68 PRO B CA 1
ATOM 2951 C C . PRO B 1 68 ? -9.453 -9.555 -12.742 1 98.69 68 PRO B C 1
ATOM 2953 O O . PRO B 1 68 ? -10.57 -9.039 -12.648 1 98.69 68 PRO B O 1
ATOM 2956 N N . PRO B 1 69 ? -9.18 -10.734 -12.219 1 98.56 69 PRO B N 1
ATOM 2957 C CA . PRO B 1 69 ? -10.242 -11.438 -11.492 1 98.56 69 PRO B CA 1
ATOM 2958 C C . PRO B 1 69 ? -10.836 -10.594 -10.359 1 98.56 69 PRO B C 1
ATOM 2960 O O . PRO B 1 69 ? -12.023 -10.719 -10.055 1 98.56 69 PRO B O 1
ATOM 2963 N N . LEU B 1 70 ? -10.039 -9.812 -9.766 1 97.69 70 LEU B N 1
ATOM 2964 C CA . LEU B 1 70 ? -10.516 -8.945 -8.695 1 97.69 70 LEU B CA 1
ATOM 2965 C C . LEU B 1 70 ? -9.727 -7.645 -8.648 1 97.69 70 LEU B C 1
ATOM 2967 O O . LEU B 1 70 ? -8.656 -7.543 -9.258 1 97.69 70 LEU B O 1
ATOM 2971 N N . ARG B 1 71 ? -10.297 -6.652 -8.031 1 97 71 ARG B N 1
ATOM 2972 C CA . ARG B 1 71 ? -9.602 -5.449 -7.586 1 97 71 ARG B CA 1
ATOM 2973 C C . ARG B 1 71 ? -9.219 -5.547 -6.113 1 97 71 ARG B C 1
ATOM 2975 O O . ARG B 1 71 ? -10.094 -5.523 -5.238 1 97 71 ARG B O 1
ATOM 2982 N N . PRO B 1 72 ? -7.934 -5.605 -5.867 1 98.25 72 PRO B N 1
ATOM 2983 C CA . PRO B 1 72 ? -7.523 -5.914 -4.496 1 98.25 72 PRO B CA 1
ATOM 2984 C C . PRO B 1 72 ? -7.828 -4.781 -3.52 1 98.25 72 PRO B C 1
ATOM 2986 O O . PRO B 1 72 ? -7.719 -3.605 -3.877 1 98.25 72 PRO B O 1
ATOM 2989 N N . ALA B 1 73 ? -8.211 -5.121 -2.311 1 97.06 73 ALA B N 1
ATOM 2990 C CA . ALA B 1 73 ? -8.305 -4.16 -1.217 1 97.06 73 ALA B CA 1
ATOM 2991 C C . ALA B 1 73 ? -6.922 -3.656 -0.806 1 97.06 73 ALA B C 1
ATOM 2993 O O . ALA B 1 73 ? -6.766 -2.494 -0.423 1 97.06 73 ALA B O 1
ATOM 2994 N N . SER B 1 74 ? -5.977 -4.48 -0.836 1 98.12 74 SER B N 1
ATOM 2995 C CA . SER B 1 74 ? -4.551 -4.211 -0.677 1 98.12 74 SER B CA 1
ATOM 2996 C C . SER B 1 74 ? -3.707 -5.309 -1.312 1 98.12 74 SER B C 1
ATOM 2998 O O . SER B 1 74 ? -4.211 -6.387 -1.622 1 98.12 74 SER B O 1
ATOM 3000 N N . VAL B 1 75 ? -2.525 -4.965 -1.604 1 98.56 75 VAL B N 1
ATOM 3001 C CA . VAL B 1 75 ? -1.563 -5.941 -2.102 1 98.56 75 VAL B CA 1
ATOM 3002 C C . VAL B 1 75 ? -0.312 -5.93 -1.227 1 98.56 75 VAL B C 1
ATOM 3004 O O . VAL B 1 75 ? 0.337 -4.891 -1.077 1 98.56 75 VAL B O 1
ATOM 3007 N N . ARG B 1 76 ? -0.026 -7.008 -0.57 1 98.56 76 ARG B N 1
ATOM 3008 C CA . ARG B 1 76 ? 1.255 -7.266 0.082 1 98.56 76 ARG B CA 1
ATOM 3009 C C . ARG B 1 76 ? 2.084 -8.266 -0.717 1 98.56 76 ARG B C 1
ATOM 3011 O O . ARG B 1 76 ? 1.675 -9.414 -0.899 1 98.56 76 ARG B O 1
ATOM 3018 N N . ASP B 1 77 ? 3.199 -7.828 -1.176 1 98.56 77 ASP B N 1
ATOM 3019 C CA . ASP B 1 77 ? 4.043 -8.711 -1.979 1 98.56 77 ASP B CA 1
ATOM 3020 C C . ASP B 1 77 ? 5.258 -9.18 -1.184 1 98.56 77 ASP B C 1
ATOM 3022 O O . ASP B 1 77 ? 6.098 -8.367 -0.785 1 98.56 77 ASP B O 1
ATOM 3026 N N . PHE B 1 78 ? 5.316 -10.469 -0.962 1 98.62 78 PHE B N 1
ATOM 3027 C CA . PHE B 1 78 ? 6.359 -11.07 -0.141 1 98.62 78 PHE B CA 1
ATOM 3028 C C . PHE B 1 78 ? 7.586 -11.406 -0.985 1 98.62 78 PHE B C 1
ATOM 3030 O O . PHE B 1 78 ? 7.582 -11.195 -2.201 1 98.62 78 PHE B O 1
ATOM 3037 N N . VAL B 1 79 ? 8.688 -11.727 -0.34 1 97.62 79 VAL B N 1
ATOM 3038 C CA . VAL B 1 79 ? 9.906 -12.266 -0.937 1 97.62 79 VAL B CA 1
ATOM 3039 C C . VAL B 1 79 ? 10.289 -13.57 -0.241 1 97.62 79 VAL B C 1
ATOM 3041 O O . VAL B 1 79 ? 10.852 -13.555 0.856 1 97.62 79 VAL B O 1
ATOM 3044 N N . THR B 1 80 ? 9.938 -14.703 -0.948 1 97.81 80 THR B N 1
ATOM 3045 C CA . THR B 1 80 ? 10.016 -15.93 -0.168 1 97.81 80 THR B CA 1
ATOM 3046 C C . THR B 1 80 ? 10.891 -16.969 -0.867 1 97.81 80 THR B C 1
ATOM 3048 O O . THR B 1 80 ? 11.062 -18.078 -0.377 1 97.81 80 THR B O 1
ATOM 3051 N N . PHE B 1 81 ? 11.43 -16.688 -1.986 1 97.38 81 PHE B N 1
ATOM 3052 C CA . PHE B 1 81 ? 12.289 -17.641 -2.689 1 97.38 81 PHE B CA 1
ATOM 3053 C C . PHE B 1 81 ? 13.758 -17.297 -2.482 1 97.38 81 PHE B C 1
ATOM 3055 O O . PHE B 1 81 ? 14.234 -16.266 -2.953 1 97.38 81 PHE B O 1
ATOM 3062 N N . GLU B 1 82 ? 14.484 -18.156 -1.859 1 95.5 82 GLU B N 1
ATOM 3063 C CA . GLU B 1 82 ? 15.891 -17.953 -1.533 1 95.5 82 GLU B CA 1
ATOM 3064 C C . GLU B 1 82 ? 16.719 -17.703 -2.791 1 95.5 82 GLU B C 1
ATOM 3066 O O . GLU B 1 82 ? 17.531 -16.781 -2.826 1 95.5 82 GLU B O 1
ATOM 3071 N N . GLU B 1 83 ? 16.453 -18.469 -3.77 1 93.62 83 GLU B N 1
ATOM 3072 C CA . GLU B 1 83 ? 17.219 -18.375 -5.008 1 93.62 83 GLU B CA 1
ATOM 3073 C C . GLU B 1 83 ? 17.016 -17.016 -5.676 1 93.62 83 GLU B C 1
ATOM 3075 O O . GLU B 1 83 ? 17.953 -16.453 -6.242 1 93.62 83 GLU B O 1
ATOM 3080 N N . HIS B 1 84 ? 15.859 -16.5 -5.625 1 93.38 84 HIS B N 1
ATOM 3081 C CA . HIS B 1 84 ? 15.578 -15.164 -6.164 1 93.38 84 HIS B CA 1
ATOM 3082 C C . HIS B 1 84 ? 16.359 -14.094 -5.41 1 93.38 84 HIS B C 1
ATOM 3084 O O . HIS B 1 84 ? 16.969 -13.219 -6.027 1 93.38 84 HIS B O 1
ATOM 3090 N N . VAL B 1 85 ? 16.297 -14.18 -4.105 1 90.69 85 VAL B N 1
ATOM 3091 C CA . VAL B 1 85 ? 16.984 -13.195 -3.273 1 90.69 85 VAL B CA 1
ATOM 3092 C C . VAL B 1 85 ? 18.469 -13.203 -3.576 1 90.69 85 VAL B C 1
ATOM 3094 O O . VAL B 1 85 ? 19.078 -12.156 -3.779 1 90.69 85 VAL B O 1
ATOM 3097 N N . GLU B 1 86 ? 19.031 -14.359 -3.719 1 89.19 86 GLU B N 1
ATOM 3098 C CA . GLU B 1 86 ? 20.438 -14.523 -4.059 1 89.19 86 GLU B CA 1
ATOM 3099 C C . GLU B 1 86 ? 20.75 -13.898 -5.414 1 89.19 86 GLU B C 1
ATOM 3101 O O . GLU B 1 86 ? 21.734 -13.156 -5.551 1 89.19 86 GLU B O 1
ATOM 3106 N N . GLY B 1 87 ? 19.953 -14.219 -6.355 1 84.5 87 GLY B N 1
ATOM 3107 C CA . GLY B 1 87 ? 20.188 -13.75 -7.711 1 84.5 87 GLY B CA 1
ATOM 3108 C C . GLY B 1 87 ? 20.094 -12.242 -7.844 1 84.5 87 GLY B C 1
ATOM 3109 O O . GLY B 1 87 ? 20.938 -11.609 -8.484 1 84.5 87 GLY B O 1
ATOM 3110 N N . VAL B 1 88 ? 19.109 -11.641 -7.25 1 82.81 88 VAL B N 1
ATOM 3111 C CA . VAL B 1 88 ? 18.875 -10.203 -7.379 1 82.81 88 VAL B CA 1
ATOM 3112 C C . VAL B 1 88 ? 19.953 -9.438 -6.617 1 82.81 88 VAL B C 1
ATOM 3114 O O . VAL B 1 88 ? 20.453 -8.422 -7.098 1 82.81 88 VAL B O 1
ATOM 3117 N N . ARG B 1 89 ? 20.281 -9.891 -5.445 1 81.12 89 ARG B N 1
ATOM 3118 C CA . ARG B 1 89 ? 21.328 -9.234 -4.68 1 81.12 89 ARG B CA 1
ATOM 3119 C C . ARG B 1 89 ? 22.656 -9.258 -5.441 1 81.12 89 ARG B C 1
ATOM 3121 O O . ARG B 1 89 ? 23.406 -8.273 -5.422 1 81.12 89 ARG B O 1
ATOM 3128 N N . ARG B 1 90 ? 22.891 -10.328 -6.109 1 81.38 90 ARG B N 1
ATOM 3129 C CA . ARG B 1 90 ? 24.078 -10.414 -6.949 1 81.38 90 ARG B CA 1
ATOM 3130 C C . ARG B 1 90 ? 24.016 -9.414 -8.102 1 81.38 90 ARG B C 1
ATOM 3132 O O . ARG B 1 90 ? 25.016 -8.789 -8.445 1 81.38 90 ARG B O 1
ATOM 3139 N N . SER B 1 91 ? 22.938 -9.273 -8.602 1 78.62 91 SER B N 1
ATOM 3140 C CA . SER B 1 91 ? 22.719 -8.406 -9.758 1 78.62 91 SER B CA 1
ATOM 3141 C C . SER B 1 91 ? 22.766 -6.934 -9.359 1 78.62 91 SER B C 1
ATOM 3143 O O . SER B 1 91 ? 23.422 -6.121 -10.016 1 78.62 91 SER B O 1
ATOM 3145 N N . VAL B 1 92 ? 22.156 -6.555 -8.328 1 72.19 92 VAL B N 1
ATOM 3146 C CA . VAL B 1 92 ? 21.922 -5.156 -7.98 1 72.19 92 VAL B CA 1
ATOM 3147 C C . VAL B 1 92 ? 23.031 -4.648 -7.062 1 72.19 92 VAL B C 1
ATOM 3149 O O . VAL B 1 92 ? 23.516 -3.531 -7.234 1 72.19 92 VAL B O 1
ATOM 3152 N N . ASP B 1 93 ? 23.359 -5.555 -6.117 1 71.31 93 ASP B N 1
ATOM 3153 C CA . ASP B 1 93 ? 24.281 -5.078 -5.086 1 71.31 93 ASP B CA 1
ATOM 3154 C C . ASP B 1 93 ? 25.672 -5.684 -5.27 1 71.31 93 ASP B C 1
ATOM 3156 O O . ASP B 1 93 ? 26.641 -5.258 -4.625 1 71.31 93 ASP B O 1
ATOM 3160 N N . GLY B 1 94 ? 25.719 -6.645 -6.051 1 74.62 94 GLY B N 1
ATOM 3161 C CA . GLY B 1 94 ? 26.984 -7.336 -6.215 1 74.62 94 GLY B CA 1
ATOM 3162 C C . GLY B 1 94 ? 27.375 -8.164 -5.004 1 74.62 94 GLY B C 1
ATOM 3163 O O . GLY B 1 94 ? 28.547 -8.5 -4.828 1 74.62 94 GLY B O 1
ATOM 3164 N N . VAL B 1 95 ? 26.453 -8.414 -4.121 1 76.88 95 VAL B N 1
ATOM 3165 C CA . VAL B 1 95 ? 26.703 -9.133 -2.881 1 76.88 95 VAL B CA 1
ATOM 3166 C C . VAL B 1 95 ? 26.094 -10.531 -2.961 1 76.88 95 VAL B C 1
ATOM 3168 O O . VAL B 1 95 ? 25 -10.711 -3.486 1 76.88 95 VAL B O 1
ATOM 3171 N N . ALA B 1 96 ? 26.875 -11.523 -2.498 1 76.5 96 ALA B N 1
ATOM 3172 C CA . ALA B 1 96 ? 26.406 -12.906 -2.547 1 76.5 96 ALA B CA 1
ATOM 3173 C C . ALA B 1 96 ? 25.609 -13.258 -1.294 1 76.5 96 ALA B C 1
ATOM 3175 O O . ALA B 1 96 ? 25.797 -12.648 -0.238 1 76.5 96 ALA B O 1
ATOM 3176 N N . GLY B 1 97 ? 24.672 -14.188 -1.479 1 84 97 GLY B N 1
ATOM 3177 C CA . GLY B 1 97 ? 23.984 -14.781 -0.345 1 84 97 GLY B CA 1
ATOM 3178 C C . GLY B 1 97 ? 22.703 -14.055 0.026 1 84 97 GLY B C 1
ATOM 3179 O O . GLY B 1 97 ? 22.266 -13.164 -0.702 1 84 97 GLY B O 1
ATOM 3180 N N . VAL B 1 98 ? 21.984 -14.578 1.026 1 89 98 VAL B N 1
ATOM 3181 C CA . VAL B 1 98 ? 20.719 -14.07 1.555 1 89 98 VAL B CA 1
ATOM 3182 C C . VAL B 1 98 ? 20.938 -13.508 2.959 1 89 98 VAL B C 1
ATOM 3184 O O . VAL B 1 98 ? 21.625 -14.117 3.779 1 89 98 VAL B O 1
ATOM 3187 N N . PRO B 1 99 ? 20.5 -12.258 3.238 1 89.88 99 PRO B N 1
ATOM 3188 C CA . PRO B 1 99 ? 20.609 -11.734 4.602 1 89.88 99 PRO B CA 1
ATOM 3189 C C . PRO B 1 99 ? 20 -12.664 5.645 1 89.88 99 PRO B C 1
ATOM 3191 O O . PRO B 1 99 ? 18.953 -13.258 5.398 1 89.88 99 PRO B O 1
ATOM 3194 N N . GLU B 1 100 ? 20.672 -12.742 6.766 1 91 100 GLU B N 1
ATOM 3195 C CA . GLU B 1 100 ? 20.219 -13.641 7.82 1 91 100 GLU B CA 1
ATOM 3196 C C . GLU B 1 100 ? 18.797 -13.281 8.273 1 91 100 GLU B C 1
ATOM 3198 O O . GLU B 1 100 ? 18 -14.164 8.586 1 91 100 GLU B O 1
ATOM 3203 N N . GLN B 1 101 ? 18.516 -12.047 8.273 1 92.94 101 GLN B N 1
ATOM 3204 C CA . GLN B 1 101 ? 17.234 -11.57 8.766 1 92.94 101 GLN B CA 1
ATOM 3205 C C . GLN B 1 101 ? 16.094 -11.992 7.844 1 92.94 101 GLN B C 1
ATOM 3207 O O . GLN B 1 101 ? 14.938 -12.023 8.25 1 92.94 101 GLN B O 1
ATOM 3212 N N . TRP B 1 102 ? 16.469 -12.242 6.617 1 94.81 102 TRP B N 1
ATOM 3213 C CA . TRP B 1 102 ? 15.453 -12.742 5.691 1 94.81 102 TRP B CA 1
ATOM 3214 C C . TRP B 1 102 ? 14.844 -14.039 6.199 1 94.81 102 TRP B C 1
ATOM 3216 O O . TRP B 1 102 ? 13.641 -14.266 6.051 1 94.81 102 TRP B O 1
ATOM 3226 N N . TYR B 1 103 ? 15.641 -14.867 6.875 1 95.88 103 TYR B N 1
ATOM 3227 C CA . TYR B 1 103 ? 15.156 -16.172 7.332 1 95.88 103 TYR B CA 1
ATOM 3228 C C . TYR B 1 103 ? 14.32 -16.031 8.594 1 95.88 103 TYR B C 1
ATOM 3230 O O . TYR B 1 103 ? 13.594 -16.953 8.969 1 95.88 103 TYR B O 1
ATOM 3238 N N . ALA B 1 104 ? 14.445 -14.938 9.273 1 95.75 104 ALA B N 1
ATOM 3239 C CA . ALA B 1 104 ? 13.859 -14.789 10.602 1 95.75 104 ALA B CA 1
ATOM 3240 C C . ALA B 1 104 ? 12.336 -14.672 10.523 1 95.75 104 ALA B C 1
ATOM 3242 O O . ALA B 1 104 ? 11.625 -15.188 11.383 1 95.75 104 ALA B O 1
ATOM 3243 N N . ALA B 1 105 ? 11.82 -13.969 9.531 1 96.25 105 ALA B N 1
ATOM 3244 C CA . ALA B 1 105 ? 10.383 -13.773 9.312 1 96.25 105 ALA B CA 1
ATOM 3245 C C . ALA B 1 105 ? 10.094 -13.352 7.875 1 96.25 105 ALA B C 1
ATOM 3247 O O . ALA B 1 105 ? 10.93 -12.711 7.234 1 96.25 105 ALA B O 1
ATOM 3248 N N . PRO B 1 106 ? 8.883 -13.727 7.418 1 96.69 106 PRO B N 1
ATOM 3249 C CA . PRO B 1 106 ? 8.539 -13.227 6.086 1 96.69 106 PRO B CA 1
ATOM 3250 C C . PRO B 1 106 ? 8.625 -11.703 5.984 1 96.69 106 PRO B C 1
ATOM 3252 O O . PRO B 1 106 ? 8.281 -11 6.941 1 96.69 106 PRO B O 1
ATOM 3255 N N . THR B 1 107 ? 9.156 -11.242 4.895 1 96.69 107 THR B N 1
ATOM 3256 C CA . THR B 1 107 ? 9.188 -9.812 4.609 1 96.69 107 THR B CA 1
ATOM 3257 C C . THR B 1 107 ? 8.305 -9.484 3.406 1 96.69 107 THR B C 1
ATOM 3259 O O . THR B 1 107 ? 8.203 -10.281 2.471 1 96.69 107 THR B O 1
ATOM 3262 N N . PHE B 1 108 ? 7.605 -8.367 3.508 1 97.94 108 PHE B N 1
ATOM 3263 C CA . PHE B 1 108 ? 6.758 -7.922 2.408 1 97.94 108 PHE B CA 1
ATOM 3264 C C . PHE B 1 108 ? 6.746 -6.402 2.309 1 97.94 108 PHE B C 1
ATOM 3266 O O . PHE B 1 108 ? 7.227 -5.715 3.209 1 97.94 108 PHE B O 1
ATOM 3273 N N . TYR B 1 109 ? 6.305 -5.891 1.204 1 97.38 109 TYR B N 1
ATOM 3274 C CA . TYR B 1 109 ? 5.934 -4.488 1.072 1 97.38 109 TYR B CA 1
ATOM 3275 C C . TYR B 1 109 ? 4.523 -4.348 0.503 1 97.38 109 TYR B C 1
ATOM 3277 O O . TYR B 1 109 ? 4.039 -5.242 -0.192 1 97.38 109 TYR B O 1
ATOM 3285 N N . PHE B 1 110 ? 3.861 -3.281 0.892 1 97.81 110 PHE B N 1
ATOM 3286 C CA . PHE B 1 110 ? 2.609 -2.918 0.237 1 97.81 110 PHE B CA 1
ATOM 3287 C C . PHE B 1 110 ? 2.873 -2.301 -1.131 1 97.81 110 PHE B C 1
ATOM 3289 O O . PHE B 1 110 ? 3.834 -1.547 -1.303 1 97.81 110 PHE B O 1
ATOM 3296 N N . THR B 1 111 ? 2.109 -2.662 -2.078 1 97.31 111 THR B N 1
ATOM 3297 C CA . THR B 1 111 ? 2.254 -2.021 -3.381 1 97.31 111 THR B CA 1
ATOM 3298 C C . THR B 1 111 ? 0.93 -1.414 -3.834 1 97.31 111 THR B C 1
ATOM 3300 O O . THR B 1 111 ? -0.004 -1.285 -3.041 1 97.31 111 THR B O 1
ATOM 3303 N N . ASN B 1 112 ? 0.837 -0.927 -5.078 1 98.19 112 ASN B N 1
ATOM 3304 C CA . ASN B 1 112 ? -0.236 -0.095 -5.609 1 98.19 112 ASN B CA 1
ATOM 3305 C C . ASN B 1 112 ? -1.464 -0.926 -5.969 1 98.19 112 ASN B C 1
ATOM 3307 O O . ASN B 1 112 ? -1.457 -1.654 -6.961 1 98.19 112 ASN B O 1
ATOM 3311 N N . PRO B 1 113 ? -2.545 -0.77 -5.199 1 97.69 113 PRO B N 1
ATOM 3312 C CA . PRO B 1 113 ? -3.744 -1.544 -5.527 1 97.69 113 PRO B CA 1
ATOM 3313 C C . PRO B 1 113 ? -4.52 -0.962 -6.707 1 97.69 113 PRO B C 1
ATOM 3315 O O . PRO B 1 113 ? -5.473 -1.579 -7.191 1 97.69 113 PRO B O 1
ATOM 3318 N N . HIS B 1 114 ? -4.059 0.225 -7.234 1 97.81 114 HIS B N 1
ATOM 3319 C CA . HIS B 1 114 ? -4.82 0.925 -8.266 1 97.81 114 HIS B CA 1
ATOM 3320 C C . HIS B 1 114 ? -4.301 0.59 -9.656 1 97.81 114 HIS B C 1
ATOM 3322 O O . HIS B 1 114 ? -4.879 1.021 -10.656 1 97.81 114 HIS B O 1
ATOM 3328 N N . ALA B 1 115 ? -3.236 -0.126 -9.727 1 97.94 115 ALA B N 1
ATOM 3329 C CA . ALA B 1 115 ? -2.617 -0.408 -11.023 1 97.94 115 ALA B CA 1
ATOM 3330 C C . ALA B 1 115 ? -2.652 -1.902 -11.336 1 97.94 115 ALA B C 1
ATOM 3332 O O . ALA B 1 115 ? -1.622 -2.498 -11.656 1 97.94 115 ALA B O 1
ATOM 3333 N N . ILE B 1 116 ? -3.848 -2.445 -11.305 1 98.62 116 ILE B N 1
ATOM 3334 C CA . ILE B 1 116 ? -4.043 -3.871 -11.547 1 98.62 116 ILE B CA 1
ATOM 3335 C C . ILE B 1 116 ? -4.48 -4.098 -12.992 1 98.62 116 ILE B C 1
ATOM 3337 O O . ILE B 1 116 ? -5.465 -3.512 -13.453 1 98.62 116 ILE B O 1
ATOM 3341 N N . HIS B 1 117 ? -3.744 -4.871 -13.727 1 98.62 117 HIS B N 1
ATOM 3342 C CA . HIS B 1 117 ? -4.039 -5.281 -15.094 1 98.62 117 HIS B CA 1
ATOM 3343 C C . HIS B 1 117 ? -4.469 -6.742 -15.148 1 98.62 117 HIS B C 1
ATOM 3345 O O . HIS B 1 117 ? -4.301 -7.48 -14.18 1 98.62 117 HIS B O 1
ATOM 3351 N N . GLY B 1 118 ? -5.109 -7.117 -16.25 1 98.69 118 GLY B N 1
ATOM 3352 C CA . GLY B 1 118 ? -5.559 -8.484 -16.453 1 98.69 118 GLY B CA 1
ATOM 3353 C C . GLY B 1 118 ? -4.879 -9.172 -17.625 1 98.69 118 GLY B C 1
ATOM 3354 O O . GLY B 1 118 ? -3.957 -8.609 -18.219 1 98.69 118 GLY B O 1
ATOM 3355 N N . HIS B 1 119 ? -5.289 -10.391 -17.844 1 98.69 119 HIS B N 1
ATOM 3356 C CA . HIS B 1 119 ? -4.812 -11.18 -18.969 1 98.69 119 HIS B CA 1
ATOM 3357 C C . HIS B 1 119 ? -5.012 -10.445 -20.297 1 98.69 119 HIS B C 1
ATOM 3359 O O . HIS B 1 119 ? -6.102 -9.938 -20.562 1 98.69 119 HIS B O 1
ATOM 3365 N N . ARG B 1 120 ? -3.889 -10.242 -21.047 1 98.5 120 ARG B N 1
ATOM 3366 C CA . ARG B 1 120 ? -3.848 -9.688 -22.391 1 98.5 120 ARG B CA 1
ATOM 3367 C C . ARG B 1 120 ? -3.986 -8.172 -22.359 1 98.5 120 ARG B C 1
ATOM 3369 O O . ARG B 1 120 ? -4.074 -7.535 -23.422 1 98.5 120 ARG B O 1
ATOM 3376 N N . ASP B 1 121 ? -4.109 -7.578 -21.188 1 98.62 121 ASP B N 1
ATOM 3377 C CA . ASP B 1 121 ? -3.99 -6.125 -21.141 1 98.62 121 ASP B CA 1
ATOM 3378 C C . ASP B 1 121 ? -2.619 -5.668 -21.625 1 98.62 121 ASP B C 1
ATOM 3380 O O . ASP B 1 121 ? -1.619 -6.359 -21.422 1 98.62 121 ASP B O 1
ATOM 3384 N N . ASP B 1 122 ? -2.582 -4.523 -22.234 1 98.75 122 ASP B N 1
ATOM 3385 C CA . ASP B 1 122 ? -1.325 -3.848 -22.547 1 98.75 122 ASP B CA 1
ATOM 3386 C C . ASP B 1 122 ? -0.657 -3.314 -21.281 1 98.75 122 ASP B C 1
ATOM 3388 O O . ASP B 1 122 ? -1.331 -2.793 -20.391 1 98.75 122 ASP B O 1
ATOM 3392 N N . ILE B 1 123 ? 0.653 -3.486 -21.188 1 98.88 123 ILE B N 1
ATOM 3393 C CA . ILE B 1 123 ? 1.423 -2.98 -20.062 1 98.88 123 ILE B CA 1
ATOM 3394 C C . ILE B 1 123 ? 2.312 -1.826 -20.516 1 98.88 123 ILE B C 1
ATOM 3396 O O . ILE B 1 123 ? 3.334 -2.045 -21.172 1 98.88 123 ILE B O 1
ATOM 3400 N N . PRO B 1 124 ? 1.997 -0.629 -20.203 1 98.81 124 PRO B N 1
ATOM 3401 C CA . PRO B 1 124 ? 2.84 0.502 -20.594 1 98.81 124 PRO B CA 1
ATOM 3402 C C . PRO B 1 124 ? 4.168 0.537 -19.844 1 98.81 124 PRO B C 1
ATOM 3404 O O . PRO B 1 124 ? 4.211 0.252 -18.641 1 98.81 124 PRO B O 1
ATOM 3407 N N . VAL B 1 125 ? 5.223 0.852 -20.562 1 98.81 125 VAL B N 1
ATOM 3408 C CA . VAL B 1 125 ? 6.5 1.12 -19.906 1 98.81 125 VAL B CA 1
ATOM 3409 C C . VAL B 1 125 ? 6.352 2.285 -18.938 1 98.81 125 VAL B C 1
ATOM 3411 O O . VAL B 1 125 ? 5.812 3.336 -19.297 1 98.81 125 VAL B O 1
ATOM 3414 N N . PRO B 1 126 ? 6.766 2.115 -17.703 1 98.56 126 PRO B N 1
ATOM 3415 C CA . PRO B 1 126 ? 6.68 3.232 -16.75 1 98.56 126 PRO B CA 1
ATOM 3416 C C . PRO B 1 126 ? 7.441 4.465 -17.234 1 98.56 126 PRO B C 1
ATOM 3418 O O . PRO B 1 126 ? 8.516 4.344 -17.828 1 98.56 126 PRO B O 1
ATOM 3421 N N . PRO B 1 127 ? 6.891 5.664 -16.922 1 98.5 127 PRO B N 1
ATOM 3422 C CA . PRO B 1 127 ? 7.547 6.895 -17.375 1 98.5 127 PRO B CA 1
ATOM 3423 C C . PRO B 1 127 ? 9.008 6.98 -16.922 1 98.5 127 PRO B C 1
ATOM 3425 O O . PRO B 1 127 ? 9.297 6.879 -15.734 1 98.5 127 PRO B O 1
ATOM 3428 N N . GLY B 1 128 ? 9.883 7.109 -17.875 1 97.25 128 GLY B N 1
ATOM 3429 C CA . GLY B 1 128 ? 11.289 7.336 -17.578 1 97.25 128 GLY B CA 1
ATOM 3430 C C . GLY B 1 128 ? 12.086 6.047 -17.453 1 97.25 128 GLY B C 1
ATOM 3431 O O . GLY B 1 128 ? 13.297 6.082 -17.219 1 97.25 128 GLY B O 1
ATOM 3432 N N . SER B 1 129 ? 11.469 4.879 -17.625 1 98.19 129 SER B N 1
ATOM 3433 C CA . SER B 1 129 ? 12.172 3.611 -17.453 1 98.19 129 SER B CA 1
ATOM 3434 C C . SER B 1 129 ? 12.688 3.08 -18.781 1 98.19 129 SER B C 1
ATOM 3436 O O . SER B 1 129 ? 12.055 3.275 -19.828 1 98.19 129 SER B O 1
ATOM 3438 N N . ALA B 1 130 ? 13.828 2.379 -18.688 1 97.81 130 ALA B N 1
ATOM 3439 C CA . ALA B 1 130 ? 14.398 1.689 -19.844 1 97.81 130 ALA B CA 1
ATOM 3440 C C . ALA B 1 130 ? 14.711 0.234 -19.516 1 97.81 130 ALA B C 1
ATOM 3442 O O . ALA B 1 130 ? 15.148 -0.526 -20.375 1 97.81 130 ALA B O 1
ATOM 3443 N N . VAL B 1 131 ? 14.555 -0.158 -18.297 1 98.19 131 VAL B N 1
ATOM 3444 C CA . VAL B 1 131 ? 14.922 -1.499 -17.859 1 98.19 131 VAL B CA 1
ATOM 3445 C C . VAL B 1 131 ? 13.711 -2.178 -17.219 1 98.19 131 VAL B C 1
ATOM 3447 O O . VAL B 1 131 ? 13.688 -2.398 -16 1 98.19 131 VAL B O 1
ATOM 3450 N N . LEU B 1 132 ? 12.75 -2.549 -18.047 1 98.69 132 LEU B N 1
ATOM 3451 C CA . LEU B 1 132 ? 11.516 -3.182 -17.594 1 98.69 132 LEU B CA 1
ATOM 3452 C C . LEU B 1 132 ? 11.68 -4.695 -17.5 1 98.69 132 LEU B C 1
ATOM 3454 O O . LEU B 1 132 ? 12.305 -5.312 -18.359 1 98.69 132 LEU B O 1
ATOM 3458 N N . ASP B 1 133 ? 11.195 -5.25 -16.453 1 98.62 133 ASP B N 1
ATOM 3459 C CA . ASP B 1 133 ? 11.305 -6.664 -16.109 1 98.62 133 ASP B CA 1
ATOM 3460 C C . ASP B 1 133 ? 9.953 -7.227 -15.68 1 98.62 133 ASP B C 1
ATOM 3462 O O . ASP B 1 133 ? 9.008 -6.473 -15.445 1 98.62 133 ASP B O 1
ATOM 3466 N N . PHE B 1 134 ? 9.727 -8.516 -15.82 1 98.88 134 PHE B N 1
ATOM 3467 C CA . PHE B 1 134 ? 8.578 -9.234 -15.273 1 98.88 134 PHE B CA 1
ATOM 3468 C C . PHE B 1 134 ? 8.969 -9.992 -14.008 1 98.88 134 PHE B C 1
ATOM 3470 O O . PHE B 1 134 ? 10.156 -10.148 -13.711 1 98.88 134 PHE B O 1
ATOM 3477 N N . GLU B 1 135 ? 7.992 -10.344 -13.227 1 98.88 135 GLU B N 1
ATOM 3478 C CA . GLU B 1 135 ? 8.211 -11.219 -12.086 1 98.88 135 GLU B CA 1
ATOM 3479 C C . GLU B 1 135 ? 7.117 -12.273 -11.977 1 98.88 135 GLU B C 1
ATOM 3481 O O . GLU B 1 135 ? 5.941 -11.945 -11.805 1 98.88 135 GLU B O 1
ATOM 3486 N N . LEU B 1 136 ? 7.469 -13.508 -12.055 1 98.94 136 LEU B N 1
ATOM 3487 C CA . LEU B 1 136 ? 6.527 -14.617 -11.969 1 98.94 136 LEU B CA 1
ATOM 3488 C C . LEU B 1 136 ? 6.258 -14.992 -10.516 1 98.94 136 LEU B C 1
ATOM 3490 O O . LEU B 1 136 ? 7.164 -15.414 -9.797 1 98.94 136 LEU B O 1
ATOM 3494 N N . GLU B 1 137 ? 5.047 -14.805 -10.086 1 98.94 137 GLU B N 1
ATOM 3495 C CA . GLU B 1 137 ? 4.59 -15.094 -8.734 1 98.94 137 GLU B CA 1
ATOM 3496 C C . GLU B 1 137 ? 3.205 -15.734 -8.742 1 98.94 137 GLU B C 1
ATOM 3498 O O . GLU B 1 137 ? 2.633 -15.969 -9.812 1 98.94 137 GLU B O 1
ATOM 3503 N N . VAL B 1 138 ? 2.766 -16.125 -7.594 1 98.94 138 VAL B N 1
ATOM 3504 C CA . VAL B 1 138 ? 1.396 -16.531 -7.309 1 98.94 138 VAL B CA 1
ATOM 3505 C C . VAL B 1 138 ? 0.807 -15.656 -6.207 1 98.94 138 VAL B C 1
ATOM 3507 O O . VAL B 1 138 ? 1.492 -15.328 -5.234 1 98.94 138 VAL B O 1
ATOM 3510 N N . GLY B 1 139 ? -0.378 -15.195 -6.414 1 98.94 139 GLY B N 1
ATOM 3511 C CA . GLY B 1 139 ? -1.088 -14.43 -5.406 1 98.94 139 GLY B CA 1
ATOM 3512 C C . GLY B 1 139 ? -2.137 -15.242 -4.668 1 98.94 139 GLY B C 1
ATOM 3513 O O . GLY B 1 139 ? -2.973 -15.898 -5.293 1 98.94 139 GLY B O 1
ATOM 3514 N N . ALA B 1 140 ? -2.092 -15.25 -3.352 1 98.94 140 ALA B N 1
ATOM 3515 C CA . ALA B 1 140 ? -3.174 -15.773 -2.521 1 98.94 140 ALA B CA 1
ATOM 3516 C C . ALA B 1 140 ? -4.223 -14.695 -2.244 1 98.94 140 ALA B C 1
ATOM 3518 O O . ALA B 1 140 ? -3.883 -13.547 -1.948 1 98.94 140 ALA B O 1
ATOM 3519 N N . VAL B 1 141 ? -5.453 -15.039 -2.328 1 98.94 141 VAL B N 1
ATOM 3520 C CA . VAL B 1 141 ? -6.543 -14.086 -2.156 1 98.94 141 VAL B CA 1
ATOM 3521 C C . VAL B 1 141 ? -7.277 -14.367 -0.848 1 98.94 141 VAL B C 1
ATOM 3523 O O . VAL B 1 141 ? -7.707 -15.5 -0.604 1 98.94 141 VAL B O 1
ATOM 3526 N N . ILE B 1 142 ? -7.41 -13.336 -0.014 1 98.94 142 ILE B N 1
ATOM 3527 C CA . ILE B 1 142 ? -8.109 -13.438 1.265 1 98.94 142 ILE B CA 1
ATOM 3528 C C . ILE B 1 142 ? -9.617 -13.328 1.044 1 98.94 142 ILE B C 1
ATOM 3530 O O . ILE B 1 142 ? -10.078 -12.445 0.323 1 98.94 142 ILE B O 1
ATOM 3534 N N . GLY B 1 143 ? -10.375 -14.211 1.663 1 98.69 143 GLY B N 1
ATOM 3535 C CA . GLY B 1 143 ? -11.82 -14.211 1.494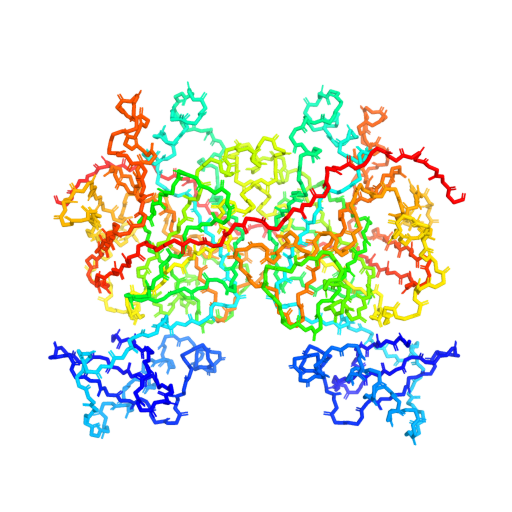 1 98.69 143 GLY B CA 1
ATOM 3536 C C . GLY B 1 143 ? -12.578 -14.016 2.797 1 98.69 143 GLY B C 1
ATOM 3537 O O . GLY B 1 143 ? -13.805 -13.891 2.799 1 98.69 143 GLY B O 1
ATOM 3538 N N . ARG B 1 144 ? -11.844 -14.023 3.854 1 98.19 144 ARG B N 1
ATOM 3539 C CA . ARG B 1 144 ? -12.398 -13.781 5.184 1 98.19 144 ARG B CA 1
ATOM 3540 C C . ARG B 1 144 ? -11.484 -12.867 5.992 1 98.19 144 ARG B C 1
ATOM 3542 O O . ARG B 1 144 ? -10.258 -13 5.945 1 98.19 144 ARG B O 1
ATOM 3549 N N . GLU B 1 145 ? -12.148 -11.938 6.723 1 98.19 145 GLU B N 1
ATOM 3550 C CA . GLU B 1 145 ? -11.359 -11.055 7.582 1 98.19 145 GLU B CA 1
ATOM 3551 C C . GLU B 1 145 ? -10.727 -11.836 8.734 1 98.19 145 GLU B C 1
ATOM 3553 O O . GLU B 1 145 ? -11.305 -12.797 9.227 1 98.19 145 GLU B O 1
ATOM 3558 N N . GLY B 1 146 ? -9.523 -11.453 9.109 1 98.31 146 GLY B N 1
ATOM 3559 C CA . GLY B 1 146 ? -8.844 -12.086 10.227 1 98.31 146 GLY B CA 1
ATOM 3560 C C . GLY B 1 146 ? -7.801 -11.195 10.867 1 98.31 146 GLY B C 1
ATOM 3561 O O . GLY B 1 146 ? -7.273 -10.281 10.227 1 98.31 146 GLY B O 1
ATOM 3562 N N . ARG B 1 147 ? -7.508 -11.422 12.164 1 98.38 147 ARG B N 1
ATOM 3563 C CA . ARG B 1 147 ? -6.504 -10.719 12.953 1 98.38 147 ARG B CA 1
ATOM 3564 C C . ARG B 1 147 ? -5.711 -11.688 13.82 1 98.38 147 ARG B C 1
ATOM 3566 O O . ARG B 1 147 ? -6.289 -12.57 14.461 1 98.38 147 ARG B O 1
ATOM 3573 N N . ASP B 1 148 ? -4.375 -11.531 13.758 1 98.5 148 ASP B N 1
ATOM 3574 C CA . ASP B 1 148 ? -3.506 -12.328 14.617 1 98.5 148 ASP B CA 1
ATOM 3575 C C . ASP B 1 148 ? -3.809 -13.82 14.477 1 98.5 148 ASP B C 1
ATOM 3577 O O . ASP B 1 148 ? -4.039 -14.508 15.469 1 98.5 148 ASP B O 1
ATOM 3581 N N . LEU B 1 149 ? -3.818 -14.242 13.266 1 98.75 149 LEU B N 1
ATOM 3582 C CA . LEU B 1 149 ? -4.148 -15.625 12.93 1 98.75 149 LEU B CA 1
ATOM 3583 C C . LEU B 1 149 ? -2.945 -16.531 13.141 1 98.75 149 LEU B C 1
ATOM 3585 O O . LEU B 1 149 ? -1.807 -16.125 12.891 1 98.75 149 LEU B O 1
ATOM 3589 N N . THR B 1 150 ? -3.174 -17.781 13.57 1 98.56 150 THR B N 1
ATOM 3590 C CA . THR B 1 150 ? -2.189 -18.844 13.383 1 98.56 150 THR B CA 1
ATOM 3591 C C . THR B 1 150 ? -2.176 -19.312 11.93 1 98.56 150 THR B C 1
ATOM 3593 O O . THR B 1 150 ? -3.125 -19.062 11.188 1 98.56 150 THR B O 1
ATOM 3596 N N . PRO B 1 151 ? -1.104 -19.984 11.523 1 98.19 151 PRO B N 1
ATOM 3597 C CA . PRO B 1 151 ? -1.113 -20.516 10.156 1 98.19 151 PRO B CA 1
ATOM 3598 C C . PRO B 1 151 ? -2.301 -21.438 9.898 1 98.19 151 PRO B C 1
ATOM 3600 O O . PRO B 1 151 ? -2.881 -21.422 8.812 1 98.19 151 PRO B O 1
ATOM 3603 N N . GLU B 1 152 ? -2.699 -22.281 10.852 1 97.94 152 GLU B N 1
ATOM 3604 C CA . GLU B 1 152 ? -3.844 -23.172 10.711 1 97.94 152 GLU B CA 1
ATOM 3605 C C . GLU B 1 152 ? -5.133 -22.391 10.477 1 97.94 152 GLU B C 1
ATOM 3607 O O . GLU B 1 152 ? -5.926 -22.734 9.594 1 97.94 152 GLU B O 1
ATOM 3612 N N . GLN B 1 153 ? -5.336 -21.344 11.258 1 98.44 153 GLN B N 1
ATOM 3613 C CA . GLN B 1 153 ? -6.512 -20.484 11.078 1 98.44 153 GLN B CA 1
ATOM 3614 C C . GLN B 1 153 ? -6.484 -19.797 9.719 1 98.44 153 GLN B C 1
ATOM 3616 O O . GLN B 1 153 ? -7.523 -19.641 9.07 1 98.44 153 GLN B O 1
ATOM 3621 N N . ALA B 1 154 ? -5.297 -19.359 9.328 1 98.69 154 ALA B N 1
ATOM 3622 C CA . ALA B 1 154 ? -5.109 -18.594 8.102 1 98.69 154 ALA B CA 1
ATOM 3623 C C . ALA B 1 154 ? -5.594 -19.375 6.887 1 98.69 154 ALA B C 1
ATOM 3625 O O . ALA B 1 154 ? -6.09 -18.781 5.922 1 98.69 154 ALA B O 1
ATOM 3626 N N . ARG B 1 155 ? -5.496 -20.641 6.934 1 98 155 ARG B N 1
ATOM 3627 C CA . ARG B 1 155 ? -5.934 -21.484 5.824 1 98 155 ARG B CA 1
ATOM 3628 C C . ARG B 1 155 ? -7.391 -21.203 5.465 1 98 155 ARG B C 1
ATOM 3630 O O . ARG B 1 155 ? -7.734 -21.125 4.285 1 98 155 ARG B O 1
ATOM 3637 N N . ASP B 1 156 ? -8.203 -21.016 6.453 1 97.69 156 ASP B N 1
ATOM 3638 C CA . ASP B 1 156 ? -9.633 -20.812 6.266 1 97.69 156 ASP B CA 1
ATOM 3639 C C . ASP B 1 156 ? -9.93 -19.422 5.727 1 97.69 156 ASP B C 1
ATOM 3641 O O . ASP B 1 156 ? -11.062 -19.109 5.344 1 97.69 156 ASP B O 1
ATOM 3645 N N . HIS B 1 157 ? -8.938 -18.609 5.699 1 98.69 157 HIS B N 1
ATOM 3646 C CA . HIS B 1 157 ? -9.133 -17.234 5.254 1 98.69 157 HIS B CA 1
ATOM 3647 C C . HIS B 1 157 ? -8.711 -17.047 3.799 1 98.69 157 HIS B C 1
ATOM 3649 O O . HIS B 1 157 ? -9.047 -16.047 3.168 1 98.69 157 HIS B O 1
ATOM 3655 N N . ILE B 1 158 ? -7.973 -17.953 3.258 1 98.81 158 ILE B N 1
ATOM 3656 C CA . ILE B 1 158 ? -7.555 -17.922 1.86 1 98.81 158 ILE B CA 1
ATOM 3657 C C . ILE B 1 158 ? -8.609 -18.609 0.993 1 98.81 158 ILE B C 1
ATOM 3659 O O . ILE B 1 158 ? -8.891 -19.797 1.162 1 98.81 158 ILE B O 1
ATOM 3663 N N . VAL B 1 159 ? -9.125 -17.891 0.023 1 98.69 159 VAL B N 1
ATOM 3664 C CA . VAL B 1 159 ? -10.227 -18.453 -0.75 1 98.69 159 VAL B CA 1
ATOM 3665 C C . VAL B 1 159 ? -9.695 -19.031 -2.062 1 98.69 159 VAL B C 1
ATOM 3667 O O . VAL B 1 159 ? -10.359 -19.844 -2.709 1 98.69 159 VAL B O 1
ATOM 3670 N N . GLY B 1 160 ? -8.547 -18.578 -2.475 1 98.81 160 GLY B N 1
ATOM 3671 C CA . GLY B 1 160 ? -8.031 -19.047 -3.752 1 98.81 160 GLY B CA 1
ATOM 3672 C C . GLY B 1 160 ? -6.727 -18.375 -4.145 1 98.81 160 GLY B C 1
ATOM 3673 O O . GLY B 1 160 ? -6.105 -17.688 -3.33 1 98.81 160 GLY B O 1
ATOM 3674 N N . TYR B 1 161 ? -6.293 -18.688 -5.363 1 98.94 161 TYR B N 1
ATOM 3675 C CA . TYR B 1 161 ? -5 -18.25 -5.887 1 98.94 161 TYR B CA 1
ATOM 3676 C C . TYR B 1 161 ? -5.125 -17.797 -7.336 1 98.94 161 TYR B C 1
ATOM 3678 O O . TYR B 1 161 ? -6.066 -18.172 -8.039 1 98.94 161 TYR B O 1
ATOM 3686 N N . THR B 1 162 ? -4.203 -16.984 -7.766 1 98.94 162 THR B N 1
ATOM 3687 C CA . THR B 1 162 ? -4.137 -16.469 -9.125 1 98.94 162 THR B CA 1
ATOM 3688 C C . THR B 1 162 ? -2.689 -16.234 -9.547 1 98.94 162 THR B C 1
ATOM 3690 O O . THR B 1 162 ? -1.808 -16.094 -8.695 1 98.94 162 THR B O 1
ATOM 3693 N N . VAL B 1 163 ? -2.428 -16.281 -10.844 1 98.94 163 VAL B N 1
ATOM 3694 C CA . VAL B 1 163 ? -1.104 -15.891 -11.32 1 98.94 163 VAL B CA 1
ATOM 3695 C C . VAL B 1 163 ? -0.871 -14.406 -11.047 1 98.94 163 VAL B C 1
ATOM 3697 O O . VAL B 1 163 ? -1.788 -13.594 -11.18 1 98.94 163 VAL B O 1
ATOM 3700 N N . PHE B 1 164 ? 0.31 -14.078 -10.57 1 98.94 164 PHE B N 1
ATOM 3701 C CA . PHE B 1 164 ? 0.714 -12.742 -10.148 1 98.94 164 PHE B CA 1
ATOM 3702 C C . PHE B 1 164 ? 1.995 -12.312 -10.852 1 98.94 164 PHE B C 1
ATOM 3704 O O . PHE B 1 164 ? 3.016 -13 -10.766 1 98.94 164 PHE B O 1
ATOM 3711 N N . ASN B 1 165 ? 1.923 -11.266 -11.695 1 98.94 165 ASN B N 1
ATOM 3712 C CA . ASN B 1 165 ? 3.102 -10.648 -12.289 1 98.94 165 ASN B CA 1
ATOM 3713 C C . ASN B 1 165 ? 3.393 -9.281 -11.672 1 98.94 165 ASN B C 1
ATOM 3715 O O . ASN B 1 165 ? 2.646 -8.328 -11.891 1 98.94 165 ASN B O 1
ATOM 3719 N N . ASP B 1 166 ? 4.426 -9.227 -10.953 1 98.75 166 ASP B N 1
ATOM 3720 C CA . ASP B 1 166 ? 4.855 -7.973 -10.336 1 98.75 166 ASP B CA 1
ATOM 3721 C C . ASP B 1 166 ? 5.848 -7.23 -11.227 1 98.75 166 ASP B C 1
ATOM 3723 O O . ASP B 1 166 ? 7.055 -7.242 -10.969 1 98.75 166 ASP B O 1
ATOM 3727 N N . TRP B 1 167 ? 5.371 -6.461 -12.141 1 98.88 167 TRP B N 1
ATOM 3728 C CA . TRP B 1 167 ? 6.227 -5.754 -13.086 1 98.88 167 TRP B CA 1
ATOM 3729 C C . TRP B 1 167 ? 7.215 -4.848 -12.359 1 98.88 167 TRP B C 1
ATOM 3731 O O . TRP B 1 167 ? 6.855 -4.191 -11.383 1 98.88 167 TRP B O 1
ATOM 3741 N N . SER B 1 168 ? 8.438 -4.773 -12.922 1 98.06 168 SER B N 1
ATOM 3742 C CA . SER B 1 168 ? 9.5 -4.051 -12.227 1 98.06 168 SER B CA 1
ATOM 3743 C C . SER B 1 168 ? 10.289 -3.162 -13.188 1 98.06 168 SER B C 1
ATOM 3745 O O . SER B 1 168 ? 10.891 -3.652 -14.141 1 98.06 168 SER B O 1
ATOM 3747 N N . ALA B 1 169 ? 10.203 -1.871 -12.977 1 98.19 169 ALA B N 1
ATOM 3748 C CA . ALA B 1 169 ? 11.148 -0.955 -13.617 1 98.19 169 ALA B CA 1
ATOM 3749 C C . ALA B 1 169 ? 12.453 -0.877 -12.836 1 98.19 169 ALA B C 1
ATOM 3751 O O . ALA B 1 169 ? 12.602 -0.035 -11.945 1 98.19 169 ALA B O 1
ATOM 3752 N N . ARG B 1 170 ? 13.422 -1.688 -13.242 1 97.25 170 ARG B N 1
ATOM 3753 C CA . ARG B 1 170 ? 14.594 -1.968 -12.43 1 97.25 170 ARG B CA 1
ATOM 3754 C C . ARG B 1 170 ? 15.484 -0.731 -12.297 1 97.25 170 ARG B C 1
ATOM 3756 O O . ARG B 1 170 ? 16.109 -0.521 -11.258 1 97.25 170 ARG B O 1
ATOM 3763 N N . ASP B 1 171 ? 15.57 0.091 -13.32 1 96.62 171 ASP B N 1
ATOM 3764 C CA . ASP B 1 171 ? 16.375 1.309 -13.273 1 96.62 171 ASP B CA 1
ATOM 3765 C C . ASP B 1 171 ? 15.789 2.318 -12.289 1 96.62 171 ASP B C 1
ATOM 3767 O O . ASP B 1 171 ? 16.516 2.904 -11.484 1 96.62 171 ASP B O 1
ATOM 3771 N N . LEU B 1 172 ? 14.453 2.508 -12.289 1 96.75 172 LEU B N 1
ATOM 3772 C CA . LEU B 1 172 ? 13.797 3.375 -11.32 1 96.75 172 LEU B CA 1
ATOM 3773 C C . LEU B 1 172 ? 13.93 2.807 -9.906 1 96.75 172 LEU B C 1
ATOM 3775 O O . LEU B 1 172 ? 14.273 3.531 -8.969 1 96.75 172 LEU B O 1
ATOM 3779 N N . GLN B 1 173 ? 13.664 1.557 -9.805 1 95.5 173 GLN B N 1
ATOM 3780 C CA . GLN B 1 173 ? 13.734 0.868 -8.523 1 95.5 173 GLN B CA 1
ATOM 3781 C C . GLN B 1 173 ? 15.125 1 -7.906 1 95.5 173 GLN B C 1
ATOM 3783 O O . GLN B 1 173 ? 15.258 1.296 -6.715 1 95.5 173 GLN B O 1
ATOM 3788 N N . GLY B 1 174 ? 16.141 0.721 -8.727 1 93 174 GLY B N 1
ATOM 3789 C CA . GLY B 1 174 ? 17.516 0.806 -8.227 1 93 174 GLY B CA 1
ATOM 3790 C C . GLY B 1 174 ? 17.844 2.152 -7.609 1 93 174 GLY B C 1
ATOM 3791 O O . GLY B 1 174 ? 18.438 2.217 -6.531 1 93 174 GLY B O 1
ATOM 3792 N N . VAL B 1 175 ? 17.406 3.174 -8.234 1 92.75 175 VAL B N 1
ATOM 3793 C CA . VAL B 1 175 ? 17.703 4.531 -7.781 1 92.75 175 VAL B CA 1
ATOM 3794 C C . VAL B 1 175 ? 16.922 4.824 -6.504 1 92.75 175 VAL B C 1
ATOM 3796 O O . VAL B 1 175 ? 17.484 5.293 -5.512 1 92.75 175 VAL B O 1
ATOM 3799 N N . GLU B 1 176 ? 15.633 4.535 -6.48 1 92.88 176 GLU B N 1
ATOM 3800 C CA . GLU B 1 176 ? 14.773 4.91 -5.355 1 92.88 176 GLU B CA 1
ATOM 3801 C C . GLU B 1 176 ? 15.125 4.098 -4.109 1 92.88 176 GLU B C 1
ATOM 3803 O O . GLU B 1 176 ? 15 4.59 -2.986 1 92.88 176 GLU B O 1
ATOM 3808 N N . MET B 1 177 ? 15.602 2.939 -4.312 1 90.81 177 MET B N 1
ATOM 3809 C CA . MET B 1 177 ? 15.906 2.062 -3.184 1 90.81 177 MET B CA 1
ATOM 3810 C C . MET B 1 177 ? 17.109 2.584 -2.406 1 90.81 177 MET B C 1
ATOM 3812 O O . MET B 1 177 ? 17.297 2.236 -1.239 1 90.81 177 MET B O 1
ATOM 3816 N N . THR B 1 178 ? 17.922 3.449 -2.998 1 89.56 178 THR B N 1
ATOM 3817 C CA . THR B 1 178 ? 19.062 4.035 -2.314 1 89.56 178 THR B CA 1
ATOM 3818 C C . THR B 1 178 ? 18.609 4.965 -1.194 1 89.56 178 THR B C 1
ATOM 3820 O O . THR B 1 178 ? 19.375 5.285 -0.289 1 89.56 178 THR B O 1
ATOM 3823 N N . VAL B 1 179 ? 17.359 5.387 -1.229 1 90.25 179 VAL B N 1
ATOM 3824 C CA . VAL B 1 179 ? 16.812 6.258 -0.196 1 90.25 179 VAL B CA 1
ATOM 3825 C C . VAL B 1 179 ? 16.406 5.43 1.022 1 90.25 179 VAL B C 1
ATOM 3827 O O . VAL B 1 179 ? 16.297 5.957 2.131 1 90.25 179 VAL B O 1
ATOM 3830 N N . GLY B 1 180 ? 16.156 4.094 0.803 1 88.5 180 GLY B N 1
ATOM 3831 C CA . GLY B 1 180 ? 16.016 3.195 1.937 1 88.5 180 GLY B CA 1
ATOM 3832 C C . GLY B 1 180 ? 14.57 2.951 2.328 1 88.5 180 GLY B C 1
ATOM 3833 O O . GLY B 1 180 ? 14.297 2.365 3.379 1 88.5 180 GLY B O 1
ATOM 3834 N N . LEU B 1 181 ? 13.547 3.314 1.57 1 92.06 181 LEU B N 1
ATOM 3835 C CA . LEU B 1 181 ? 12.141 3.15 1.932 1 92.06 181 LEU B CA 1
ATOM 3836 C C . LEU B 1 181 ? 11.492 2.055 1.096 1 92.06 181 LEU B C 1
ATOM 3838 O O . LEU B 1 181 ? 10.266 1.921 1.086 1 92.06 181 LEU B O 1
ATOM 3842 N N . GLY B 1 182 ? 12.266 1.251 0.419 1 91.88 182 GLY B N 1
ATOM 3843 C CA . GLY B 1 182 ? 11.703 0.221 -0.44 1 91.88 182 GLY B CA 1
ATOM 3844 C C . GLY B 1 182 ? 11.297 0.74 -1.807 1 91.88 182 GLY B C 1
ATOM 3845 O O . GLY B 1 182 ? 11.656 1.859 -2.182 1 91.88 182 GLY B O 1
ATOM 3846 N N . PRO B 1 183 ? 10.617 -0.149 -2.547 1 94.19 183 PRO B N 1
ATOM 3847 C CA . PRO B 1 183 ? 10.242 0.244 -3.908 1 94.19 183 PRO B CA 1
ATOM 3848 C C . PRO B 1 183 ? 9.156 1.313 -3.934 1 94.19 183 PRO B C 1
ATOM 3850 O O . PRO B 1 183 ? 8.242 1.289 -3.105 1 94.19 183 PRO B O 1
ATOM 3853 N N . CYS B 1 184 ? 9.281 2.221 -4.871 1 96.06 184 CYS B N 1
ATOM 3854 C CA . CYS B 1 184 ? 8.344 3.314 -5.109 1 96.06 184 CYS B CA 1
ATOM 3855 C C . CYS B 1 184 ? 7.805 3.273 -6.531 1 96.06 184 CYS B C 1
ATOM 3857 O O . CYS B 1 184 ? 7.012 2.395 -6.875 1 96.06 184 CYS B O 1
ATOM 3859 N N . LYS B 1 185 ? 8.297 4.094 -7.434 1 97.44 185 LYS B N 1
ATOM 3860 C CA . LYS B 1 185 ? 7.812 4.168 -8.812 1 97.44 185 LYS B CA 1
ATOM 3861 C C . LYS B 1 185 ? 8.266 2.955 -9.617 1 97.44 185 LYS B C 1
ATOM 3863 O O . LYS B 1 185 ? 7.637 2.596 -10.617 1 97.44 185 LYS B O 1
ATOM 3868 N N . GLY B 1 186 ? 9.281 2.32 -9.211 1 97.62 186 GLY B N 1
ATOM 3869 C CA . GLY B 1 186 ? 9.758 1.125 -9.891 1 97.62 186 GLY B CA 1
ATOM 3870 C C . GLY B 1 186 ? 8.773 -0.028 -9.82 1 97.62 186 GLY B C 1
ATOM 3871 O O . GLY B 1 186 ? 8.875 -0.982 -10.602 1 97.62 186 GLY B O 1
ATOM 3872 N N . LYS B 1 187 ? 7.789 0.039 -8.906 1 97.44 187 LYS B N 1
ATOM 3873 C CA . LYS B 1 187 ? 6.895 -1.093 -8.68 1 97.44 187 LYS B CA 1
ATOM 3874 C C . LYS B 1 187 ? 5.434 -0.65 -8.695 1 97.44 187 LYS B C 1
ATOM 3876 O O . LYS B 1 187 ? 4.531 -1.464 -8.484 1 97.44 187 LYS B O 1
ATOM 3881 N N . ASP B 1 188 ? 5.102 0.58 -8.891 1 96.31 188 ASP B N 1
ATOM 3882 C CA . ASP B 1 188 ? 3.721 0.987 -8.641 1 96.31 188 ASP B CA 1
ATOM 3883 C C . ASP B 1 188 ? 2.955 1.163 -9.953 1 96.31 188 ASP B C 1
ATOM 3885 O O . ASP B 1 188 ? 1.761 1.466 -9.938 1 96.31 188 ASP B O 1
ATOM 3889 N N . GLY B 1 189 ? 3.627 0.857 -11.109 1 95.62 189 GLY B N 1
ATOM 3890 C CA . GLY B 1 189 ? 2.994 1.086 -12.398 1 95.62 189 GLY B CA 1
ATOM 3891 C C . GLY B 1 189 ? 2.086 -0.051 -12.828 1 95.62 189 GLY B C 1
ATOM 3892 O O . GLY B 1 189 ? 1.096 0.17 -13.531 1 95.62 189 GLY B O 1
ATOM 3893 N N . ALA B 1 190 ? 2.479 -1.228 -12.43 1 98.06 190 ALA B N 1
ATOM 3894 C CA . ALA B 1 190 ? 1.647 -2.32 -12.93 1 98.06 190 ALA B CA 1
ATOM 3895 C C . ALA B 1 190 ? 1.82 -3.574 -12.078 1 98.06 190 ALA B C 1
ATOM 3897 O O . ALA B 1 190 ? 2.943 -3.941 -11.719 1 98.06 190 ALA B O 1
ATOM 3898 N N . THR B 1 191 ? 0.785 -4.188 -11.734 1 98.75 191 THR B N 1
ATOM 3899 C CA . THR B 1 191 ? 0.63 -5.559 -11.258 1 98.75 191 THR B CA 1
ATOM 3900 C C . THR B 1 191 ? -0.429 -6.293 -12.078 1 98.75 191 THR B C 1
ATOM 3902 O O . THR B 1 191 ? -1.525 -5.773 -12.297 1 98.75 191 THR B O 1
ATOM 3905 N N . THR B 1 192 ? -0.095 -7.422 -12.609 1 98.88 192 THR B N 1
ATOM 3906 C CA . THR B 1 192 ? -1.098 -8.164 -13.367 1 98.88 192 THR B CA 1
ATOM 3907 C C . THR B 1 192 ? -1.54 -9.406 -12.594 1 98.88 192 THR B C 1
ATOM 3909 O O . THR B 1 192 ? -0.709 -10.117 -12.023 1 98.88 192 THR B O 1
ATOM 3912 N N . LEU B 1 193 ? -2.793 -9.602 -12.531 1 98.94 193 LEU B N 1
ATOM 3913 C CA . LEU B 1 193 ? -3.41 -10.781 -11.93 1 98.94 193 LEU B CA 1
ATOM 3914 C C . LEU B 1 193 ? -4.25 -11.531 -12.953 1 98.94 193 LEU B C 1
ATOM 3916 O O . LEU B 1 193 ? -4.926 -10.914 -13.781 1 98.94 193 LEU B O 1
ATOM 3920 N N . GLY B 1 194 ? -4.254 -12.844 -12.867 1 98.38 194 GLY B N 1
ATOM 3921 C CA . GLY B 1 194 ? -5.199 -13.617 -13.664 1 98.38 194 GLY B CA 1
ATOM 3922 C C . GLY B 1 194 ? -4.559 -14.781 -14.391 1 98.38 194 GLY B C 1
ATOM 3923 O O . GLY B 1 194 ? -3.484 -15.25 -14 1 98.38 194 GLY B O 1
ATOM 3924 N N . PRO B 1 195 ? -5.18 -15.406 -15.266 1 98.38 195 PRO B N 1
ATOM 3925 C CA . PRO B 1 195 ? -6.457 -14.938 -15.812 1 98.38 195 PRO B CA 1
ATOM 3926 C C . PRO B 1 195 ? -7.637 -15.25 -14.891 1 98.38 195 PRO B C 1
ATOM 3928 O O . PRO B 1 195 ? -8.711 -14.672 -15.047 1 98.38 195 PRO B O 1
ATOM 3931 N N . TYR B 1 196 ? -7.469 -16.188 -13.922 1 98.75 196 TYR B N 1
ATOM 3932 C CA . TYR B 1 196 ? -8.578 -16.672 -13.109 1 98.75 196 TYR B CA 1
ATOM 3933 C C . TYR B 1 196 ? -8.242 -16.578 -11.625 1 98.75 196 TYR B C 1
ATOM 3935 O O . TYR B 1 196 ? -7.074 -16.453 -11.25 1 98.75 196 TYR B O 1
ATOM 3943 N N . LEU B 1 197 ? -9.266 -16.5 -10.828 1 98.88 197 LEU B N 1
ATOM 3944 C CA . LEU B 1 197 ? -9.156 -16.938 -9.445 1 98.88 197 LEU B CA 1
ATOM 3945 C C . LEU B 1 197 ? -9.523 -18.422 -9.305 1 98.88 197 LEU B C 1
ATOM 3947 O O . LEU B 1 197 ? -10.664 -18.812 -9.586 1 98.88 197 LEU B O 1
ATOM 3951 N N . VAL B 1 198 ? -8.531 -19.219 -8.992 1 98.94 198 VAL B N 1
ATOM 3952 C CA . VAL B 1 198 ? -8.773 -20.641 -8.766 1 98.94 198 VAL B CA 1
ATOM 3953 C C . VAL B 1 198 ? -8.969 -20.891 -7.27 1 98.94 198 VAL B C 1
ATOM 3955 O O . VAL B 1 198 ? -8.125 -20.5 -6.453 1 98.94 198 VAL B O 1
ATOM 3958 N N . THR B 1 199 ? -10.117 -21.5 -6.926 1 98.88 199 THR B N 1
ATOM 3959 C CA . THR B 1 199 ? -10.438 -21.672 -5.516 1 98.88 199 THR B CA 1
ATOM 3960 C C . THR B 1 199 ? -9.461 -22.641 -4.852 1 98.88 199 THR B C 1
ATOM 3962 O O . THR B 1 199 ? -8.914 -23.531 -5.508 1 98.88 199 THR B O 1
ATOM 3965 N N . ALA B 1 200 ? -9.25 -22.469 -3.59 1 98.75 200 ALA B N 1
ATOM 3966 C CA . ALA B 1 200 ? -8.211 -23.156 -2.828 1 98.75 200 ALA B CA 1
ATOM 3967 C C . ALA B 1 200 ? -8.398 -24.656 -2.879 1 98.75 200 ALA B C 1
ATOM 3969 O O . ALA B 1 200 ? -7.422 -25.422 -2.92 1 98.75 200 ALA B O 1
ATOM 3970 N N . ASP B 1 201 ? -9.609 -25.141 -2.857 1 98.31 201 ASP B N 1
ATOM 3971 C CA . ASP B 1 201 ? -9.891 -26.562 -2.842 1 98.31 201 ASP B CA 1
ATOM 3972 C C . ASP B 1 201 ? -9.352 -27.25 -4.098 1 98.31 201 ASP B C 1
ATOM 3974 O O . ASP B 1 201 ? -8.938 -28.406 -4.055 1 98.31 201 ASP B O 1
ATOM 3978 N N . GLU B 1 202 ? -9.328 -26.547 -5.191 1 98.44 202 GLU B N 1
ATOM 3979 C CA . GLU B 1 202 ? -8.844 -27.094 -6.457 1 98.44 202 GLU B CA 1
ATOM 3980 C C . GLU B 1 202 ? -7.359 -27.422 -6.387 1 98.44 202 GLU B C 1
ATOM 3982 O O . GLU B 1 202 ? -6.859 -28.25 -7.16 1 98.44 202 GLU B O 1
ATOM 3987 N N . LEU B 1 203 ? -6.633 -26.781 -5.492 1 98.5 203 LEU B N 1
ATOM 3988 C CA . LEU B 1 203 ? -5.18 -26.922 -5.461 1 98.5 203 LEU B CA 1
ATOM 3989 C C . LEU B 1 203 ? -4.742 -27.859 -4.348 1 98.5 203 LEU B C 1
ATOM 3991 O O . LEU B 1 203 ? -3.562 -28.203 -4.246 1 98.5 203 LEU B O 1
ATOM 3995 N N . GLU B 1 204 ? -5.641 -28.359 -3.576 1 97.69 204 GLU B N 1
ATOM 3996 C CA . GLU B 1 204 ? -5.324 -29.219 -2.436 1 97.69 204 GLU B CA 1
ATOM 3997 C C . GLU B 1 204 ? -4.551 -30.453 -2.873 1 97.69 204 GLU B C 1
ATOM 3999 O O . GLU B 1 204 ? -3.648 -30.922 -2.168 1 97.69 204 GLU B O 1
ATOM 4004 N N . PRO B 1 205 ? -4.859 -31.016 -4.055 1 98.06 205 PRO B N 1
ATOM 4005 C CA . PRO B 1 205 ? -4.113 -32.219 -4.484 1 98.06 205 PRO B CA 1
ATOM 4006 C C . PRO B 1 205 ? -2.629 -31.922 -4.707 1 98.06 205 PRO B C 1
ATOM 4008 O O . PRO B 1 205 ? -1.822 -32.844 -4.789 1 98.06 205 PRO B O 1
ATOM 4011 N N . TYR B 1 206 ? -2.254 -30.703 -4.824 1 98.25 206 TYR B N 1
ATOM 4012 C CA . TYR B 1 206 ? -0.868 -30.344 -5.094 1 98.25 206 TYR B CA 1
ATOM 4013 C C . TYR B 1 206 ? -0.127 -30.016 -3.803 1 98.25 206 TYR B C 1
ATOM 4015 O O . TYR B 1 206 ? 1.062 -29.688 -3.828 1 98.25 206 TYR B O 1
ATOM 4023 N N . ARG B 1 207 ? -0.812 -30.016 -2.689 1 97.81 207 ARG B N 1
ATOM 4024 C CA . ARG B 1 207 ? -0.196 -29.688 -1.408 1 97.81 207 ARG B CA 1
ATOM 4025 C C . ARG B 1 207 ? 0.708 -30.812 -0.929 1 97.81 207 ARG B C 1
ATOM 4027 O O . ARG B 1 207 ? 0.291 -31.984 -0.888 1 97.81 207 ARG B O 1
ATOM 4034 N N . ASP B 1 208 ? 1.922 -30.5 -0.551 1 95.69 208 ASP B N 1
ATOM 4035 C CA . ASP B 1 208 ? 2.855 -31.516 -0.09 1 95.69 208 ASP B CA 1
ATOM 4036 C C . ASP B 1 208 ? 2.764 -31.703 1.422 1 95.69 208 ASP B C 1
ATOM 4038 O O . ASP B 1 208 ? 1.911 -31.109 2.076 1 95.69 208 ASP B O 1
ATOM 4042 N N . ALA B 1 209 ? 3.625 -32.531 1.968 1 94.62 209 ALA B N 1
ATOM 4043 C CA . ALA B 1 209 ? 3.545 -32.938 3.367 1 94.62 209 ALA B CA 1
ATOM 4044 C C . ALA B 1 209 ? 3.857 -31.766 4.301 1 94.62 209 ALA B C 1
ATOM 4046 O O . ALA B 1 209 ? 3.391 -31.734 5.441 1 94.62 209 ALA B O 1
ATOM 4047 N N . ASP B 1 210 ? 4.613 -30.797 3.775 1 94.44 210 ASP B N 1
ATOM 4048 C CA . ASP B 1 210 ? 5 -29.656 4.59 1 94.44 210 ASP B CA 1
ATOM 4049 C C . ASP B 1 210 ? 4.016 -28.5 4.418 1 94.44 210 ASP B C 1
ATOM 4051 O O . ASP B 1 210 ? 4.18 -27.438 5.027 1 94.44 210 ASP B O 1
ATOM 4055 N N . GLY B 1 211 ? 3 -28.688 3.564 1 96.12 211 GLY B N 1
ATOM 4056 C CA . GLY B 1 211 ? 1.932 -27.703 3.432 1 96.12 211 GLY B CA 1
ATOM 4057 C C . GLY B 1 211 ? 2.121 -26.781 2.252 1 96.12 211 GLY B C 1
ATOM 4058 O O . GLY B 1 211 ? 1.316 -25.859 2.041 1 96.12 211 GLY B O 1
ATOM 4059 N N . PHE B 1 212 ? 3.176 -27.016 1.496 1 97.94 212 PHE B N 1
ATOM 4060 C CA . PHE B 1 212 ? 3.439 -26.156 0.339 1 97.94 212 PHE B CA 1
ATOM 4061 C C . PHE B 1 212 ? 2.688 -26.672 -0.886 1 97.94 212 PHE B C 1
ATOM 4063 O O . PHE B 1 212 ? 2.471 -27.875 -1.033 1 97.94 212 PHE B O 1
ATOM 4070 N N . LEU B 1 213 ? 2.273 -25.781 -1.738 1 98.56 213 LEU B N 1
ATOM 4071 C CA . LEU B 1 213 ? 1.687 -26.125 -3.025 1 98.56 213 LEU B CA 1
ATOM 4072 C C . LEU B 1 213 ? 2.771 -26.391 -4.062 1 98.56 213 LEU B C 1
ATOM 4074 O O . LEU B 1 213 ? 3.494 -25.484 -4.461 1 98.56 213 LEU B O 1
ATOM 4078 N N . ARG B 1 214 ? 2.891 -27.578 -4.496 1 98.25 214 ARG B N 1
ATOM 4079 C CA . ARG B 1 214 ? 3.904 -27.953 -5.477 1 98.25 214 ARG B CA 1
ATOM 4080 C C . ARG B 1 214 ? 3.395 -27.75 -6.898 1 98.25 214 ARG B C 1
ATOM 4082 O O . ARG B 1 214 ? 3 -28.719 -7.562 1 98.25 214 ARG B O 1
ATOM 4089 N N . LEU B 1 215 ? 3.441 -26.578 -7.363 1 98.75 215 LEU B N 1
ATOM 4090 C CA . LEU B 1 215 ? 2.971 -26.188 -8.688 1 98.75 215 LEU B CA 1
ATOM 4091 C C . LEU B 1 215 ? 4.137 -25.766 -9.578 1 98.75 215 LEU B C 1
ATOM 4093 O O . LEU B 1 215 ? 5.004 -25 -9.156 1 98.75 215 LEU B O 1
ATOM 4097 N N . ALA B 1 216 ? 4.141 -26.266 -10.766 1 98.81 216 ALA B N 1
ATOM 4098 C CA . ALA B 1 216 ? 5.152 -25.859 -11.734 1 98.81 216 ALA B CA 1
ATOM 4099 C C . ALA B 1 216 ? 4.922 -24.422 -12.195 1 98.81 216 ALA B C 1
ATOM 4101 O O . ALA B 1 216 ? 3.781 -24.016 -12.43 1 98.81 216 ALA B O 1
ATOM 4102 N N . LEU B 1 217 ? 6.008 -23.641 -12.266 1 98.81 217 LEU B N 1
ATOM 4103 C CA . LEU B 1 217 ? 6.02 -22.266 -12.758 1 98.81 217 LEU B CA 1
ATOM 4104 C C . LEU B 1 217 ? 6.879 -22.125 -14.008 1 98.81 217 LEU B C 1
ATOM 4106 O O . LEU B 1 217 ? 7.992 -22.656 -14.055 1 98.81 217 LEU B O 1
ATOM 4110 N N . THR B 1 218 ? 6.375 -21.484 -15.016 1 98.81 218 THR B N 1
ATOM 4111 C CA . THR B 1 218 ? 7.16 -21.234 -16.219 1 98.81 218 THR B CA 1
ATOM 4112 C C . THR B 1 218 ? 6.969 -19.812 -16.719 1 98.81 218 THR B C 1
ATOM 4114 O O . THR B 1 218 ? 5.852 -19.297 -16.719 1 98.81 218 THR B O 1
ATOM 4117 N N . ALA B 1 219 ? 8.047 -19.188 -17.141 1 98.81 219 ALA B N 1
ATOM 4118 C CA . ALA B 1 219 ? 8.039 -17.844 -17.734 1 98.81 219 ALA B CA 1
ATOM 4119 C C . ALA B 1 219 ? 8.555 -17.891 -19.172 1 98.81 219 ALA B C 1
ATOM 4121 O O . ALA B 1 219 ? 9.594 -18.484 -19.453 1 98.81 219 ALA B O 1
ATOM 4122 N N . GLU B 1 220 ? 7.859 -17.219 -20.047 1 98.88 220 GLU B N 1
ATOM 4123 C CA . GLU B 1 220 ? 8.273 -17.078 -21.438 1 98.88 220 GLU B CA 1
ATOM 4124 C C . GLU B 1 220 ? 8.266 -15.617 -21.859 1 98.88 220 GLU B C 1
ATOM 4126 O O . GLU B 1 220 ? 7.387 -14.852 -21.469 1 98.88 220 GLU B O 1
ATOM 4131 N N . VAL B 1 221 ? 9.211 -15.203 -22.625 1 98.81 221 VAL B N 1
ATOM 4132 C CA . VAL B 1 221 ? 9.266 -13.922 -23.312 1 98.81 221 VAL B CA 1
ATOM 4133 C C . VAL B 1 221 ? 9.32 -14.148 -24.828 1 98.81 221 VAL B C 1
ATOM 4135 O O . VAL B 1 221 ? 10.227 -14.812 -25.328 1 98.81 221 VAL B O 1
ATOM 4138 N N . ASN B 1 222 ? 8.305 -13.641 -25.516 1 98.69 222 ASN B N 1
ATOM 4139 C CA . ASN B 1 222 ? 8.188 -13.82 -26.953 1 98.69 222 ASN B CA 1
ATOM 4140 C C . ASN B 1 222 ? 8.234 -15.297 -27.344 1 98.69 222 ASN B C 1
ATOM 4142 O O . ASN B 1 222 ? 8.898 -15.664 -28.312 1 98.69 222 ASN B O 1
ATOM 4146 N N . GLY B 1 223 ? 7.645 -16.094 -26.531 1 98.38 223 GLY B N 1
ATOM 4147 C CA . GLY B 1 223 ? 7.504 -17.5 -26.859 1 98.38 223 GLY B CA 1
ATOM 4148 C C . GLY B 1 223 ? 8.695 -18.328 -26.422 1 98.38 223 GLY B C 1
ATOM 4149 O O . GLY B 1 223 ? 8.68 -19.562 -26.531 1 98.38 223 GLY B O 1
ATOM 4150 N N . GLU B 1 224 ? 9.734 -17.75 -25.938 1 98.31 224 GLU B N 1
ATOM 4151 C CA . GLU B 1 224 ? 10.922 -18.469 -25.469 1 98.31 224 GLU B CA 1
ATOM 4152 C C . GLU B 1 224 ? 10.906 -18.609 -23.953 1 98.31 224 GLU B C 1
ATOM 4154 O O . GLU B 1 224 ? 10.766 -17.625 -23.219 1 98.31 224 GLU B O 1
ATOM 4159 N N . ARG B 1 225 ? 11.117 -19.828 -23.516 1 98.06 225 ARG B N 1
ATOM 4160 C CA . ARG B 1 225 ? 11.164 -20.062 -22.078 1 98.06 225 ARG B CA 1
ATOM 4161 C C . ARG B 1 225 ? 12.422 -19.469 -21.453 1 98.06 225 ARG B C 1
ATOM 4163 O O . ARG B 1 225 ? 13.539 -19.781 -21.891 1 98.06 225 ARG B O 1
ATOM 4170 N N . VAL B 1 226 ? 12.234 -18.656 -20.438 1 97.81 226 VAL B N 1
ATOM 4171 C CA . VAL B 1 226 ? 13.398 -18.016 -19.844 1 97.81 226 VAL B CA 1
ATOM 4172 C C . VAL B 1 226 ? 13.531 -18.469 -18.375 1 97.81 226 VAL B C 1
ATOM 4174 O O . VAL B 1 226 ? 14.578 -18.25 -17.766 1 97.81 226 VAL B O 1
ATOM 4177 N N . GLY B 1 227 ? 12.508 -19.094 -17.875 1 97.38 227 GLY B N 1
ATOM 4178 C CA . GLY B 1 227 ? 12.578 -19.5 -16.469 1 97.38 227 GLY B CA 1
ATOM 4179 C C . GLY B 1 227 ? 11.609 -20.609 -16.125 1 97.38 227 GLY B C 1
ATOM 4180 O O . GLY B 1 227 ? 10.594 -20.797 -16.812 1 97.38 227 GLY B O 1
ATOM 4181 N N . GLU B 1 228 ? 11.898 -21.391 -15.117 1 98 228 GLU B N 1
ATOM 4182 C CA . GLU B 1 228 ? 11.055 -22.438 -14.555 1 98 228 GLU B CA 1
ATOM 4183 C C . GLU B 1 228 ? 11.391 -22.688 -13.086 1 98 228 GLU B C 1
ATOM 4185 O O . GLU B 1 228 ? 12.555 -22.625 -12.688 1 98 228 GLU B O 1
ATOM 4190 N N . ASP B 1 229 ? 10.438 -22.953 -12.32 1 98.25 229 ASP B N 1
ATOM 4191 C CA . ASP B 1 229 ? 10.609 -23.234 -10.898 1 98.25 229 ASP B CA 1
ATOM 4192 C C . ASP B 1 229 ? 9.398 -23.969 -10.336 1 98.25 229 ASP B C 1
ATOM 4194 O O . ASP B 1 229 ? 8.469 -24.297 -11.07 1 98.25 229 ASP B O 1
ATOM 4198 N N . LEU B 1 230 ? 9.461 -24.406 -9.117 1 98.44 230 LEU B N 1
ATOM 4199 C CA . LEU B 1 230 ? 8.336 -24.938 -8.359 1 98.44 230 LEU B CA 1
ATOM 4200 C C . LEU B 1 230 ? 7.887 -23.953 -7.285 1 98.44 230 LEU B C 1
ATOM 4202 O O . LEU B 1 230 ? 8.719 -23.375 -6.578 1 98.44 230 LEU B O 1
ATOM 4206 N N . LEU B 1 231 ? 6.594 -23.75 -7.172 1 98.56 231 LEU B N 1
ATOM 4207 C CA . LEU B 1 231 ? 6.055 -22.859 -6.148 1 98.56 231 LEU B CA 1
ATOM 4208 C C . LEU B 1 231 ? 6.461 -23.328 -4.754 1 98.56 231 LEU B C 1
ATOM 4210 O O . LEU B 1 231 ? 6.66 -22.516 -3.854 1 98.56 231 LEU B O 1
ATOM 4214 N N . SER B 1 232 ? 6.676 -24.625 -4.566 1 98.06 232 SER B N 1
ATOM 4215 C CA . SER B 1 232 ? 7.008 -25.203 -3.273 1 98.06 232 SER B CA 1
ATOM 4216 C C . SER B 1 232 ? 8.438 -24.859 -2.859 1 98.06 232 SER B C 1
ATOM 4218 O O . SER B 1 232 ? 8.875 -25.219 -1.763 1 98.06 232 SER B O 1
ATOM 4220 N N . ASN B 1 233 ? 9.148 -24.141 -3.73 1 97.94 233 ASN B N 1
ATOM 4221 C CA . ASN B 1 233 ? 10.492 -23.688 -3.359 1 97.94 233 ASN B CA 1
ATOM 4222 C C . ASN B 1 233 ? 10.438 -22.438 -2.488 1 97.94 233 ASN B C 1
ATOM 4224 O O . ASN B 1 233 ? 11.469 -21.953 -2.035 1 97.94 233 ASN B O 1
ATOM 4228 N N . MET B 1 234 ? 9.258 -21.922 -2.238 1 97.62 234 MET B N 1
ATOM 4229 C CA . MET B 1 234 ? 9.133 -20.797 -1.314 1 97.62 234 MET B CA 1
ATOM 4230 C C . MET B 1 234 ? 9.5 -21.219 0.105 1 97.62 234 MET B C 1
ATOM 4232 O O . MET B 1 234 ? 9.328 -22.391 0.477 1 97.62 234 MET B O 1
ATOM 4236 N N . SER B 1 235 ? 9.922 -20.297 0.905 1 98 235 SER B N 1
ATOM 4237 C CA . SER B 1 235 ? 10.445 -20.609 2.232 1 98 235 SER B CA 1
ATOM 4238 C C . SER B 1 235 ? 9.336 -20.609 3.277 1 98 235 SER B C 1
ATOM 4240 O O . SER B 1 235 ? 9.523 -21.078 4.398 1 98 235 SER B O 1
ATOM 4242 N N . TRP B 1 236 ? 8.203 -20.062 2.98 1 98.56 236 TRP B N 1
ATOM 4243 C CA . TRP B 1 236 ? 7.02 -20.047 3.834 1 98.56 236 TRP B CA 1
ATOM 4244 C C . TRP B 1 236 ? 5.773 -20.453 3.049 1 98.56 236 TRP B C 1
ATOM 4246 O O . TRP B 1 236 ? 5.648 -20.125 1.865 1 98.56 236 TRP B O 1
ATOM 4256 N N . THR B 1 237 ? 4.84 -21.125 3.68 1 98.56 237 THR B N 1
ATOM 4257 C CA . THR B 1 237 ? 3.547 -21.406 3.061 1 98.56 237 THR B CA 1
ATOM 4258 C C . THR B 1 237 ? 2.705 -20.125 2.998 1 98.56 237 THR B C 1
ATOM 4260 O O . THR B 1 237 ? 2.98 -19.156 3.703 1 98.56 237 THR B O 1
ATOM 4263 N N . PHE B 1 238 ? 1.692 -20.141 2.146 1 98.88 238 PHE B N 1
ATOM 4264 C CA . PHE B 1 238 ? 0.772 -19.016 2.086 1 98.88 238 PHE B CA 1
ATOM 4265 C C . PHE B 1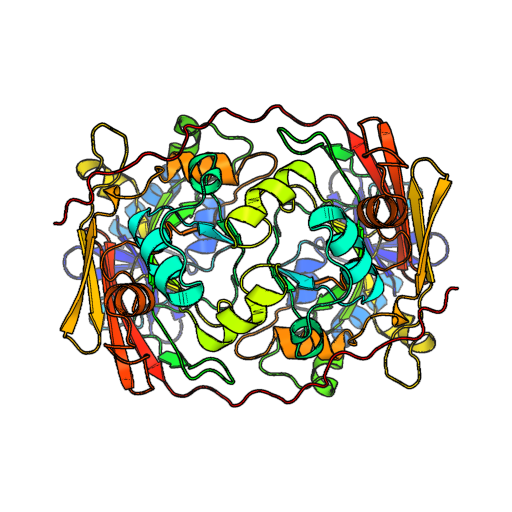 238 ? 0.061 -18.828 3.42 1 98.88 238 PHE B C 1
ATOM 4267 O O . PHE B 1 238 ? -0.245 -17.688 3.812 1 98.88 238 PHE B O 1
ATOM 4274 N N . GLU B 1 239 ? -0.241 -19.891 4.125 1 98.81 239 GLU B N 1
ATOM 4275 C CA . GLU B 1 239 ? -0.864 -19.812 5.445 1 98.81 239 GLU B CA 1
ATOM 4276 C C . GLU B 1 239 ? 0.027 -19.078 6.438 1 98.81 239 GLU B C 1
ATOM 4278 O O . GLU B 1 239 ? -0.45 -18.234 7.199 1 98.81 239 GLU B O 1
ATOM 4283 N N . GLU B 1 240 ? 1.308 -19.406 6.441 1 98.81 240 GLU B N 1
ATOM 4284 C CA . GLU B 1 240 ? 2.268 -18.734 7.312 1 98.81 240 GLU B CA 1
ATOM 4285 C C . GLU B 1 240 ? 2.404 -17.266 6.945 1 98.81 240 GLU B C 1
ATOM 4287 O O . GLU B 1 240 ? 2.463 -16.406 7.828 1 98.81 240 GLU B O 1
ATOM 4292 N N . MET B 1 241 ? 2.424 -16.953 5.672 1 98.88 241 MET B N 1
ATOM 4293 C CA . MET B 1 241 ? 2.488 -15.578 5.195 1 98.88 241 MET B CA 1
ATOM 4294 C C . MET B 1 241 ? 1.247 -14.797 5.621 1 98.88 241 MET B C 1
ATOM 4296 O O . MET B 1 241 ? 1.348 -13.641 6.043 1 98.88 241 MET B O 1
ATOM 4300 N N . THR B 1 242 ? 0.102 -15.414 5.512 1 98.94 242 THR B N 1
ATOM 4301 C CA . THR B 1 242 ? -1.15 -14.781 5.91 1 98.94 242 THR B CA 1
ATOM 4302 C C . THR B 1 242 ? -1.17 -14.523 7.414 1 98.94 242 THR B C 1
ATOM 4304 O O . THR B 1 242 ? -1.622 -13.469 7.863 1 98.94 242 THR B O 1
ATOM 4307 N N . ALA B 1 243 ? -0.702 -15.492 8.172 1 98.88 243 ALA B N 1
ATOM 4308 C CA . ALA B 1 243 ? -0.588 -15.305 9.617 1 98.88 243 ALA B CA 1
ATOM 4309 C C . ALA B 1 243 ? 0.291 -14.102 9.945 1 98.88 243 ALA B C 1
ATOM 4311 O O . ALA B 1 243 ? -0.068 -13.281 10.797 1 98.88 243 ALA B O 1
ATOM 4312 N N . TYR B 1 244 ? 1.398 -14.031 9.258 1 98.75 244 TYR B N 1
ATOM 4313 C CA . TYR B 1 244 ? 2.303 -12.914 9.5 1 98.75 244 TYR B CA 1
ATOM 4314 C C . TYR B 1 244 ? 1.663 -11.594 9.078 1 98.75 244 TYR B C 1
ATOM 4316 O O . TYR B 1 244 ? 1.763 -10.594 9.797 1 98.75 244 TYR B O 1
ATOM 4324 N N . ALA B 1 245 ? 1.015 -11.586 7.926 1 98.69 245 ALA B N 1
ATOM 4325 C CA . ALA B 1 245 ? 0.344 -10.383 7.43 1 98.69 245 ALA B CA 1
ATOM 4326 C C . ALA B 1 245 ? -0.703 -9.891 8.422 1 98.69 245 ALA B C 1
ATOM 4328 O O . ALA B 1 245 ? -0.922 -8.688 8.555 1 98.69 245 ALA B O 1
ATOM 4329 N N . SER B 1 246 ? -1.36 -10.773 9.133 1 98.75 246 SER B N 1
ATOM 4330 C CA . SER B 1 246 ? -2.449 -10.43 10.039 1 98.75 246 SER B CA 1
ATOM 4331 C C . SER B 1 246 ? -1.919 -10.07 11.422 1 98.75 246 SER B C 1
ATOM 4333 O O . SER B 1 246 ? -2.686 -9.672 12.305 1 98.75 246 SER B O 1
ATOM 4335 N N . ARG B 1 247 ? -0.602 -10.234 11.641 1 98.44 247 ARG B N 1
ATOM 4336 C CA . ARG B 1 247 ? 0.002 -9.992 12.953 1 98.44 247 ARG B CA 1
ATOM 4337 C C . ARG B 1 247 ? -0.115 -8.531 13.352 1 98.44 247 ARG B C 1
ATOM 4339 O O . ARG B 1 247 ? 0.452 -7.652 12.695 1 98.44 247 ARG B O 1
ATOM 4346 N N . GLY B 1 248 ? -0.841 -8.258 14.438 1 98.25 248 GLY B N 1
ATOM 4347 C CA . GLY B 1 248 ? -0.989 -6.906 14.961 1 98.25 248 GLY B CA 1
ATOM 4348 C C . GLY B 1 248 ? -1.938 -6.051 14.141 1 98.25 248 GLY B C 1
ATOM 4349 O O . GLY B 1 248 ? -2.02 -4.836 14.344 1 98.25 248 GLY B O 1
ATOM 4350 N N . THR B 1 249 ? -2.533 -6.562 13.18 1 98.12 249 THR B N 1
ATOM 4351 C CA . THR B 1 249 ? -3.484 -5.891 12.305 1 98.12 249 THR B CA 1
ATOM 4352 C C . THR B 1 249 ? -4.457 -6.895 11.688 1 98.12 249 THR B C 1
ATOM 4354 O O . THR B 1 249 ? -4.742 -7.934 12.289 1 98.12 249 THR B O 1
ATOM 4357 N N . ARG B 1 250 ? -5.094 -6.5 10.578 1 98 250 ARG B N 1
ATOM 4358 C CA . ARG B 1 250 ? -6.086 -7.402 10.008 1 98 250 ARG B CA 1
ATOM 4359 C C . ARG B 1 250 ? -5.836 -7.621 8.516 1 98 250 ARG B C 1
ATOM 4361 O O . ARG B 1 250 ? -5.23 -6.777 7.855 1 98 250 ARG B O 1
ATOM 4368 N N . VAL B 1 251 ? -6.184 -8.719 8 1 98.62 251 VAL B N 1
ATOM 4369 C CA . VAL B 1 251 ? -6.383 -8.977 6.582 1 98.62 251 VAL B CA 1
ATOM 4370 C C . VAL B 1 251 ? -7.875 -8.977 6.258 1 98.62 251 VAL B C 1
ATOM 4372 O O . VAL B 1 251 ? -8.703 -9.328 7.102 1 98.62 251 VAL B O 1
ATOM 4375 N N . VAL B 1 252 ? -8.266 -8.523 5.078 1 98.38 252 VAL B N 1
ATOM 4376 C CA . VAL B 1 252 ? -9.68 -8.398 4.738 1 98.38 252 VAL B CA 1
ATOM 4377 C C . VAL B 1 252 ? -9.945 -9.07 3.391 1 98.38 252 VAL B C 1
ATOM 4379 O O . VAL B 1 252 ? -9.023 -9.289 2.605 1 98.38 252 VAL B O 1
ATOM 4382 N N . PRO B 1 253 ? -11.227 -9.438 3.141 1 98.69 253 PRO B N 1
ATOM 4383 C CA . PRO B 1 253 ? -11.555 -10.008 1.833 1 98.69 253 PRO B CA 1
ATOM 4384 C C . PRO B 1 253 ? -11.109 -9.125 0.671 1 98.69 253 PRO B C 1
ATOM 4386 O O . PRO B 1 253 ? -11.336 -7.91 0.696 1 98.69 253 PRO B O 1
ATOM 4389 N N . GLY B 1 254 ? -10.438 -9.727 -0.291 1 98.5 254 GLY B N 1
ATOM 4390 C CA . GLY B 1 254 ? -9.961 -8.992 -1.449 1 98.5 254 GLY B CA 1
ATOM 4391 C C . GLY B 1 254 ? -8.477 -8.672 -1.383 1 98.5 254 GLY B C 1
ATOM 4392 O O . GLY B 1 254 ? -7.875 -8.281 -2.385 1 98.5 254 GLY B O 1
ATOM 4393 N N . ASP B 1 255 ? -7.863 -8.828 -0.183 1 98.81 255 ASP B N 1
ATOM 4394 C CA . ASP B 1 255 ? -6.414 -8.695 -0.11 1 98.81 255 ASP B CA 1
ATOM 4395 C C . ASP B 1 255 ? -5.723 -9.742 -0.98 1 98.81 255 ASP B C 1
ATOM 4397 O O . ASP B 1 255 ? -6.195 -10.875 -1.093 1 98.81 255 ASP B O 1
ATOM 4401 N N . VAL B 1 256 ? -4.645 -9.344 -1.585 1 98.94 256 VAL B N 1
ATOM 4402 C CA . VAL B 1 256 ? -3.797 -10.266 -2.326 1 98.94 256 VAL B CA 1
ATOM 4403 C C . VAL B 1 256 ? -2.404 -10.305 -1.701 1 98.94 256 VAL B C 1
ATOM 4405 O O . VAL B 1 256 ? -1.808 -9.258 -1.438 1 98.94 256 VAL B O 1
ATOM 4408 N N . LEU B 1 257 ? -1.914 -11.477 -1.379 1 98.94 257 LEU B N 1
ATOM 4409 C CA . LEU B 1 257 ? -0.56 -11.711 -0.891 1 98.94 257 LEU B CA 1
ATOM 4410 C C . LEU B 1 257 ? 0.29 -12.398 -1.954 1 98.94 257 LEU B C 1
ATOM 4412 O O . LEU B 1 257 ? 0.057 -13.562 -2.285 1 98.94 257 LEU B O 1
ATOM 4416 N N . GLY B 1 258 ? 1.23 -11.68 -2.48 1 98.88 258 GLY B N 1
ATOM 4417 C CA . GLY B 1 258 ? 2.137 -12.242 -3.467 1 98.88 258 GLY B CA 1
ATOM 4418 C C . GLY B 1 258 ? 3.203 -13.133 -2.855 1 98.88 258 GLY B C 1
ATOM 4419 O O . GLY B 1 258 ? 3.723 -12.836 -1.777 1 98.88 258 GLY B O 1
ATOM 4420 N N . SER B 1 259 ? 3.553 -14.133 -3.551 1 98.81 259 SER B N 1
ATOM 4421 C CA . SER B 1 259 ? 4.539 -15.094 -3.076 1 98.81 259 SER B CA 1
ATOM 4422 C C . SER B 1 259 ? 5.949 -14.516 -3.131 1 98.81 259 SER B C 1
ATOM 4424 O O . SER B 1 259 ? 6.852 -15 -2.441 1 98.81 259 SER B O 1
ATOM 4426 N N . GLY B 1 260 ? 6.109 -13.547 -3.918 1 98.31 260 GLY B N 1
ATOM 4427 C CA . GLY B 1 260 ? 7.445 -13.188 -4.363 1 98.31 260 GLY B CA 1
ATOM 4428 C C . GLY B 1 260 ? 7.863 -13.898 -5.637 1 98.31 260 GLY B C 1
ATOM 4429 O O . GLY B 1 260 ? 7.27 -14.914 -6.008 1 98.31 260 GLY B O 1
ATOM 4430 N N . THR B 1 261 ? 8.82 -13.375 -6.203 1 98.5 261 THR B N 1
ATOM 4431 C CA . THR B 1 261 ? 9.297 -13.891 -7.477 1 98.5 261 THR B CA 1
ATOM 4432 C C . THR B 1 261 ? 9.969 -15.25 -7.293 1 98.5 261 THR B C 1
ATOM 4434 O O . THR B 1 261 ? 10.812 -15.414 -6.406 1 98.5 261 THR B O 1
ATOM 4437 N N . CYS B 1 262 ? 9.57 -16.172 -8.125 1 98 262 CYS B N 1
ATOM 4438 C CA . CYS B 1 262 ? 10.203 -17.484 -8.047 1 98 262 CYS B CA 1
ATOM 4439 C C . CYS B 1 262 ? 11.648 -17.406 -8.523 1 98 262 CYS B C 1
ATOM 4441 O O . CYS B 1 262 ? 12.086 -16.391 -9.047 1 98 262 CYS B O 1
ATOM 4443 N N . GLY B 1 263 ? 12.398 -18.5 -8.172 1 95.81 263 GLY B N 1
ATOM 4444 C CA . GLY B 1 263 ? 13.789 -18.594 -8.586 1 95.81 263 GLY B CA 1
ATOM 4445 C C . GLY B 1 263 ? 13.961 -19.094 -10 1 95.81 263 GLY B C 1
ATOM 4446 O O . GLY B 1 263 ? 12.977 -19.297 -10.719 1 95.81 263 GLY B O 1
ATOM 4447 N N . ASN B 1 264 ? 15.156 -19.109 -10.414 1 95.38 264 ASN B N 1
ATOM 4448 C CA . ASN B 1 264 ? 15.578 -19.75 -11.656 1 95.38 264 ASN B CA 1
ATOM 4449 C C . ASN B 1 264 ? 14.883 -19.141 -12.867 1 95.38 264 ASN B C 1
ATOM 4451 O O . ASN B 1 264 ? 14.234 -19.859 -13.641 1 95.38 264 ASN B O 1
ATOM 4455 N N . GLY B 1 265 ? 14.984 -17.875 -13.016 1 95.25 265 GLY B N 1
ATOM 4456 C CA . GLY B 1 265 ? 14.43 -17.188 -14.172 1 95.25 265 GLY B CA 1
ATOM 4457 C C . GLY B 1 265 ? 13.023 -16.672 -13.93 1 95.25 265 GLY B C 1
ATOM 4458 O O . GLY B 1 265 ? 12.266 -16.469 -14.875 1 95.25 265 GLY B O 1
ATOM 4459 N N . GLY B 1 266 ? 12.641 -16.531 -12.648 1 97.5 266 GLY B N 1
ATOM 4460 C CA . GLY B 1 266 ? 11.367 -15.914 -12.328 1 97.5 266 GLY B CA 1
ATOM 4461 C C . GLY B 1 266 ? 11.297 -14.453 -12.734 1 97.5 266 GLY B C 1
ATOM 4462 O O . GLY B 1 266 ? 10.211 -13.859 -12.766 1 97.5 266 GLY B O 1
ATOM 4463 N N . CYS B 1 267 ? 12.398 -13.891 -13.07 1 98.06 267 CYS B N 1
ATOM 4464 C CA . CYS B 1 267 ? 12.531 -12.555 -13.641 1 98.06 267 CYS B CA 1
ATOM 4465 C C . CYS B 1 267 ? 13.844 -12.414 -14.398 1 98.06 267 CYS B C 1
ATOM 4467 O O . CYS B 1 267 ? 14.734 -13.258 -14.273 1 98.06 267 CYS B O 1
ATOM 4469 N N . LEU B 1 268 ? 13.977 -11.359 -15.156 1 97.69 268 LEU B N 1
ATOM 4470 C CA . LEU B 1 268 ? 15.18 -11.141 -15.953 1 97.69 268 LEU B CA 1
ATOM 4471 C C . LEU B 1 268 ? 16.359 -10.758 -15.062 1 97.69 268 LEU B C 1
ATOM 4473 O O . LEU B 1 268 ? 17.484 -11.164 -15.32 1 97.69 268 LEU B O 1
ATOM 4477 N N . ALA B 1 269 ? 16.094 -9.992 -14.07 1 95.31 269 ALA B N 1
ATOM 4478 C CA . ALA B 1 269 ? 17.156 -9.516 -13.188 1 95.31 269 ALA B CA 1
ATOM 4479 C C . ALA B 1 269 ? 17.938 -10.68 -12.586 1 95.31 269 ALA B C 1
ATOM 4481 O O . ALA B 1 269 ? 19.156 -10.586 -12.383 1 95.31 269 ALA B O 1
ATOM 4482 N N . GLU B 1 270 ? 17.266 -11.734 -12.234 1 93.19 270 GLU B N 1
ATOM 4483 C CA . GLU B 1 270 ? 17.953 -12.922 -11.727 1 93.19 270 GLU B CA 1
ATOM 4484 C C . GLU B 1 270 ? 18.938 -13.477 -12.758 1 93.19 270 GLU B C 1
ATOM 4486 O O . GLU B 1 270 ? 20.047 -13.844 -12.414 1 93.19 270 GLU B O 1
ATOM 4491 N N . LEU B 1 271 ? 18.406 -13.555 -13.906 1 94 271 LEU B N 1
ATOM 4492 C CA . LEU B 1 271 ? 19.25 -14.047 -14.992 1 94 271 LEU B CA 1
ATOM 4493 C C . LEU B 1 271 ? 20.453 -13.148 -15.211 1 94 271 LEU B C 1
ATOM 4495 O O . LEU B 1 271 ? 21.578 -13.633 -15.414 1 94 271 LEU B O 1
ATOM 4499 N N . TRP B 1 272 ? 20.203 -11.844 -15.188 1 94.12 272 TRP B N 1
ATOM 4500 C CA . TRP B 1 272 ? 21.281 -10.883 -15.344 1 94.12 272 TRP B CA 1
ATOM 4501 C C . TRP B 1 272 ? 22.344 -11.078 -14.266 1 94.12 272 TRP B C 1
ATOM 4503 O O . TRP B 1 272 ? 23.547 -11.016 -14.555 1 94.12 272 TRP B O 1
ATOM 4513 N N . GLY B 1 273 ? 21.859 -11.25 -13.031 1 89.38 273 GLY B N 1
ATOM 4514 C CA . GLY B 1 273 ? 22.781 -11.5 -11.938 1 89.38 273 GLY B CA 1
ATOM 4515 C C . GLY B 1 273 ? 23.609 -12.75 -12.125 1 89.38 273 GLY B C 1
ATOM 4516 O O . GLY B 1 273 ? 24.828 -12.742 -11.898 1 89.38 273 GLY B O 1
ATOM 4517 N N . ARG B 1 274 ? 23.016 -13.781 -12.555 1 87.94 274 ARG B N 1
ATOM 4518 C CA . ARG B 1 274 ? 23.688 -15.07 -12.742 1 87.94 274 ARG B CA 1
ATOM 4519 C C . ARG B 1 274 ? 24.672 -15.008 -13.906 1 87.94 274 ARG B C 1
ATOM 4521 O O . ARG B 1 274 ? 25.75 -15.594 -13.844 1 87.94 274 ARG B O 1
ATOM 4528 N N . ARG B 1 275 ? 24.312 -14.234 -14.898 1 91.31 275 ARG B N 1
ATOM 4529 C CA . ARG B 1 275 ? 25.109 -14.219 -16.125 1 91.31 275 ARG B CA 1
ATOM 4530 C C . ARG B 1 275 ? 26.109 -13.07 -16.125 1 91.31 275 ARG B C 1
ATOM 4532 O O . ARG B 1 275 ? 27.047 -13.062 -16.906 1 91.31 275 ARG B O 1
ATOM 4539 N N . GLY B 1 276 ? 25.906 -12.039 -15.297 1 91.06 276 GLY B N 1
ATOM 4540 C CA . GLY B 1 276 ? 26.781 -10.883 -15.211 1 91.06 276 GLY B CA 1
ATOM 4541 C C . GLY B 1 276 ? 26.547 -9.883 -16.328 1 91.06 276 GLY B C 1
ATOM 4542 O O . GLY B 1 276 ? 27.375 -8.992 -16.547 1 91.06 276 GLY B O 1
ATOM 4543 N N . LYS B 1 277 ? 25.531 -10.086 -17.094 1 92.88 277 LYS B N 1
ATOM 4544 C CA . LYS B 1 277 ? 25.156 -9.18 -18.172 1 92.88 277 LYS B CA 1
ATOM 4545 C C . LYS B 1 277 ? 23.641 -9.211 -18.422 1 92.88 277 LYS B C 1
ATOM 4547 O O . LYS B 1 277 ? 22.984 -10.188 -18.078 1 92.88 277 LYS B O 1
ATOM 4552 N N . GLN B 1 278 ? 23.109 -8.203 -18.984 1 94 278 GLN B N 1
ATOM 4553 C CA . GLN B 1 278 ? 21.672 -8.102 -19.266 1 94 278 GLN B CA 1
ATOM 4554 C C . GLN B 1 278 ? 21.281 -8.93 -20.484 1 94 278 GLN B C 1
ATOM 4556 O O . GLN B 1 278 ? 20.891 -8.383 -21.5 1 94 278 GLN B O 1
ATOM 4561 N N . ASP B 1 279 ? 21.375 -10.133 -20.297 1 94.5 279 ASP B N 1
ATOM 4562 C CA . ASP B 1 279 ? 20.969 -11.148 -21.266 1 94.5 279 ASP B CA 1
ATOM 4563 C C . ASP B 1 279 ? 20.031 -12.164 -20.641 1 94.5 279 ASP B C 1
ATOM 4565 O O . ASP B 1 279 ? 20.422 -12.938 -19.766 1 94.5 279 ASP B O 1
ATOM 4569 N N . PRO B 1 280 ? 18.844 -12.211 -21.094 1 96.69 280 PRO B N 1
ATOM 4570 C CA . PRO B 1 280 ? 18.188 -11.445 -22.156 1 96.69 280 PRO B CA 1
ATOM 4571 C C . PRO B 1 280 ? 18.078 -9.953 -21.844 1 96.69 280 PRO B C 1
ATOM 4573 O O . PRO B 1 280 ? 18.328 -9.547 -20.703 1 96.69 280 PRO B O 1
ATOM 4576 N N . PRO B 1 281 ? 17.828 -9.156 -22.859 1 97.75 281 PRO B N 1
ATOM 4577 C CA . PRO B 1 281 ? 17.703 -7.719 -22.609 1 97.75 281 PRO B CA 1
ATOM 4578 C C . PRO B 1 281 ? 16.422 -7.363 -21.844 1 97.75 281 PRO B C 1
ATOM 4580 O O . PRO B 1 281 ? 15.508 -8.18 -21.75 1 97.75 281 PRO B O 1
ATOM 4583 N N . PRO B 1 282 ? 16.438 -6.16 -21.297 1 98.56 282 PRO B N 1
ATOM 4584 C CA . PRO B 1 282 ? 15.172 -5.691 -20.703 1 98.56 282 PRO B CA 1
ATOM 4585 C C . PRO B 1 282 ? 14.008 -5.75 -21.688 1 98.56 282 PRO B C 1
ATOM 4587 O O . PRO B 1 282 ? 14.211 -5.719 -22.906 1 98.56 282 PRO B O 1
ATOM 4590 N N . LEU B 1 283 ? 12.82 -5.844 -21.109 1 98.88 283 LEU B N 1
ATOM 4591 C CA . LEU B 1 283 ? 11.625 -5.859 -21.938 1 98.88 283 LEU B CA 1
ATOM 4592 C C . LEU B 1 283 ? 11.438 -4.523 -22.656 1 98.88 283 LEU B C 1
ATOM 4594 O O . LEU B 1 283 ? 11.75 -3.469 -22.094 1 98.88 283 LEU B O 1
ATOM 4598 N N . ARG B 1 284 ? 10.961 -4.551 -23.906 1 98.19 284 ARG B N 1
ATOM 4599 C CA . ARG B 1 284 ? 10.672 -3.373 -24.719 1 98.19 284 ARG B CA 1
ATOM 4600 C C . ARG B 1 284 ? 9.281 -3.463 -25.328 1 98.19 284 ARG B C 1
ATOM 4602 O O . ARG B 1 284 ? 8.688 -4.539 -25.375 1 98.19 284 ARG B O 1
ATOM 4609 N N . PRO B 1 285 ? 8.742 -2.279 -25.719 1 98.81 285 PRO B N 1
ATOM 4610 C CA . PRO B 1 285 ? 7.449 -2.328 -26.391 1 98.81 285 PRO B CA 1
ATOM 4611 C C . PRO B 1 285 ? 7.41 -3.361 -27.516 1 98.81 285 PRO B C 1
ATOM 4613 O O . PRO B 1 285 ? 8.336 -3.424 -28.344 1 98.81 285 PRO B O 1
ATOM 4616 N N . GLY B 1 286 ? 6.371 -4.133 -27.531 1 98.81 286 GLY B N 1
ATOM 4617 C CA . GLY B 1 286 ? 6.234 -5.207 -28.516 1 98.81 286 GLY B CA 1
ATOM 4618 C C . GLY B 1 286 ? 6.512 -6.578 -27.922 1 98.81 286 GLY B C 1
ATOM 4619 O O . GLY B 1 286 ? 6.043 -7.59 -28.453 1 98.81 286 GLY B O 1
ATOM 4620 N N . ASP B 1 287 ? 7.316 -6.668 -26.859 1 98.94 287 ASP B N 1
ATOM 4621 C CA . ASP B 1 287 ? 7.598 -7.941 -26.203 1 98.94 287 ASP B CA 1
ATOM 4622 C C . ASP B 1 287 ? 6.352 -8.5 -25.516 1 98.94 287 ASP B C 1
ATOM 4624 O O . ASP B 1 287 ? 5.574 -7.746 -24.938 1 98.94 287 ASP B O 1
ATOM 4628 N N . THR B 1 288 ? 6.164 -9.781 -25.609 1 98.88 288 THR B N 1
ATOM 4629 C CA . THR B 1 288 ? 5.09 -10.492 -24.922 1 98.88 288 THR B CA 1
ATOM 4630 C C . THR B 1 288 ? 5.645 -11.391 -23.828 1 98.88 288 THR B C 1
ATOM 4632 O O . THR B 1 288 ? 6.613 -12.125 -24.047 1 98.88 288 THR B O 1
ATOM 4635 N N . VAL B 1 289 ? 5.047 -11.289 -22.641 1 98.94 289 VAL B N 1
ATOM 4636 C CA . VAL B 1 289 ? 5.418 -12.117 -21.5 1 98.94 289 VAL B CA 1
ATOM 4637 C C . VAL B 1 289 ? 4.285 -13.086 -21.172 1 98.94 289 VAL B C 1
ATOM 4639 O O . VAL B 1 289 ? 3.131 -12.672 -21.016 1 98.94 289 VAL B O 1
ATOM 4642 N N . ALA B 1 290 ? 4.559 -14.352 -21.109 1 98.94 290 ALA B N 1
ATOM 4643 C CA . ALA B 1 290 ? 3.604 -15.375 -20.688 1 98.94 290 ALA B CA 1
ATOM 4644 C C . ALA B 1 290 ? 4.078 -16.094 -19.438 1 98.94 290 ALA B C 1
ATOM 4646 O O . ALA B 1 290 ? 5.168 -16.672 -19.406 1 98.94 290 ALA B O 1
ATOM 4647 N N . LEU B 1 291 ? 3.342 -16.016 -18.391 1 98.94 291 LEU B N 1
ATOM 4648 C CA . LEU B 1 291 ? 3.613 -16.672 -17.109 1 98.94 291 LEU B CA 1
ATOM 4649 C C . LEU B 1 291 ? 2.592 -17.766 -16.844 1 98.94 291 LEU B C 1
ATOM 4651 O O . LEU B 1 291 ? 1.389 -17.5 -16.781 1 98.94 291 LEU B O 1
ATOM 4655 N N . THR B 1 292 ? 3.059 -18.969 -16.672 1 98.94 292 THR B N 1
ATOM 4656 C CA . THR B 1 292 ? 2.186 -20.109 -16.484 1 98.94 292 THR B CA 1
ATOM 4657 C C . THR B 1 292 ? 2.41 -20.734 -15.109 1 98.94 292 THR B C 1
ATOM 4659 O O . THR B 1 292 ? 3.553 -20.969 -14.703 1 98.94 292 THR B O 1
ATOM 4662 N N . VAL B 1 293 ? 1.408 -20.938 -14.414 1 98.94 293 VAL B N 1
ATOM 4663 C CA . VAL B 1 293 ? 1.422 -21.688 -13.156 1 98.94 293 VAL B CA 1
ATOM 4664 C C . VAL B 1 293 ? 0.491 -22.891 -13.258 1 98.94 293 VAL B C 1
ATOM 4666 O O . VAL B 1 293 ? -0.687 -22.75 -13.594 1 98.94 293 VAL B O 1
ATOM 4669 N N . GLN B 1 294 ? 1.051 -24.062 -12.984 1 98.81 294 GLN B N 1
ATOM 4670 C CA . GLN B 1 294 ? 0.258 -25.281 -13 1 98.81 294 GLN B CA 1
ATOM 4671 C C . GLN B 1 294 ? -0.993 -25.141 -12.141 1 98.81 294 GLN B C 1
ATOM 4673 O O . GLN B 1 294 ? -0.912 -24.719 -10.984 1 98.81 294 GLN B O 1
ATOM 4678 N N . GLY B 1 295 ? -2.117 -25.438 -12.742 1 98.31 295 GLY B N 1
ATOM 4679 C CA . GLY B 1 295 ? -3.365 -25.391 -12 1 98.31 295 GLY B CA 1
ATOM 4680 C C . GLY B 1 295 ? -4.023 -24.031 -12.016 1 98.31 295 GLY B C 1
ATOM 4681 O O . GLY B 1 295 ? -5.215 -23.906 -11.719 1 98.31 295 GLY B O 1
ATOM 4682 N N . LEU B 1 296 ? -3.305 -22.953 -12.391 1 98.75 296 LEU B N 1
ATOM 4683 C CA . LEU B 1 296 ? -3.857 -21.609 -12.289 1 98.75 296 LEU B CA 1
ATOM 4684 C C . LEU B 1 296 ? -4.066 -21 -13.672 1 98.75 296 LEU B C 1
ATOM 4686 O O . LEU B 1 296 ? -4.879 -20.078 -13.836 1 98.75 296 LEU B O 1
ATOM 4690 N N . GLY B 1 297 ? -3.291 -21.453 -14.656 1 98.25 297 GLY B N 1
ATOM 4691 C CA . GLY B 1 297 ? -3.439 -20.938 -16.016 1 98.25 297 GLY B CA 1
ATOM 4692 C C . GLY B 1 297 ? -2.248 -20.125 -16.469 1 98.25 297 GLY B C 1
ATOM 4693 O O . GLY B 1 297 ? -1.169 -20.203 -15.883 1 98.25 297 GLY B O 1
ATOM 4694 N N . THR B 1 298 ? -2.385 -19.531 -17.625 1 98.69 298 THR B N 1
ATOM 4695 C CA . THR B 1 298 ? -1.344 -18.703 -18.219 1 98.69 298 THR B CA 1
ATOM 4696 C C . THR B 1 298 ? -1.792 -17.234 -18.297 1 98.69 298 THR B C 1
ATOM 4698 O O . THR B 1 298 ? -2.873 -16.953 -18.812 1 98.69 298 THR B O 1
ATOM 4701 N N . LEU B 1 299 ? -1.051 -16.375 -17.734 1 98.75 299 LEU B N 1
ATOM 4702 C CA . LEU B 1 299 ? -1.218 -14.93 -17.812 1 98.75 299 LEU B CA 1
ATOM 4703 C C . LEU B 1 299 ? -0.295 -14.328 -18.859 1 98.75 299 LEU B C 1
ATOM 4705 O O . LEU B 1 299 ? 0.925 -14.484 -18.781 1 98.75 299 LEU B O 1
ATOM 4709 N N . THR B 1 300 ? -0.829 -13.672 -19.844 1 98.81 300 THR B N 1
ATOM 4710 C CA . THR B 1 300 ? -0.039 -13.117 -20.938 1 98.81 300 THR B CA 1
ATOM 4711 C C . THR B 1 300 ? -0.296 -11.617 -21.078 1 98.81 300 THR B C 1
ATOM 4713 O O . THR B 1 300 ? -1.446 -11.18 -21.047 1 98.81 300 THR B O 1
ATOM 4716 N N . ASN B 1 301 ? 0.724 -10.875 -21.219 1 98.94 301 ASN B N 1
ATOM 4717 C CA . ASN B 1 301 ? 0.633 -9.438 -21.453 1 98.94 301 ASN B CA 1
ATOM 4718 C C . ASN B 1 301 ? 1.654 -8.977 -22.484 1 98.94 301 ASN B C 1
ATOM 4720 O O . ASN B 1 301 ? 2.676 -9.633 -22.688 1 98.94 301 ASN B O 1
ATOM 4724 N N . THR B 1 302 ? 1.378 -7.914 -23.109 1 98.94 302 THR B N 1
ATOM 4725 C CA . THR B 1 302 ? 2.275 -7.266 -24.062 1 98.94 302 THR B CA 1
ATOM 4726 C C . THR B 1 302 ? 2.703 -5.891 -23.547 1 98.94 302 THR B C 1
ATOM 4728 O O . THR B 1 302 ? 1.872 -5.109 -23.078 1 98.94 302 THR B O 1
ATOM 4731 N N . VAL B 1 303 ? 3.994 -5.664 -23.609 1 98.94 303 VAL B N 1
ATOM 4732 C CA . VAL B 1 303 ? 4.535 -4.363 -23.219 1 98.94 303 VAL B CA 1
ATOM 4733 C C . VAL B 1 303 ? 4.285 -3.346 -24.328 1 98.94 303 VAL B C 1
ATOM 4735 O O . VAL B 1 303 ? 4.48 -3.646 -25.516 1 98.94 303 VAL B O 1
ATOM 4738 N N . VAL B 1 304 ? 3.812 -2.221 -24 1 98.88 304 VAL B N 1
ATOM 4739 C CA . VAL B 1 304 ? 3.562 -1.156 -24.969 1 98.88 304 VAL B CA 1
ATOM 4740 C C . VAL B 1 304 ? 4.266 0.123 -24.531 1 98.88 304 VAL B C 1
ATOM 4742 O O . VAL B 1 304 ? 4.695 0.234 -23.375 1 98.88 304 VAL B O 1
ATOM 4745 N N . PRO B 1 305 ? 4.484 1.085 -25.469 1 98.62 305 PRO B N 1
ATOM 4746 C CA . PRO B 1 305 ? 5.074 2.355 -25.047 1 98.62 305 PRO B CA 1
ATOM 4747 C C . PRO B 1 305 ? 4.266 3.049 -23.953 1 98.62 305 PRO B C 1
ATOM 4749 O O . PRO B 1 305 ? 3.033 2.982 -23.953 1 98.62 305 PRO B O 1
ATOM 4752 N N . GLY B 1 306 ? 4.902 3.65 -23 1 97.75 306 GLY B N 1
ATOM 4753 C CA . GLY B 1 306 ? 4.277 4.461 -21.969 1 97.75 306 GLY B CA 1
ATOM 4754 C C . GLY B 1 306 ? 4.523 5.945 -22.141 1 97.75 306 GLY B C 1
ATOM 4755 O O . GLY B 1 306 ? 5.281 6.355 -23.016 1 97.75 306 GLY B O 1
ATOM 4756 N N . PRO B 1 307 ? 3.867 6.762 -21.422 1 97 307 PRO B N 1
ATOM 4757 C CA . PRO B 1 307 ? 4.059 8.211 -21.516 1 97 307 PRO B CA 1
ATOM 4758 C C . PRO B 1 307 ? 5.418 8.664 -21 1 97 307 PRO B C 1
ATOM 4760 O O . PRO B 1 307 ? 6.055 7.945 -20.219 1 97 307 PRO B O 1
ATOM 4763 N N . ASP B 1 308 ? 5.883 9.828 -21.422 1 97.38 308 ASP B N 1
ATOM 4764 C CA . ASP B 1 308 ? 7.047 10.477 -20.828 1 97.38 308 ASP B CA 1
ATOM 4765 C C . ASP B 1 308 ? 6.734 10.992 -19.422 1 97.38 308 ASP B C 1
ATOM 4767 O O . ASP B 1 308 ? 5.59 11.328 -19.125 1 97.38 308 ASP B O 1
ATOM 4771 N N . PRO B 1 309 ? 7.703 11.008 -18.594 1 97.25 309 PRO B N 1
ATOM 4772 C CA . PRO B 1 309 ? 7.441 11.547 -17.266 1 97.25 309 PRO B CA 1
ATOM 4773 C C . PRO B 1 309 ? 7.117 13.039 -17.281 1 97.25 309 PRO B C 1
ATOM 4775 O O . PRO B 1 309 ? 7.723 13.797 -18.047 1 97.25 309 PRO B O 1
ATOM 4778 N N . VAL B 1 310 ? 6.141 13.461 -16.5 1 97.19 310 VAL B N 1
ATOM 4779 C CA . VAL B 1 310 ? 5.895 14.875 -16.25 1 97.19 310 VAL B CA 1
ATOM 4780 C C . VAL B 1 310 ? 7.035 15.461 -15.43 1 97.19 310 VAL B C 1
ATOM 4782 O O . VAL B 1 310 ? 7.387 14.922 -14.375 1 97.19 310 VAL B O 1
ATOM 4785 N N . PRO B 1 311 ? 7.652 16.531 -15.883 1 96.5 311 PRO B N 1
ATOM 4786 C CA . PRO B 1 311 ? 8.766 17.125 -15.133 1 96.5 311 PRO B CA 1
ATOM 4787 C C . PRO B 1 311 ? 8.359 17.578 -13.734 1 96.5 311 PRO B C 1
ATOM 4789 O O . PRO B 1 311 ? 7.262 18.109 -13.555 1 96.5 311 PRO B O 1
ATOM 4792 N N . LEU B 1 312 ? 9.195 17.312 -12.789 1 96.81 312 LEU B N 1
ATOM 4793 C CA . LEU B 1 312 ? 9.039 17.766 -11.406 1 96.81 312 LEU B CA 1
ATOM 4794 C C . LEU B 1 312 ? 10.336 18.375 -10.891 1 96.81 312 LEU B C 1
ATOM 4796 O O . LEU B 1 312 ? 11.422 18.016 -11.336 1 96.81 312 LEU B O 1
ATOM 4800 N N . PRO B 1 313 ? 10.242 19.344 -9.992 1 96.31 313 PRO B N 1
ATOM 4801 C CA . PRO B 1 313 ? 11.469 19.906 -9.422 1 96.31 313 PRO B CA 1
ATOM 4802 C C . PRO B 1 313 ? 12.195 18.938 -8.5 1 96.31 313 PRO B C 1
ATOM 4804 O O . PRO B 1 313 ? 11.562 18.031 -7.934 1 96.31 313 PRO B O 1
ATOM 4807 N N . ALA B 1 314 ? 13.539 19.156 -8.383 1 96.62 314 ALA B N 1
ATOM 4808 C CA . ALA B 1 314 ? 14.281 18.469 -7.336 1 96.62 314 ALA B CA 1
ATOM 4809 C C . ALA B 1 314 ? 13.875 18.953 -5.949 1 96.62 314 ALA B C 1
ATOM 4811 O O . ALA B 1 314 ? 13.219 19.984 -5.82 1 96.62 314 ALA B O 1
ATOM 4812 N N . GLY B 1 315 ? 14.234 18.188 -4.965 1 96.44 315 GLY B N 1
ATOM 4813 C CA . GLY B 1 315 ? 13.938 18.562 -3.592 1 96.44 315 GLY B CA 1
ATOM 4814 C C . GLY B 1 315 ? 14.617 19.859 -3.172 1 96.44 315 GLY B C 1
ATOM 4815 O O . GLY B 1 315 ? 15.828 20.016 -3.352 1 96.44 315 GLY B O 1
ATOM 4816 N N . ARG B 1 316 ? 13.891 20.75 -2.627 1 95.5 316 ARG B N 1
ATOM 4817 C CA . ARG B 1 316 ? 14.43 22.031 -2.164 1 95.5 316 ARG B CA 1
ATOM 4818 C C . ARG B 1 316 ? 15.047 21.891 -0.778 1 95.5 316 ARG B C 1
ATOM 4820 O O . ARG B 1 316 ? 14.516 21.188 0.077 1 95.5 316 ARG B O 1
ATOM 4827 N N . ARG B 1 317 ? 16.172 22.531 -0.607 1 92.31 317 ARG B N 1
ATOM 4828 C CA . ARG B 1 317 ? 16.703 22.719 0.737 1 92.31 317 ARG B CA 1
ATOM 4829 C C . ARG B 1 317 ? 15.992 23.859 1.454 1 92.31 317 ARG B C 1
ATOM 4831 O O . ARG B 1 317 ? 15.977 25 0.965 1 92.31 317 ARG B O 1
ATOM 4838 N N . ARG B 1 318 ? 15.445 23.578 2.594 1 89.94 318 ARG B N 1
ATOM 4839 C CA . ARG B 1 318 ? 14.617 24.562 3.275 1 89.94 318 ARG B CA 1
ATOM 4840 C C . ARG B 1 318 ? 15.352 25.156 4.473 1 89.94 318 ARG B C 1
ATOM 4842 O O . ARG B 1 318 ? 16.344 24.594 4.949 1 89.94 318 ARG B O 1
ATOM 4849 N N . SER B 1 319 ? 14.93 26.375 4.977 1 85.75 319 SER B N 1
ATOM 4850 C CA . SER B 1 319 ? 15.602 27.141 6.008 1 85.75 319 SER B CA 1
ATOM 4851 C C . SER B 1 319 ? 15.484 26.484 7.375 1 85.75 319 SER B C 1
ATOM 4853 O O . SER B 1 319 ? 16.266 26.766 8.281 1 85.75 319 SER B O 1
ATOM 4855 N N . ARG B 1 320 ? 14.68 25.578 7.641 1 91 320 ARG B N 1
ATOM 4856 C CA . ARG B 1 320 ? 14.422 24.906 8.906 1 91 320 ARG B CA 1
ATOM 4857 C C . ARG B 1 320 ? 13.977 25.906 9.969 1 91 320 ARG B C 1
ATOM 4859 O O . ARG B 1 320 ? 14.367 25.797 11.133 1 91 320 ARG B O 1
ATOM 4866 N N . GLU B 1 321 ? 13.281 26.969 9.461 1 93.25 321 GLU B N 1
ATOM 4867 C CA . GLU B 1 321 ? 12.656 27.906 10.383 1 93.25 321 GLU B CA 1
ATOM 4868 C C . GLU B 1 321 ? 11.68 27.203 11.32 1 93.25 321 GLU B C 1
ATOM 4870 O O . GLU B 1 321 ? 11.188 26.125 11.016 1 93.25 321 GLU B O 1
ATOM 4875 N N . ARG B 1 322 ? 11.523 27.75 12.453 1 94.88 322 ARG B N 1
ATOM 4876 C CA . ARG B 1 322 ? 10.578 27.25 13.445 1 94.88 322 ARG B CA 1
ATOM 4877 C C . ARG B 1 322 ? 9.438 28.234 13.68 1 94.88 322 ARG B C 1
ATOM 4879 O O . ARG B 1 322 ? 9.578 29.438 13.406 1 94.88 322 ARG B O 1
ATOM 4886 N N . PRO B 1 323 ? 8.328 27.719 14.133 1 93.12 323 PRO B N 1
ATOM 4887 C CA . PRO B 1 323 ? 7.219 28.641 14.398 1 93.12 323 PRO B CA 1
ATOM 4888 C C . PRO B 1 323 ? 7.59 29.734 15.398 1 93.12 323 PRO B C 1
ATOM 4890 O O . PRO B 1 323 ? 8.461 29.531 16.25 1 93.12 323 PRO B O 1
#

Foldseek 3Di:
DKKFWWDDPNAIFIFDADPVQWTQTQPPHRAPLVQLQPLAFQNRVVVSHVVSVPDDIDDGNVRTGTWFNHQFPWEKEWAFFQQQQQLLCCLQVVDGGDDPVCLVAIDTDTEASVAEGEFADAQADQAPFDFKKKFWWKKWFFRHKDALDALVRLVRGTFFMWIKIQMFRPVQQSVVCVVPPHGDSRGHNHMYTDSITDTPVLQVVQQDPVGARFKKKWKDKPRHTQFIDTSSSTRDHPSRVSSVVNYVHMDHGRYIYIRHGYHGRSMQSSVCSVVVHSVVPGDDAPMKMWMQIHSHGIGIYGYHHDDHDDDDDDDDDDPPDDD/DKKFWWDDPNAIFIFDADPVQWTQTQPPHRAPLVQLQPLAFQNRVVVSHVVSVPDDIDDGNVRTGTWFNHQFPWEKEWAFFQQQQQLLCCLQVVDGGDDPVCLVAIDTDIEASVAETEFADAQADQAPFDFKKKFWWKKWFFRHKDALDDLVRLVRGTFFMWIKIQIFRPVQQSVVCVVPPHGDSRGHNHMYTDSITDTPVLQVVQQDPVGARFKKKWKDKPRHTQFIDTSSSTRDHPSRVSSVVRYVHMDHGRYIYIRHGYHGRSMQSSVCSVVVHSVVPGDDAQMKMWMQIGSHGIGIYGYHHDDHDDDDDDDDDDPPDDD

Radius of gyration: 24.07 Å; Cα contacts (8 Å, |Δi|>4): 1868; chains: 2; bounding box: 58×65×58 Å

pLDDT: mean 96.31, std 4.31, range [71.19, 98.94]

Secondary structure (DSSP, 8-state):
-EEEEEEETTEEEEEEEPTTSBEEEPTT---HHHHHHHH-SHHHHHHHHHHHTTSPP--BGGGSEEE-S---S-EEEE---HHHHHHHHHHHT---S--HHHHHS--EEE--TT-EE-TT-EEEPPTT-S-EE--EEEEEEE-S-EES--HHHHHTTEEEEEEEE--EEHHHHHHHHTTTS--STTTSS-EEEEEEEEEGGGGGGGB-TTS-B--EEEEEETTEEEEEEEGGGSSS-HHHHHHHHTTTSEE-TT-EEE----SSSSSHHHHHHHHTS--SPPB-TT-EEEEEETTTEEEEEEEE--PPPPP-PPPPP------/-EEEEEEETTEEEEEEEPTTSBEEEPTT---HHHHHHHH-SHHHHHHHHHHHTTSPP--BGGGSEEE-S---S-EEEE---HHHHHHHHHHHT---S--HHHHHS--EEE--TT-EE-TT-EEEPPTT-S-EE--EEEEEEE-S-EES--HHHHHTTEEEEEEEE--EEHHHHHHHHTTTS--STTTSS-EEEEEEEEEGGGGGGGB-TTS-B--EEEEEETTEEEEEEEGGGSSS-HHHHHHHHTTTSEE-TT-EEE----SSSSSHHHHHHHHTS--SPPB-TT-EEEEEETTTEEEEEEEE--PPPPP-PPPPP------

Solvent-accessible surface area (backbone atoms only — not comparable to full-atom values): 30710 Å² total; per-residue (Å²): 92,35,33,32,21,32,40,55,94,93,36,61,33,22,21,35,49,43,95,88,36,36,22,18,49,32,85,93,39,56,44,50,34,62,47,29,64,68,28,66,15,43,68,33,47,50,52,50,48,54,59,9,69,75,42,74,73,49,60,43,57,89,75,40,49,56,30,34,30,55,65,41,65,37,32,39,40,28,66,30,21,64,58,27,49,25,21,36,32,32,46,76,69,67,39,84,58,70,60,73,62,52,33,61,41,92,49,37,28,40,50,51,49,79,24,69,36,22,35,64,37,74,41,58,44,47,44,81,52,76,35,33,38,55,21,40,31,44,23,40,31,27,13,28,68,46,55,58,32,45,40,77,58,25,49,64,22,43,26,22,34,23,35,25,34,54,33,31,27,48,58,48,25,59,54,49,39,69,64,59,48,11,60,36,80,15,43,36,44,36,33,35,33,10,39,22,37,26,30,45,78,69,49,53,87,38,45,47,97,89,60,29,49,59,29,42,33,38,29,24,52,70,85,39,78,63,21,49,25,33,56,46,38,36,25,63,38,71,28,48,50,45,13,57,63,7,52,54,33,56,42,43,35,26,23,32,41,32,45,20,40,39,28,62,27,21,28,54,56,32,36,17,26,73,66,75,41,68,58,71,65,57,56,47,64,75,40,33,41,40,37,33,35,58,92,41,44,62,25,36,34,33,33,31,80,43,62,78,62,72,87,73,75,56,48,48,88,58,89,69,63,65,114,93,34,34,33,20,32,38,54,93,94,36,62,33,22,20,36,51,44,95,88,35,36,23,19,48,30,84,93,38,56,42,50,34,62,46,31,63,67,28,67,14,42,68,32,48,50,52,50,45,54,59,8,69,75,42,74,74,48,61,44,57,89,75,41,48,55,30,33,29,55,64,41,65,37,32,39,41,28,65,31,22,64,59,26,48,26,21,38,32,32,45,77,68,66,40,82,57,69,59,74,60,52,34,62,40,92,48,36,27,41,50,52,49,76,22,67,36,21,36,65,37,74,41,57,42,47,44,83,51,79,35,33,38,55,22,41,30,43,23,40,29,28,14,28,68,44,56,59,32,46,40,78,59,24,50,64,21,42,26,22,33,22,35,26,34,54,34,30,27,50,57,48,25,58,53,48,38,71,65,61,47,10,60,36,79,16,42,35,45,37,33,35,34,10,37,23,38,25,30,43,77,68,47,52,88,38,43,46,98,88,60,30,49,58,29,43,34,39,30,25,53,70,85,40,78,63,19,48,24,33,54,46,36,37,25,63,36,70,28,48,50,45,10,56,62,7,51,51,33,57,42,43,36,26,23,31,40,30,45,22,42,39,28,62,26,21,27,52,56,32,36,17,25,73,66,75,42,69,56,71,65,58,56,47,65,75,41,33,41,39,39,33,36,58,94,40,45,63,27,36,35,34,33,32,80,44,60,76,61,70,86,72,75,55,47,48,87,56,88,69,62,64,114

Organism: Streptomyces coelicolor (strain ATCC BAA-471 / A3(2) / M145) (NCBI:txid100226)

Sequence (646 aa):
MRFAAYEHRHRQRVAVVEEDGSLRPLPGVTSLTDLLARADGLPGLLAAGRAALGVPPGPHVSQVRLLPPLRPASVRDFVTFEEHVEGVRRSVDGVAGVPEQWYAAPTFYFTNPHAIHGHRDDIPVPPGSAVLDFELEVGAVIGREGRDLTPEQARDHIVGYTVFNDWSARDLQGVEMTVGLGPCKGKDGATTLGPYLVTADELEPYRDADGFLRLALTAEVNGERVGEDLLSNMSWTFEEMTAYASRGTRVVPGDVLGSGTCGNGGCLAELWGRRGKQDPPPLRPGDTVALTVQGLGTLTNTVVPGPDPVPLPAGRRRSRERPMRFAAYEHRHRQRVAVVEEDGSLRPLPGVTSLTDLLARADGLPGLLAAGRAALGVPPGPHVSQVRLLPPLRPASVRDFVTFEEHVEGVRRSVDGVAGVPEQWYAAPTFYFTNPHAIHGHRDDIPVPPGSAVLDFELEVGAVIGREGRDLTPEQARDHIVGYTVFNDWSARDLQGVEMTVGLGPCKGKDGATTLGPYLVTADELEPYRDADGFLRLALTAEVNGERVGEDLLSNMSWTFEEMTAYASRGTRVVPGDVLGSGTCGNGGCLAELWGRRGKQDPPPLRPGDTVALTVQGLGTLTNTVVPGPDPVPLPAGRRRSRERP

Nearest PDB structures (foldseek):
  3lzk-assembly2_D  TM=8.646E-01  e=2.362E-20  Sinorhizobium meliloti
  3r6o-assembly1_A-2  TM=8.449E-01  e=6.410E-20  Mycobacteroides abscessus ATCC 19977
  6fog-assembly4_D  TM=8.980E-01  e=5.175E-17  Homo sapiens
  1nkq-assembly4_C-3  TM=7.421E-01  e=2.612E-14  Saccharomyces cerevisiae
  1nkq-assembly4_F-2  TM=7.559E-01  e=2.432E-13  Saccharomyces cerevisiae

InterPro domains:
  IPR011234 Fumarylacetoacetase-like, C-terminal [PF01557] (75-304)
  IPR036663 Fumarylacetoacetase-like, C-terminal domain superfamily [G3DSA:3.90.850.10] (1-305)
  IPR036663 Fumarylacetoacetase-like, C-terminal domain superfamily [SSF56529] (71-305)